Protein AF-A0A3D4TVI3-F1 (afdb_monomer)

pLDDT: mean 90.34, std 12.14, range [29.94, 98.69]

Secondary structure (DSSP, 8-state):
---SSSSSS----------EE----HHHHHHHHHHHHHHHHHHHHHHHHHHH-TT-HHHHHHHHHHHHTTBS-TT-EEE--S-TT--S-SEEEHHHHHHHHHHH-TT-EEEEE-SSS-EEEEEEE-STTEEEEEEEEEEEEEEEETTTEEE--EEEEEEEEEEEEETTEEEEEEEEEEEETT---EE-GGGTGGGGGEEPPPHHHHHHHHHHHHHHHHHHHHHHHHHH-TTS-HHHHHHHHHHHHHTBS-TT-EEE--SSSS-SSSEEEHHHHHHHHHHH-TT-EEEEEE-GGG-EE--EEEEETTEEEEEEEEEEEEEEEETTTEEEEEEEEEEEEEEEEEETTEEEEEEEEEEEETTS--EE------PPPPP-EE-PPP---EEEEEEEEEEEEEEEEEHHHHT-TTS--EEEEEEEEEEEEEEEEESSSSEEEEEEEEEEEEEEEEEEEEEEEEEEEEE-TTS-EEEEEEEEEEEEEEEEEEEEEEEEEEEES-SSTTS-EEEEEEEEEEEEES--EEEEEEEEEEEEE-TTS-GGGSEE--GGGT--EEEEEEEEEE--B-SEEEEEEEEEEEEEESSSSEEEEEEEEEEEE-S--B--SEEE-TT--EEEPPPEEEEEEEEEEEEEEE-

Sequence (635 aa):
MKNILSIISLVFVVSYLSANPVEFPSKQKAIIYNDAIKVLKNYEQYSNQMADAVVNIDELNKLSQKLIDQFVSRKAIIFNDLDPTHKLSEAYELESYVANILLWYPDGMKISLDFDNLKAGNIISHGDDIYTVDIMTSKRINGNYLNKQQNKNTEELLFRIAFFQKNGSFENYKIAGVRSSKSTTLANDSKLLAEVKSVEFTDKEMQQVKEQTRAILNDYINFLNLLTDPKENSEDKGYYRISFLGLFKDSTMNVANDIEPNPQKRWLPITDYQKNIVASYPEGIRNLGLNIDSAEYGKVVSDGGDKYYINGYIDKFFSGKYQSKSVFRDNSKYDFKVSFERDDNTFKNFKLSSIDKFGVNLYNQTSNNSAQELPSNPITSINRKGLHLGLSLGGGFTYFNDKNLTSNSILEWGVKGKTALNAEASASWYFTNRLGVNIGIEYCRYGANANLSGTFRNNKLSIDTQDEPYLKIVAAAYDSLLNLNYISIPISFIFHSNSNPEKWGFYFEGGVVASFNLGSTYKTTGSFATSGFYEQFPENTQIISIPEWGFINRANISNSGKANVSNFNLALKSSVGITYPINYFTTIFVGPEIIWNISNLSKAKNSTNAFGEISPSQKVGLLKYGVKFGVSYKF

Radius of gyration: 42.08 Å; Cα contacts (8 Å, |Δi|>4): 1451; chains: 1; bounding box: 99×77×127 Å

Nearest PDB structures (foldseek):
  5fok-assembly1_A  TM=9.293E-02  e=1.431E-01  Pseudomonas aeruginosa PAO1
  6hcp-assembly1_C  TM=7.417E-02  e=2.247E-02  Acinetobacter baumannii
  3qlb-assembly1_A  TM=7.585E-02  e=5.385E-02  Pseudomonas fluorescens
  3v8x-assembly1_A  TM=1.568E-01  e=1.688E+00  Neisseria meningitidis serogroup B
  3v89-assembly1_A  TM=1.609E-01  e=5.233E+00  Neisseria meningitidis serogroup B

Structure (mmCIF, N/CA/C/O backbone):
data_AF-A0A3D4TVI3-F1
#
_entry.id   AF-A0A3D4TVI3-F1
#
loop_
_atom_site.group_PDB
_atom_site.id
_atom_site.type_symbol
_atom_site.label_atom_id
_atom_site.label_alt_id
_atom_site.label_comp_id
_atom_site.label_asym_id
_atom_site.label_entity_id
_atom_site.label_seq_id
_atom_site.pdbx_PDB_ins_code
_atom_site.Cartn_x
_atom_site.Cartn_y
_atom_site.Cartn_z
_atom_site.occupancy
_atom_site.B_iso_or_equiv
_atom_site.auth_seq_id
_atom_site.auth_comp_id
_atom_site.auth_asym_id
_atom_site.auth_atom_id
_atom_site.pdbx_PDB_model_num
ATOM 1 N N . MET A 1 1 ? -2.352 51.029 50.912 1.00 41.84 1 MET A N 1
ATOM 2 C CA . MET A 1 1 ? -1.579 50.346 49.855 1.00 41.84 1 MET A CA 1
ATOM 3 C C . MET A 1 1 ? -1.495 48.857 50.215 1.00 41.84 1 MET A C 1
ATOM 5 O O . MET A 1 1 ? -0.531 48.464 50.840 1.00 41.84 1 MET A O 1
ATOM 9 N N . LYS A 1 2 ? -2.481 47.962 50.084 1.00 37.50 2 LYS A N 1
ATOM 10 C CA . LYS A 1 2 ? -3.676 47.785 49.235 1.00 37.50 2 LYS A CA 1
ATOM 11 C C . LYS A 1 2 ? -3.402 47.645 47.726 1.00 37.50 2 LYS A C 1
ATOM 13 O O . LYS A 1 2 ? -3.318 48.646 47.030 1.00 37.50 2 LYS A O 1
ATOM 18 N N . ASN A 1 3 ? -3.382 46.377 47.291 1.00 44.34 3 ASN A N 1
ATOM 19 C CA . ASN A 1 3 ? -4.159 45.835 46.162 1.00 44.34 3 ASN A CA 1
ATOM 20 C C . ASN A 1 3 ? -3.621 45.878 44.718 1.00 44.34 3 ASN A C 1
ATOM 22 O O . ASN A 1 3 ? -4.429 46.134 43.834 1.00 44.34 3 ASN A O 1
ATOM 26 N N . ILE A 1 4 ? -2.347 45.572 44.414 1.00 37.00 4 ILE A N 1
ATOM 27 C CA . ILE A 1 4 ? -1.931 45.443 42.987 1.00 37.00 4 ILE A CA 1
ATOM 28 C C . ILE A 1 4 ? -1.052 44.212 42.645 1.00 37.00 4 ILE A C 1
ATOM 30 O O . ILE A 1 4 ? -0.745 44.013 41.480 1.00 37.00 4 ILE A O 1
ATOM 34 N N . LEU A 1 5 ? -0.702 43.304 43.572 1.00 33.06 5 LEU A N 1
ATOM 35 C CA . LEU A 1 5 ? 0.227 42.196 43.231 1.00 33.06 5 LEU A CA 1
ATOM 36 C C . LEU A 1 5 ? -0.308 40.754 43.309 1.00 33.06 5 LEU A C 1
ATOM 38 O O . LEU A 1 5 ? 0.451 39.825 43.058 1.00 33.06 5 LEU A O 1
ATOM 42 N N . SER A 1 6 ? -1.601 40.538 43.573 1.00 34.88 6 SER A N 1
ATOM 43 C CA . SER A 1 6 ? -2.177 39.177 43.672 1.00 34.88 6 SER A CA 1
ATOM 44 C C . SER A 1 6 ? -3.162 38.797 42.555 1.00 34.88 6 SER A C 1
ATOM 46 O O . SER A 1 6 ? -3.836 37.782 42.673 1.00 34.88 6 SER A O 1
ATOM 48 N N . ILE A 1 7 ? -3.226 39.551 41.448 1.00 35.75 7 ILE A N 1
ATOM 49 C CA . ILE A 1 7 ? -4.123 39.273 40.296 1.00 35.75 7 ILE A CA 1
ATOM 50 C C . ILE A 1 7 ? -3.317 38.880 39.037 1.00 35.75 7 ILE A C 1
ATOM 52 O O . ILE A 1 7 ? -3.675 39.216 37.919 1.00 35.75 7 ILE A O 1
ATOM 56 N N . ILE A 1 8 ? -2.188 38.177 39.192 1.00 34.28 8 ILE A N 1
ATOM 57 C CA . ILE A 1 8 ? -1.419 37.644 38.039 1.00 34.28 8 ILE A CA 1
ATOM 58 C C . ILE A 1 8 ? -1.260 36.108 38.091 1.00 34.28 8 ILE A C 1
ATOM 60 O O . ILE A 1 8 ? -0.836 35.500 37.119 1.00 34.28 8 ILE A O 1
ATOM 64 N N . SER A 1 9 ? -1.692 35.430 39.162 1.00 34.84 9 SER A N 1
ATOM 65 C CA . SER A 1 9 ? -1.491 33.972 39.323 1.00 34.84 9 SER A CA 1
ATOM 66 C C . SER A 1 9 ? -2.723 33.080 39.112 1.00 34.84 9 SER A C 1
ATOM 68 O O . SER A 1 9 ? -2.682 31.921 39.507 1.00 34.84 9 SER A O 1
ATOM 70 N N . LEU A 1 10 ? -3.820 33.546 38.502 1.00 31.00 10 LEU A N 1
ATOM 71 C CA . LEU A 1 10 ? -4.967 32.651 38.271 1.00 31.00 10 LEU A CA 1
ATOM 72 C C . LEU A 1 10 ? -5.854 33.034 37.078 1.00 31.00 10 LEU A C 1
ATOM 74 O O . LEU A 1 10 ? -7.076 32.998 37.165 1.00 31.00 10 LEU A O 1
ATOM 78 N N . VAL A 1 11 ? -5.249 33.352 35.934 1.00 29.94 11 VAL A N 1
ATOM 79 C CA . VAL A 1 11 ? -5.903 33.040 34.657 1.00 29.94 11 VAL A CA 1
ATOM 80 C C . VAL A 1 11 ? -5.328 31.701 34.229 1.00 29.94 11 VAL A C 1
ATOM 82 O O . VAL A 1 11 ? -4.406 31.619 33.423 1.00 29.94 11 VAL A O 1
ATOM 85 N N . PHE A 1 12 ? -5.851 30.632 34.835 1.00 33.97 12 PHE A N 1
ATOM 86 C CA . PHE A 1 12 ? -5.872 29.342 34.164 1.00 33.97 12 PHE A CA 1
ATOM 87 C C . PHE A 1 12 ? -6.665 29.596 32.884 1.00 33.97 12 PHE A C 1
ATOM 89 O O . PHE A 1 12 ? -7.895 29.657 32.896 1.00 33.97 12 PHE A O 1
ATOM 96 N N . VAL A 1 13 ? -5.945 29.841 31.791 1.00 33.38 13 VAL A N 1
ATOM 97 C CA . VAL A 1 13 ? -6.476 29.672 30.449 1.00 33.38 13 VAL A CA 1
ATOM 98 C C . VAL A 1 13 ? -6.811 28.188 30.382 1.00 33.38 13 VAL A C 1
ATOM 100 O O . VAL A 1 13 ? -5.982 27.351 30.043 1.00 33.38 13 VAL A O 1
ATOM 103 N N . VAL A 1 14 ? -8.029 27.847 30.804 1.00 33.97 14 VAL A N 1
ATOM 104 C CA . VAL A 1 14 ? -8.716 26.660 30.321 1.00 33.97 14 VAL A CA 1
ATOM 105 C C . VAL A 1 14 ? -8.907 26.954 28.845 1.00 33.97 14 VAL A C 1
ATOM 107 O O . VAL A 1 14 ? -9.910 27.531 28.429 1.00 33.97 14 VAL A O 1
ATOM 110 N N . SER A 1 15 ? -7.863 26.663 28.069 1.00 32.31 15 SER A N 1
ATOM 111 C CA . SER A 1 15 ? -7.930 26.535 26.630 1.00 32.31 15 SER A CA 1
ATOM 112 C C . SER A 1 15 ? -8.953 25.436 26.408 1.00 32.31 15 SER A C 1
ATOM 114 O O . SER A 1 15 ? -8.626 24.251 26.420 1.00 32.31 15 SER A O 1
ATOM 116 N N . TYR A 1 16 ? -10.223 25.809 26.284 1.00 37.19 16 TYR A N 1
ATOM 117 C CA . TYR A 1 16 ? -11.146 24.991 25.530 1.00 37.19 16 TYR A CA 1
ATOM 118 C C . TYR A 1 16 ? -10.459 24.825 24.181 1.00 37.19 16 TYR A C 1
ATOM 120 O O . TYR A 1 16 ? -10.333 25.797 23.439 1.00 37.19 16 TYR A O 1
ATOM 128 N N . LEU A 1 17 ? -9.896 23.636 23.950 1.00 42.62 17 LEU A N 1
ATOM 129 C CA . LEU A 1 17 ? -9.386 23.182 22.665 1.00 42.62 17 LEU A CA 1
ATOM 130 C C . LEU A 1 17 ? -10.570 23.266 21.702 1.00 42.62 17 LEU A C 1
ATOM 132 O O . LEU A 1 17 ? -11.332 22.317 21.536 1.00 42.62 17 LEU A O 1
ATOM 136 N N . SER A 1 18 ? -10.805 24.457 21.155 1.00 47.38 18 SER A N 1
ATOM 137 C CA . SER A 1 18 ? -11.741 24.646 20.071 1.00 47.38 18 SER A CA 1
ATOM 138 C C . SER A 1 18 ? -11.142 23.891 18.899 1.00 47.38 18 SER A C 1
ATOM 140 O O . SER A 1 18 ? -10.058 24.207 18.412 1.00 47.38 18 SER A O 1
ATOM 142 N N . ALA A 1 19 ? -11.830 22.819 18.529 1.00 58.59 19 ALA A N 1
ATOM 143 C CA . ALA A 1 19 ? -11.549 22.022 17.358 1.00 58.59 19 ALA A CA 1
ATOM 144 C C . ALA A 1 19 ? -11.493 22.949 16.133 1.00 58.59 19 ALA A C 1
ATOM 146 O O . ALA A 1 19 ? -12.528 23.381 15.626 1.00 58.59 19 ALA A O 1
ATOM 147 N N . ASN A 1 20 ? -10.283 23.304 15.702 1.00 70.19 20 ASN A N 1
ATOM 148 C CA . ASN A 1 20 ? -10.070 24.217 14.588 1.00 70.19 20 ASN A CA 1
ATOM 149 C C . ASN A 1 20 ? -9.751 23.404 13.325 1.00 70.19 20 ASN A C 1
ATOM 151 O O . ASN A 1 20 ? -8.971 22.444 13.395 1.00 70.19 20 ASN A O 1
ATOM 155 N N . PRO A 1 21 ? -10.328 23.766 12.167 1.00 74.25 21 PRO A N 1
ATOM 156 C CA . PRO A 1 21 ? -9.907 23.218 10.886 1.00 74.25 21 PRO A CA 1
ATOM 157 C C . PRO A 1 21 ? -8.404 23.442 10.684 1.00 74.25 21 PRO A C 1
ATOM 159 O O . PRO A 1 21 ? -7.920 24.565 10.826 1.00 74.25 21 PRO A O 1
ATOM 162 N N . VAL A 1 22 ? -7.667 22.383 10.349 1.00 82.06 22 VAL A N 1
ATOM 163 C CA . VAL A 1 22 ? -6.240 22.467 10.015 1.00 82.06 22 VAL A CA 1
ATOM 164 C C . VAL A 1 22 ? -6.065 22.304 8.516 1.00 82.06 22 VAL A C 1
ATOM 166 O O . VAL A 1 22 ? -6.573 21.361 7.901 1.00 82.06 22 VAL A O 1
ATOM 169 N N . GLU A 1 23 ? -5.319 23.224 7.911 1.00 86.75 23 GLU A N 1
ATOM 170 C CA . GLU A 1 23 ? -5.030 23.168 6.489 1.00 86.75 23 GLU A CA 1
ATOM 171 C C . GLU A 1 23 ? -3.771 22.341 6.212 1.00 86.75 23 GLU A C 1
ATOM 173 O O . GLU A 1 23 ? -2.643 22.768 6.436 1.00 86.75 23 GLU A O 1
ATOM 178 N N . PHE A 1 24 ? -3.980 21.135 5.690 1.00 88.81 24 PHE A N 1
ATOM 179 C CA . PHE A 1 24 ? -2.909 20.287 5.174 1.00 88.81 24 PHE A CA 1
ATOM 180 C C . PHE A 1 24 ? -2.647 20.553 3.677 1.00 88.81 24 PHE A C 1
ATOM 182 O O . PHE A 1 24 ? -3.599 20.807 2.928 1.00 88.81 24 PHE A O 1
ATOM 189 N N . PRO A 1 25 ? -1.397 20.409 3.191 1.00 88.06 25 PRO A N 1
ATOM 190 C CA . PRO A 1 25 ? -1.092 20.382 1.762 1.00 88.06 25 PRO A CA 1
ATOM 191 C C . PRO A 1 25 ? -1.934 19.337 1.022 1.00 88.06 25 PRO A C 1
ATOM 193 O O . PRO A 1 25 ? -2.180 18.249 1.550 1.00 88.06 25 PRO A O 1
ATOM 196 N N . SER A 1 26 ? -2.302 19.600 -0.237 1.00 82.88 26 SER A N 1
ATOM 197 C CA . SER A 1 26 ? -3.138 18.698 -1.054 1.00 82.88 26 SER A CA 1
ATOM 198 C C . SER A 1 26 ? -2.613 17.258 -1.097 1.00 82.88 26 SER A C 1
ATOM 200 O O . SER A 1 26 ? -3.390 16.307 -1.068 1.00 82.88 26 SER A O 1
ATOM 202 N N . LYS A 1 27 ? -1.283 17.090 -1.086 1.00 81.44 27 LYS A N 1
ATOM 203 C CA . LYS A 1 27 ? -0.616 15.784 -1.013 1.00 81.44 27 LYS A CA 1
ATOM 204 C C . LYS A 1 27 ? -0.937 15.027 0.281 1.00 81.44 27 LYS A C 1
ATOM 206 O O . LYS A 1 27 ? -1.233 13.838 0.232 1.00 81.44 27 LYS A O 1
ATOM 211 N N . GLN A 1 28 ? -0.882 15.706 1.425 1.00 88.38 28 GLN A N 1
ATOM 212 C CA . GLN A 1 28 ? -1.186 15.112 2.728 1.00 88.38 28 GLN A CA 1
ATOM 213 C C . GLN A 1 28 ? -2.689 14.861 2.882 1.00 88.38 28 GLN A C 1
ATOM 215 O O . GLN A 1 28 ? -3.062 13.776 3.316 1.00 88.38 28 GLN A O 1
ATOM 220 N N . LYS A 1 29 ? -3.548 15.784 2.420 1.00 89.94 29 LYS A N 1
ATOM 221 C CA . LYS A 1 29 ? -5.005 15.562 2.346 1.00 89.94 29 LYS A CA 1
ATOM 222 C C . LYS A 1 29 ? -5.339 14.296 1.556 1.00 89.94 29 LYS A C 1
ATOM 224 O O . LYS A 1 29 ? -6.107 13.469 2.028 1.00 89.94 29 LYS A O 1
ATOM 229 N N . ALA A 1 30 ? -4.706 14.104 0.396 1.00 84.62 30 ALA A N 1
ATOM 230 C CA . ALA A 1 30 ? -4.892 12.896 -0.399 1.00 84.62 30 ALA A CA 1
ATOM 231 C C . ALA A 1 30 ? -4.484 11.628 0.370 1.00 84.62 30 ALA A C 1
ATOM 233 O O . ALA A 1 30 ? -5.230 10.657 0.352 1.00 84.62 30 ALA A O 1
ATOM 234 N N . ILE A 1 31 ? -3.344 11.622 1.068 1.00 86.56 31 ILE A N 1
ATOM 235 C CA . ILE A 1 31 ? -2.929 10.472 1.897 1.00 86.56 31 ILE A CA 1
ATOM 236 C C . ILE A 1 31 ? -3.989 10.182 2.970 1.00 86.56 31 ILE A C 1
ATOM 238 O O . ILE A 1 31 ? -4.499 9.066 3.037 1.00 86.56 31 ILE A O 1
ATOM 242 N N . ILE A 1 32 ? -4.398 11.213 3.715 1.00 92.62 32 ILE A N 1
ATOM 243 C CA . ILE A 1 32 ? -5.394 11.112 4.788 1.00 92.62 32 ILE A CA 1
ATOM 244 C C . ILE A 1 32 ? -6.713 10.532 4.284 1.00 92.62 32 ILE A C 1
ATOM 246 O O . ILE A 1 32 ? -7.244 9.592 4.873 1.00 92.62 32 ILE A O 1
ATOM 250 N N . TYR A 1 33 ? -7.241 11.064 3.182 1.00 92.19 33 TYR A N 1
ATOM 251 C CA . TYR A 1 33 ? -8.507 10.596 2.626 1.00 92.19 33 TYR A CA 1
ATOM 252 C C . TYR A 1 33 ? -8.417 9.153 2.128 1.00 92.19 33 TYR A C 1
ATOM 254 O O . TYR A 1 33 ? -9.370 8.395 2.278 1.00 92.19 33 TYR A O 1
ATOM 262 N N . ASN A 1 34 ? -7.276 8.735 1.582 1.00 88.06 34 ASN A N 1
ATOM 263 C CA . ASN A 1 34 ? -7.118 7.368 1.093 1.00 88.06 34 ASN A CA 1
ATOM 264 C C . ASN A 1 34 ? -7.001 6.341 2.214 1.00 88.06 34 ASN A C 1
ATOM 266 O O . ASN A 1 34 ? -7.612 5.276 2.121 1.00 88.06 34 ASN A O 1
ATOM 270 N N . ASP A 1 35 ? -6.280 6.655 3.285 1.00 92.19 35 ASP A N 1
ATOM 271 C CA . ASP A 1 35 ? -6.212 5.757 4.436 1.00 92.19 35 ASP A CA 1
ATOM 272 C C . ASP A 1 35 ? -7.548 5.716 5.196 1.00 92.19 35 ASP A C 1
ATOM 274 O O . ASP A 1 35 ? -7.986 4.640 5.608 1.00 92.19 35 ASP A O 1
ATOM 278 N N . ALA A 1 36 ? -8.290 6.828 5.236 1.00 94.81 36 ALA A N 1
ATOM 279 C CA . ALA A 1 36 ? -9.683 6.838 5.684 1.00 94.81 36 ALA A CA 1
ATOM 280 C C . ALA A 1 36 ? -10.588 5.931 4.821 1.00 94.81 36 ALA A C 1
ATOM 282 O O . ALA A 1 36 ? -11.370 5.145 5.356 1.00 94.81 36 ALA A O 1
ATOM 283 N N . ILE A 1 37 ? -10.442 5.954 3.491 1.00 93.06 37 ILE A N 1
ATOM 284 C CA . ILE A 1 37 ? -11.168 5.045 2.586 1.00 93.06 37 ILE A CA 1
ATOM 285 C C . ILE A 1 37 ? -10.812 3.578 2.849 1.00 93.06 37 ILE A C 1
ATOM 287 O O . ILE A 1 37 ? -11.694 2.719 2.785 1.00 93.06 37 ILE A O 1
ATOM 291 N N . LYS A 1 38 ? -9.545 3.256 3.147 1.00 92.62 38 LYS A N 1
ATOM 292 C CA . LYS A 1 38 ? -9.138 1.879 3.488 1.00 92.62 38 LYS A CA 1
ATOM 293 C C . LYS A 1 38 ? -9.867 1.375 4.731 1.00 92.62 38 LYS A C 1
ATOM 295 O O . LYS A 1 38 ? -10.321 0.234 4.736 1.00 92.62 38 LYS A O 1
ATOM 300 N N . VAL A 1 39 ? -10.051 2.227 5.738 1.00 95.94 39 VAL A N 1
ATOM 301 C CA . VAL A 1 39 ? -10.825 1.892 6.946 1.00 95.94 39 VAL A CA 1
ATOM 302 C C . VAL A 1 39 ? -12.281 1.589 6.592 1.00 95.94 39 VAL A C 1
ATOM 304 O O . VAL A 1 39 ? -12.820 0.584 7.046 1.00 95.94 39 VAL A O 1
ATOM 307 N N . LEU A 1 40 ? -12.902 2.395 5.724 1.00 96.31 40 LEU A N 1
ATOM 308 C CA . LEU A 1 40 ? -14.278 2.157 5.268 1.00 96.31 40 LEU A CA 1
ATOM 309 C C . LEU A 1 40 ? -14.421 0.866 4.450 1.00 96.31 40 LEU A C 1
ATOM 311 O O . LEU A 1 40 ? -15.395 0.136 4.623 1.00 96.31 40 LEU A O 1
ATOM 315 N N . LYS A 1 41 ? -13.436 0.535 3.608 1.00 95.38 41 LYS A N 1
ATOM 316 C CA . LYS A 1 41 ? -13.394 -0.750 2.888 1.00 95.38 41 LYS A CA 1
ATOM 317 C C . LYS A 1 41 ? -13.266 -1.932 3.842 1.00 95.38 41 LYS A C 1
ATOM 319 O O . LYS A 1 41 ? -13.945 -2.934 3.652 1.00 95.38 41 LYS A O 1
ATOM 324 N N . ASN A 1 42 ? -12.444 -1.813 4.884 1.00 96.62 42 ASN A N 1
ATOM 325 C CA . ASN A 1 42 ? -12.342 -2.840 5.920 1.00 96.62 42 ASN A CA 1
ATOM 326 C C . ASN A 1 42 ? -13.660 -2.984 6.695 1.00 96.62 42 ASN A C 1
ATOM 328 O O . ASN A 1 42 ? -14.088 -4.103 6.954 1.00 96.62 42 ASN A O 1
ATOM 332 N N . TYR A 1 43 ? -14.325 -1.873 7.029 1.00 97.06 43 TYR A N 1
ATOM 333 C CA . TYR A 1 43 ? -15.647 -1.878 7.661 1.00 97.06 43 TYR A CA 1
ATOM 334 C C . TYR A 1 43 ? -16.692 -2.604 6.799 1.00 97.06 43 TYR A C 1
ATOM 336 O O . TYR A 1 43 ? -17.377 -3.497 7.300 1.00 97.06 43 TYR A O 1
ATOM 344 N N . GLU A 1 44 ? -16.774 -2.282 5.503 1.00 97.06 44 GLU A N 1
ATOM 345 C CA . GLU A 1 44 ? -17.643 -2.976 4.542 1.00 97.06 44 GLU A CA 1
ATOM 346 C C . GLU A 1 44 ? -17.301 -4.469 4.452 1.00 97.06 44 GLU A C 1
ATOM 348 O O . GLU A 1 44 ? -18.182 -5.321 4.582 1.00 97.06 44 GLU A O 1
ATOM 353 N N . GLN A 1 45 ? -16.017 -4.796 4.291 1.00 97.00 45 GLN A N 1
ATOM 354 C CA . GLN A 1 45 ? -15.535 -6.167 4.181 1.00 97.00 45 GLN A CA 1
ATOM 355 C C . GLN A 1 45 ? -15.875 -6.993 5.426 1.00 97.00 45 GLN A C 1
ATOM 357 O O . GLN A 1 45 ? -16.445 -8.072 5.284 1.00 97.00 45 GLN A O 1
ATOM 362 N N . TYR A 1 46 ? -15.540 -6.523 6.630 1.00 97.06 46 TYR A N 1
ATOM 363 C CA . TYR A 1 46 ? -15.775 -7.287 7.858 1.00 97.06 46 TYR A CA 1
ATOM 364 C C . TYR A 1 46 ? -17.263 -7.436 8.156 1.00 97.06 46 TYR A C 1
ATOM 366 O O . TYR A 1 46 ? -17.688 -8.533 8.504 1.00 97.06 46 TYR A O 1
ATOM 374 N N . SER A 1 47 ? -18.068 -6.396 7.923 1.00 95.38 47 SER A N 1
ATOM 375 C CA . SER A 1 47 ? -19.527 -6.495 8.050 1.00 95.38 47 SER A CA 1
ATOM 376 C C . SER A 1 47 ? -20.104 -7.542 7.087 1.00 95.38 47 SER A C 1
ATOM 378 O O . SER A 1 47 ? -20.928 -8.368 7.473 1.00 95.38 47 SER A O 1
ATOM 380 N N . ASN A 1 48 ? -19.622 -7.573 5.841 1.00 96.31 48 ASN A N 1
ATOM 381 C CA . ASN A 1 48 ? -20.053 -8.560 4.854 1.00 96.31 48 ASN A CA 1
ATOM 382 C C . ASN A 1 48 ? -19.572 -9.979 5.176 1.00 96.31 48 ASN A C 1
ATOM 384 O O . ASN A 1 48 ? -20.317 -10.924 4.932 1.00 96.31 48 ASN A O 1
ATOM 388 N N . GLN A 1 49 ? -18.368 -10.141 5.722 1.00 95.81 49 GLN A N 1
ATOM 389 C CA . GLN A 1 49 ? -17.864 -11.441 6.170 1.00 95.81 49 GLN A CA 1
ATOM 390 C C . GLN A 1 49 ? -18.651 -11.959 7.377 1.00 95.81 49 GLN A C 1
ATOM 392 O O . GLN A 1 49 ? -18.946 -13.147 7.432 1.00 95.81 49 GLN A O 1
ATOM 397 N N . MET A 1 50 ? -19.049 -11.086 8.312 1.00 94.50 50 MET A N 1
ATOM 398 C CA . MET A 1 50 ? -19.940 -11.473 9.412 1.00 94.50 50 MET A CA 1
ATOM 399 C C . MET A 1 50 ? -21.263 -12.033 8.887 1.00 94.50 50 MET A C 1
ATOM 401 O O . MET A 1 50 ? -21.734 -13.048 9.386 1.00 94.50 50 MET A O 1
ATOM 405 N N . ALA A 1 51 ? -21.829 -11.414 7.848 1.00 91.38 51 ALA A N 1
ATOM 406 C CA . ALA A 1 51 ? -23.045 -11.911 7.212 1.00 91.38 51 ALA A CA 1
ATOM 407 C C . ALA A 1 51 ? -22.880 -13.308 6.592 1.00 91.38 51 ALA A C 1
ATOM 409 O O . ALA A 1 51 ? -23.832 -14.077 6.594 1.00 91.38 51 ALA A O 1
ATOM 410 N N . ASP A 1 52 ? -21.690 -13.649 6.086 1.00 91.94 52 ASP A N 1
ATOM 411 C CA . ASP A 1 52 ? -21.411 -14.991 5.552 1.00 91.94 52 ASP A CA 1
ATOM 412 C C . ASP A 1 52 ? -21.171 -16.023 6.664 1.00 91.94 52 ASP A C 1
ATOM 414 O O . ASP A 1 52 ? -21.434 -17.210 6.483 1.00 91.94 52 ASP A O 1
ATOM 418 N N . ALA A 1 53 ? -20.683 -15.574 7.821 1.00 93.31 53 ALA A N 1
ATOM 419 C CA . ALA A 1 53 ? -20.290 -16.424 8.939 1.00 93.31 53 ALA A CA 1
ATOM 420 C C . ALA A 1 53 ? -21.414 -16.693 9.954 1.00 93.31 53 ALA A C 1
ATOM 422 O O . ALA A 1 53 ? -21.148 -17.310 10.980 1.00 93.31 53 ALA A O 1
ATOM 423 N N . VAL A 1 54 ? -22.662 -16.276 9.701 1.00 89.25 54 VAL A N 1
ATOM 424 C CA . VAL A 1 54 ? -23.777 -16.397 10.672 1.00 89.25 54 VAL A CA 1
ATOM 425 C C . VAL A 1 54 ? -24.024 -17.822 11.184 1.00 89.25 54 VAL A C 1
ATOM 427 O O . VAL A 1 54 ? -24.535 -18.001 12.285 1.00 89.25 54 VAL A O 1
ATOM 430 N N . VAL A 1 55 ? -23.620 -18.843 10.423 1.00 89.19 55 VAL A N 1
ATOM 431 C CA . VAL A 1 55 ? -23.752 -20.261 10.803 1.00 89.19 55 VAL A CA 1
ATOM 432 C C . VAL A 1 55 ? -22.593 -20.744 11.696 1.00 89.19 55 VAL A C 1
ATOM 434 O O . VAL A 1 55 ? -22.739 -21.725 12.422 1.00 89.19 55 VAL A O 1
ATOM 437 N N . ASN A 1 56 ? -21.442 -20.064 11.671 1.00 93.25 56 ASN A N 1
ATOM 438 C CA . ASN A 1 56 ? -20.238 -20.417 12.421 1.00 93.25 56 ASN A CA 1
ATOM 439 C C . ASN A 1 56 ? -19.975 -19.389 13.532 1.00 93.25 56 ASN A C 1
ATOM 441 O O . ASN A 1 56 ? -19.323 -18.370 13.309 1.00 93.25 56 ASN A O 1
ATOM 445 N N . ILE A 1 57 ? -20.463 -19.676 14.742 1.00 89.88 57 ILE A N 1
ATOM 446 C CA . ILE A 1 57 ? -20.426 -18.749 15.886 1.00 89.88 57 ILE A CA 1
ATOM 447 C C . ILE A 1 57 ? -18.992 -18.314 16.238 1.00 89.88 57 ILE A C 1
ATOM 449 O O . ILE A 1 57 ? -18.763 -17.139 16.519 1.00 89.88 57 ILE A O 1
ATOM 453 N N . ASP A 1 58 ? -18.012 -19.218 16.181 1.00 91.25 58 ASP A N 1
ATOM 454 C CA . ASP A 1 58 ? -16.622 -18.888 16.524 1.00 91.25 58 ASP A CA 1
ATOM 455 C C . ASP A 1 58 ? -16.007 -17.910 15.515 1.00 91.25 58 ASP A C 1
ATOM 457 O O . ASP A 1 58 ? -15.345 -16.932 15.881 1.00 91.25 58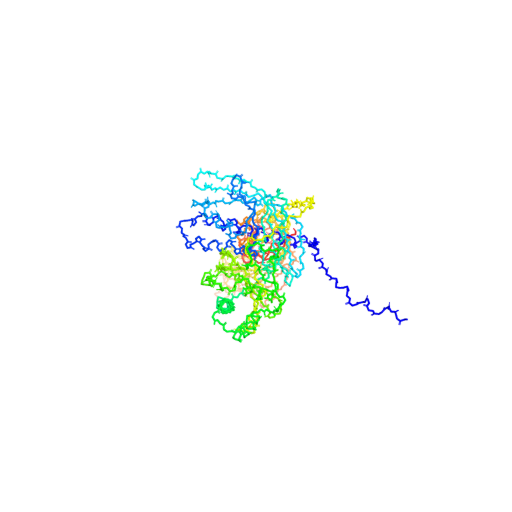 ASP A O 1
ATOM 461 N N . GLU A 1 59 ? -16.252 -18.143 14.225 1.00 93.31 59 GLU A N 1
ATOM 462 C CA . GLU A 1 59 ? -15.808 -17.252 13.155 1.00 93.31 59 GLU A CA 1
ATOM 463 C C . GLU A 1 59 ? -16.542 -15.909 13.201 1.00 93.31 59 GLU A C 1
ATOM 465 O O . GLU A 1 59 ? -15.910 -14.858 13.071 1.00 93.31 59 GLU A O 1
ATOM 470 N N . LEU A 1 60 ? -17.847 -15.936 13.472 1.00 91.31 60 LEU A N 1
ATOM 471 C CA . LEU A 1 60 ? -18.682 -14.756 13.650 1.00 91.31 60 LEU A CA 1
ATOM 472 C C . LEU A 1 60 ? -18.165 -13.876 14.791 1.00 91.31 60 LEU A C 1
ATOM 474 O O . LEU A 1 60 ? -17.978 -12.675 14.594 1.00 91.31 60 LEU A O 1
ATOM 478 N N . ASN A 1 61 ? -17.854 -14.461 15.950 1.00 89.81 61 ASN A N 1
ATOM 479 C CA . ASN A 1 61 ? -17.292 -13.747 17.098 1.00 89.81 61 ASN A CA 1
ATOM 480 C C . ASN A 1 61 ? -15.941 -13.109 16.746 1.00 89.81 61 ASN A C 1
ATOM 482 O O . ASN A 1 61 ? -15.694 -11.937 17.041 1.00 89.81 61 ASN A O 1
ATOM 486 N N . LYS A 1 62 ? -15.080 -13.843 16.031 1.00 93.06 62 LYS A N 1
ATOM 487 C CA . LYS A 1 62 ? -13.777 -13.338 15.579 1.00 93.06 62 LYS A CA 1
ATOM 488 C C . LYS A 1 62 ? -13.914 -12.175 14.591 1.00 93.06 62 LYS A C 1
ATOM 490 O O . LYS A 1 62 ? -13.152 -11.211 14.667 1.00 93.06 62 LYS A O 1
ATOM 495 N N . LEU A 1 63 ? -14.863 -12.249 13.661 1.00 94.69 63 LEU A N 1
ATOM 496 C CA . LEU A 1 63 ? -15.142 -11.186 12.690 1.00 94.69 63 LEU A CA 1
ATOM 497 C C . LEU A 1 63 ? -15.802 -9.967 13.342 1.00 94.69 63 LEU A C 1
ATOM 499 O O . LEU A 1 63 ? -15.432 -8.840 13.019 1.00 94.69 63 LEU A O 1
ATOM 503 N N . SER A 1 64 ? -16.689 -10.191 14.312 1.00 93.56 64 SER A N 1
ATOM 504 C CA . SER A 1 64 ? -17.301 -9.141 15.135 1.00 93.56 64 SER A CA 1
ATOM 505 C C . SER A 1 64 ? -16.227 -8.351 15.873 1.00 93.56 64 SER A C 1
ATOM 507 O O . SER A 1 64 ? -16.227 -7.123 15.836 1.00 93.56 64 SER A O 1
ATOM 509 N N . GLN A 1 65 ? -15.232 -9.043 16.438 1.00 91.56 65 GLN A N 1
ATOM 510 C CA . GLN A 1 65 ? -14.093 -8.381 17.062 1.00 91.56 65 GLN A CA 1
ATOM 511 C C . GLN A 1 65 ? -13.264 -7.573 16.053 1.00 91.56 65 GLN A C 1
ATOM 513 O O . GLN A 1 65 ? -12.942 -6.421 16.326 1.00 91.56 65 GLN A O 1
ATOM 518 N N . LYS A 1 66 ? -12.980 -8.111 14.857 1.00 94.69 66 LYS A N 1
ATOM 519 C CA . LYS A 1 66 ? -12.260 -7.365 13.804 1.00 94.69 66 LYS A CA 1
ATOM 520 C C . LYS A 1 66 ? -13.002 -6.109 13.342 1.00 94.69 66 LYS A C 1
ATOM 522 O O . LYS A 1 66 ? -12.350 -5.110 13.019 1.00 94.69 66 LYS A O 1
ATOM 527 N N . LEU A 1 67 ? -14.336 -6.1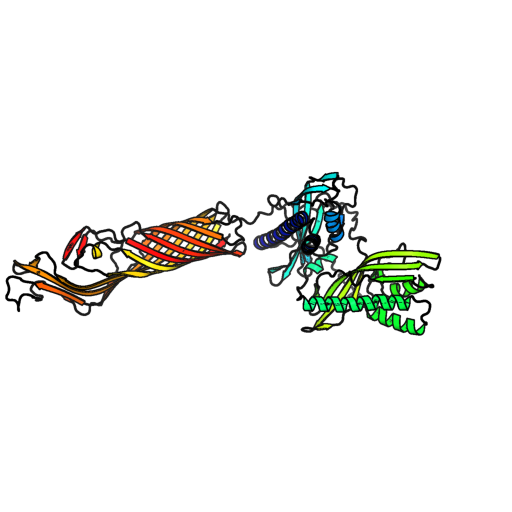65 13.291 1.00 95.56 67 LEU A N 1
ATOM 528 C CA . LEU A 1 67 ? -15.186 -5.016 12.992 1.00 95.56 67 LEU A CA 1
ATOM 529 C C . LEU A 1 67 ? -15.102 -3.983 14.118 1.00 95.56 67 LEU A C 1
ATOM 531 O O . LEU A 1 67 ? -14.836 -2.817 13.836 1.00 95.56 67 LEU A O 1
ATOM 535 N N . ILE A 1 68 ? -15.245 -4.414 15.376 1.00 93.75 68 ILE A N 1
ATOM 536 C CA . ILE A 1 68 ? -15.089 -3.556 16.559 1.00 93.75 68 ILE A CA 1
ATOM 537 C C . ILE A 1 68 ? -13.708 -2.888 16.566 1.00 93.75 68 ILE A C 1
ATOM 539 O O . ILE A 1 68 ? -13.599 -1.689 16.807 1.00 93.75 68 ILE A O 1
ATOM 543 N N . ASP A 1 69 ? -12.657 -3.619 16.199 1.00 92.06 69 ASP A N 1
ATOM 544 C CA . ASP A 1 69 ? -11.284 -3.115 16.156 1.00 92.06 69 ASP A CA 1
ATOM 545 C C . ASP A 1 69 ? -11.044 -2.044 15.079 1.00 92.06 69 ASP A C 1
ATOM 547 O O . ASP A 1 69 ? -9.988 -1.395 15.109 1.00 92.06 69 ASP A O 1
ATOM 551 N N . GLN A 1 70 ? -11.972 -1.850 14.127 1.00 95.31 70 GLN A N 1
ATOM 552 C CA . GLN A 1 70 ? -11.937 -0.719 13.187 1.00 95.31 70 GLN A CA 1
ATOM 553 C C . GLN A 1 70 ? -12.324 0.602 13.850 1.00 95.31 70 GLN A C 1
ATOM 555 O O . GLN A 1 70 ? -12.018 1.660 13.300 1.00 95.31 70 GLN A O 1
ATOM 560 N N . PHE A 1 71 ? -12.963 0.560 15.015 1.00 94.81 71 PHE A N 1
ATOM 561 C CA . PHE A 1 71 ? -13.379 1.744 15.745 1.00 94.81 71 PHE A CA 1
ATOM 562 C C . PHE A 1 71 ? -12.338 2.162 16.776 1.00 94.81 71 PHE A C 1
ATOM 564 O O . PHE A 1 71 ? -11.471 1.388 17.186 1.00 94.81 71 PHE A O 1
ATOM 571 N N . VAL A 1 72 ? -12.421 3.430 17.169 1.00 91.25 72 VAL A N 1
ATOM 572 C CA . VAL A 1 72 ? -11.551 4.019 18.187 1.00 91.25 72 VAL A CA 1
ATOM 573 C C . VAL A 1 72 ? -11.820 3.389 19.550 1.00 91.25 72 VAL A C 1
ATOM 575 O O . VAL A 1 72 ? -10.877 3.085 20.264 1.00 91.25 72 VAL A O 1
ATOM 578 N N . SER A 1 73 ? -13.095 3.169 19.879 1.00 88.12 73 SER A N 1
ATOM 579 C CA . SER A 1 73 ? -13.544 2.658 21.173 1.00 88.12 73 SER A CA 1
ATOM 580 C C . SER A 1 73 ? -14.806 1.811 21.007 1.00 88.12 73 SER A C 1
ATOM 582 O O . SER A 1 73 ? -15.608 2.054 20.102 1.00 88.12 73 SER A O 1
ATOM 584 N N . ARG A 1 74 ? -15.044 0.869 21.930 1.00 88.25 74 ARG A N 1
ATOM 585 C CA . ARG A 1 74 ? -16.315 0.112 22.009 1.00 88.25 74 ARG A CA 1
ATOM 586 C C . ARG A 1 74 ? -17.522 1.006 22.309 1.00 88.25 74 ARG A C 1
ATOM 588 O O . ARG A 1 74 ? -18.654 0.632 22.022 1.00 88.25 74 ARG A O 1
ATOM 595 N N . LYS A 1 75 ? -17.264 2.204 22.840 1.00 85.88 75 LYS A N 1
ATOM 596 C CA . LYS A 1 75 ? -18.255 3.251 23.115 1.00 85.88 75 LYS A CA 1
ATOM 597 C C . LYS A 1 75 ? -18.496 4.196 21.936 1.00 85.88 75 LYS A C 1
ATOM 599 O O . LYS A 1 75 ? -19.206 5.185 22.093 1.00 85.88 75 LYS A O 1
ATOM 604 N N . ALA A 1 76 ? -17.889 3.940 20.773 1.00 89.25 76 ALA A N 1
ATOM 605 C CA . ALA A 1 76 ? -18.154 4.733 19.579 1.00 89.25 76 ALA A CA 1
ATOM 606 C C . ALA A 1 76 ? -19.659 4.742 19.276 1.00 89.25 76 ALA A C 1
ATOM 608 O O . ALA A 1 76 ? -20.318 3.705 19.350 1.00 89.25 76 ALA A O 1
ATOM 609 N N . ILE A 1 77 ? -20.194 5.916 18.949 1.00 89.12 77 ILE A N 1
ATOM 610 C CA . ILE A 1 77 ? -21.618 6.093 18.666 1.00 89.12 77 ILE A CA 1
ATOM 611 C C . ILE A 1 77 ? -21.892 5.847 17.188 1.00 89.12 77 ILE A C 1
ATOM 613 O O . ILE A 1 77 ? -21.269 6.459 16.319 1.00 89.12 77 ILE A O 1
ATOM 617 N N . ILE A 1 78 ? -22.843 4.957 16.921 1.00 92.44 78 ILE A N 1
ATOM 618 C CA . ILE A 1 78 ? -23.216 4.480 15.596 1.00 92.44 78 ILE A CA 1
ATOM 619 C C . ILE A 1 78 ? -24.694 4.766 15.363 1.00 92.44 78 ILE A C 1
ATOM 621 O O . ILE A 1 78 ? -25.550 4.335 16.136 1.00 92.44 78 ILE A O 1
ATOM 625 N N . PHE A 1 79 ? -24.999 5.467 14.278 1.00 92.62 79 PHE A N 1
ATOM 626 C CA . PHE A 1 79 ? -26.365 5.647 13.808 1.00 92.62 79 PHE A CA 1
ATOM 627 C C . PHE A 1 79 ? -27.047 4.295 13.571 1.00 92.62 79 PHE A C 1
ATOM 629 O O . PHE A 1 79 ? -26.483 3.392 12.950 1.00 92.62 79 PHE A O 1
ATOM 636 N N . ASN A 1 80 ? -28.273 4.165 14.066 1.00 92.56 80 ASN A N 1
ATOM 637 C CA . ASN A 1 80 ? -29.099 2.983 13.908 1.00 92.56 80 ASN A CA 1
ATOM 638 C C . ASN A 1 80 ? -29.772 2.986 12.531 1.00 92.56 80 ASN A C 1
ATOM 640 O O . ASN A 1 80 ? -30.929 3.369 12.371 1.00 92.56 80 ASN A O 1
ATOM 644 N N . ASP A 1 81 ? -29.036 2.505 11.539 1.00 93.25 81 ASP A N 1
ATOM 645 C CA . ASP A 1 81 ? -29.554 2.182 10.209 1.00 93.25 81 ASP A CA 1
ATOM 646 C C . ASP A 1 81 ? -30.123 0.752 10.111 1.00 93.25 81 ASP A C 1
ATOM 648 O O . ASP A 1 81 ? -30.584 0.332 9.049 1.00 93.25 81 ASP A O 1
ATOM 652 N N . LEU A 1 82 ? -30.109 -0.003 11.215 1.00 93.12 82 LEU A N 1
ATOM 653 C CA . LEU A 1 82 ? -30.541 -1.399 11.260 1.00 93.12 82 LEU A CA 1
ATOM 654 C C . LEU A 1 82 ? -32.060 -1.551 11.392 1.00 93.12 82 LEU A C 1
ATOM 656 O O . LEU A 1 82 ? -32.588 -2.576 10.963 1.00 93.12 82 LEU A O 1
ATOM 660 N N . ASP A 1 83 ? -32.754 -0.578 11.991 1.00 91.94 83 ASP A N 1
ATOM 661 C CA . ASP A 1 83 ? -34.216 -0.567 12.125 1.00 91.94 83 ASP A CA 1
ATOM 662 C C . ASP A 1 83 ? -34.866 0.084 10.889 1.00 91.94 83 ASP A C 1
ATOM 664 O O . ASP A 1 83 ? -34.814 1.309 10.754 1.00 91.94 83 ASP A O 1
ATOM 668 N N . PRO A 1 84 ? -35.541 -0.683 10.011 1.00 88.75 84 PRO A N 1
ATOM 669 C CA . PRO A 1 84 ? -36.158 -0.128 8.809 1.00 88.75 84 PRO A CA 1
ATOM 670 C C . PRO A 1 84 ? -37.326 0.826 9.098 1.00 88.75 84 PRO A C 1
ATOM 672 O O . PRO A 1 84 ? -37.779 1.521 8.191 1.00 88.75 84 PRO A O 1
ATOM 675 N N . THR A 1 85 ? -37.847 0.839 10.331 1.00 88.62 85 THR A N 1
ATOM 676 C CA . THR A 1 85 ? -38.983 1.674 10.742 1.00 88.62 85 THR A CA 1
ATOM 677 C C . THR A 1 85 ? -38.581 2.947 11.482 1.00 88.62 85 THR A C 1
ATOM 679 O O . THR A 1 85 ? -39.445 3.801 11.686 1.00 88.62 85 THR A O 1
ATOM 682 N N . HIS A 1 86 ? -37.309 3.077 11.882 1.00 86.06 86 HIS A N 1
ATOM 683 C CA . HIS A 1 86 ? -36.780 4.176 12.703 1.00 86.06 86 HIS A CA 1
ATOM 684 C C . HIS A 1 86 ? -37.623 4.483 13.958 1.00 86.06 86 HIS A C 1
ATOM 686 O O . HIS A 1 86 ? -37.790 5.641 14.340 1.00 86.06 86 HIS A O 1
ATOM 692 N N . LYS A 1 87 ? -38.196 3.451 14.588 1.00 88.06 87 LYS A N 1
ATOM 693 C CA . LYS A 1 87 ? -38.988 3.584 15.825 1.00 88.06 87 LYS A CA 1
ATOM 694 C C . LYS A 1 87 ? -38.150 3.372 17.078 1.00 88.06 87 LYS A C 1
ATOM 696 O O . LYS A 1 87 ? -38.566 3.773 18.164 1.00 88.06 87 LYS A O 1
ATOM 701 N N . LEU A 1 88 ? -37.017 2.692 16.939 1.00 88.88 88 LEU A N 1
ATOM 702 C CA . LEU A 1 88 ? -36.063 2.470 18.017 1.00 88.88 88 LEU A CA 1
ATOM 703 C C . LEU A 1 88 ? -35.119 3.673 18.177 1.00 88.88 88 LEU A C 1
ATOM 705 O O . LEU A 1 88 ? -35.257 4.686 17.495 1.00 88.88 88 LEU A O 1
ATOM 709 N N . SER A 1 89 ? -34.168 3.571 19.111 1.00 85.81 89 SER A N 1
ATOM 710 C CA . SER A 1 89 ? -33.153 4.612 19.333 1.00 85.81 89 SER A CA 1
ATOM 711 C C . SER A 1 89 ? -32.463 4.996 18.021 1.00 85.81 89 SER A C 1
ATOM 713 O O . SER A 1 89 ? -32.096 4.116 17.243 1.00 85.81 89 SER A O 1
ATOM 715 N N . GLU A 1 90 ? -32.253 6.298 17.800 1.00 86.56 90 GLU A N 1
ATOM 716 C CA . GLU A 1 90 ? -31.597 6.835 16.597 1.00 86.56 90 GLU A CA 1
ATOM 717 C C . GLU A 1 90 ? -30.145 6.357 16.473 1.00 86.56 90 GLU A C 1
ATOM 719 O O . GLU A 1 90 ? -29.615 6.225 15.374 1.00 86.56 90 GLU A O 1
ATOM 724 N N . ALA A 1 91 ? -29.488 6.086 17.596 1.00 88.31 91 ALA A N 1
ATOM 725 C CA . ALA A 1 91 ? -28.109 5.643 17.612 1.00 88.31 91 ALA A CA 1
ATOM 726 C C . ALA A 1 91 ? -27.817 4.737 18.816 1.00 88.31 91 ALA A C 1
ATOM 728 O O . ALA A 1 91 ? -28.495 4.783 19.851 1.00 88.31 91 ALA A O 1
ATOM 729 N N . TYR A 1 92 ? -26.800 3.899 18.648 1.00 89.06 92 TYR A N 1
ATOM 730 C CA . TYR A 1 92 ? -26.335 2.899 19.599 1.00 89.06 92 TYR A CA 1
ATOM 731 C C . TYR A 1 92 ? -24.833 3.028 19.817 1.00 89.06 92 TYR A C 1
ATOM 733 O O . TYR A 1 92 ? -24.100 3.503 18.954 1.00 89.06 92 TYR A O 1
ATOM 741 N N . GLU A 1 93 ? -24.356 2.553 20.962 1.00 88.44 93 GLU A N 1
ATOM 742 C CA . GLU A 1 93 ? -22.936 2.247 21.111 1.00 88.44 93 GLU A CA 1
ATOM 743 C C . GLU A 1 93 ? -22.564 1.086 20.179 1.00 88.44 93 GLU A C 1
ATOM 745 O O . GLU A 1 93 ? -23.384 0.204 19.904 1.00 88.44 93 GLU A O 1
ATOM 750 N N . LEU A 1 94 ? -21.322 1.077 19.703 1.00 91.75 94 LEU A N 1
ATOM 751 C CA . LEU A 1 94 ? -20.825 0.116 18.724 1.00 91.75 94 LEU A CA 1
ATOM 752 C C . LEU A 1 94 ? -21.098 -1.336 19.110 1.00 91.75 94 LEU A C 1
ATOM 754 O O . LEU A 1 94 ? -21.504 -2.123 18.263 1.00 91.75 94 LEU A O 1
ATOM 758 N N . GLU A 1 95 ? -20.898 -1.698 20.371 1.00 88.19 95 GLU A N 1
ATOM 759 C CA . GLU A 1 95 ? -21.114 -3.073 20.813 1.00 88.19 95 GLU A CA 1
ATOM 760 C C . GLU A 1 95 ? -22.589 -3.485 20.707 1.00 88.19 95 GLU A C 1
ATOM 762 O O . GLU A 1 95 ? -22.905 -4.553 20.186 1.00 88.19 95 GLU A O 1
ATOM 767 N N . SER A 1 96 ? -23.501 -2.589 21.098 1.00 90.19 96 SER A N 1
ATOM 768 C CA . SER A 1 96 ? -24.943 -2.795 20.926 1.00 90.19 96 SER A CA 1
ATOM 769 C C . SER A 1 96 ? -25.328 -2.845 19.448 1.00 90.19 96 SER A C 1
ATOM 771 O O . SER A 1 96 ? -26.145 -3.668 19.049 1.00 90.19 96 SER A O 1
ATOM 773 N N . TYR A 1 97 ? -24.719 -1.996 18.617 1.00 93.62 97 TYR A N 1
ATOM 774 C CA . TYR A 1 97 ? -24.925 -2.002 17.172 1.00 93.62 97 TYR A CA 1
ATOM 775 C C . TYR A 1 97 ? -24.507 -3.342 16.547 1.00 93.62 97 TYR A C 1
ATOM 777 O O . TYR A 1 97 ? -25.280 -3.948 15.811 1.00 93.62 97 TYR A O 1
ATOM 785 N N . VAL A 1 98 ? -23.314 -3.839 16.885 1.00 93.81 98 VAL A N 1
ATOM 786 C CA . VAL A 1 98 ? -22.794 -5.127 16.404 1.00 93.81 98 VAL A CA 1
ATOM 787 C C . VAL A 1 98 ? -23.662 -6.283 16.899 1.00 93.81 98 VAL A C 1
ATOM 789 O O . VAL A 1 98 ? -24.045 -7.129 16.096 1.00 93.81 98 VAL A O 1
ATOM 792 N N . ALA A 1 99 ? -24.059 -6.291 18.174 1.00 91.56 99 ALA A N 1
ATOM 793 C CA . ALA A 1 99 ? -24.984 -7.290 18.706 1.00 91.56 99 ALA A CA 1
ATOM 794 C C . ALA A 1 99 ? -26.341 -7.268 17.978 1.00 91.56 99 ALA A C 1
ATOM 796 O O . ALA A 1 99 ? -26.879 -8.320 17.635 1.00 91.56 99 ALA A O 1
ATOM 797 N N . ASN A 1 100 ? -26.873 -6.081 17.670 1.00 93.88 100 ASN A N 1
ATOM 798 C CA . ASN A 1 100 ? -28.119 -5.933 16.920 1.00 93.88 100 ASN A CA 1
ATOM 799 C C . ASN A 1 100 ? -27.993 -6.406 15.469 1.00 93.88 100 ASN A C 1
ATOM 801 O O . ASN A 1 100 ? -28.966 -6.936 14.945 1.00 93.88 100 ASN A O 1
ATOM 805 N N . ILE A 1 101 ? -26.825 -6.298 14.824 1.00 92.81 101 ILE A N 1
ATOM 806 C CA . ILE A 1 101 ? -26.612 -6.940 13.514 1.00 92.81 101 ILE A CA 1
ATOM 807 C C . ILE A 1 101 ? -26.868 -8.444 13.632 1.00 92.81 101 ILE A C 1
ATOM 809 O O . ILE A 1 101 ? -27.620 -8.997 12.834 1.00 92.81 101 ILE A O 1
ATOM 813 N N . LEU A 1 102 ? -26.292 -9.091 14.647 1.00 90.19 102 LEU A N 1
ATOM 814 C CA . LEU A 1 102 ? -26.412 -10.538 14.843 1.00 90.19 102 LEU A CA 1
ATOM 815 C C . LEU A 1 102 ? -27.841 -10.959 15.208 1.00 90.19 102 LEU A C 1
ATOM 817 O O . LEU A 1 102 ? -28.360 -11.937 14.677 1.00 90.19 102 LEU A O 1
ATOM 821 N N . LEU A 1 103 ? -28.485 -10.213 16.108 1.00 92.00 103 LEU A N 1
ATOM 822 C CA . LEU A 1 103 ? -29.821 -10.534 16.612 1.00 92.00 103 LEU A CA 1
ATOM 823 C C . LEU A 1 103 ? -30.929 -10.195 15.612 1.00 92.00 103 LEU A C 1
ATOM 825 O O . LEU A 1 103 ? -31.920 -10.918 15.520 1.00 92.00 103 LEU A O 1
ATOM 829 N N . TRP A 1 104 ? -30.804 -9.075 14.897 1.00 94.81 104 TRP A N 1
ATOM 830 C CA . TRP A 1 104 ? -31.852 -8.593 13.998 1.00 94.81 104 TRP A CA 1
ATOM 831 C C . TRP A 1 104 ? -31.715 -9.137 12.582 1.00 94.81 104 TRP A C 1
ATOM 833 O O . TRP A 1 104 ? -32.700 -9.119 11.852 1.00 94.81 104 TRP A O 1
ATOM 843 N N . TYR A 1 105 ? -30.544 -9.645 12.196 1.00 94.81 105 TYR A N 1
ATOM 844 C CA . TYR A 1 105 ? -30.305 -10.251 10.886 1.00 94.81 105 TYR A CA 1
ATOM 845 C C . TYR A 1 105 ? -29.682 -11.642 11.039 1.00 94.81 105 TYR A C 1
ATOM 847 O O . TYR A 1 105 ? -28.521 -11.837 10.675 1.00 94.81 105 TYR A O 1
ATOM 855 N N . PRO A 1 106 ? -30.438 -12.628 11.555 1.00 91.69 106 PRO A N 1
ATOM 856 C CA . PRO A 1 106 ? -29.908 -13.972 11.792 1.00 91.69 106 PRO A CA 1
ATOM 857 C C . PRO A 1 106 ? -29.521 -14.702 10.491 1.00 91.69 106 PRO A C 1
ATOM 859 O O . PRO A 1 106 ? -28.650 -15.565 10.518 1.00 91.69 106 PRO A O 1
ATOM 862 N N . ASP A 1 107 ? -30.099 -14.314 9.346 1.00 92.00 107 ASP A N 1
ATOM 863 C CA . ASP A 1 107 ? -29.721 -14.813 8.011 1.00 92.00 107 ASP A CA 1
ATOM 864 C C . ASP A 1 107 ? -28.509 -14.059 7.405 1.00 92.00 107 ASP A C 1
ATOM 866 O O . ASP A 1 107 ? -28.103 -14.324 6.273 1.00 92.00 107 ASP A O 1
ATOM 870 N N . GLY A 1 108 ? -27.950 -13.087 8.132 1.00 92.50 108 GLY A N 1
ATOM 871 C CA . GLY A 1 108 ? -26.880 -12.205 7.675 1.00 92.50 108 GLY A CA 1
ATOM 872 C C . GLY A 1 108 ? -27.379 -10.919 7.005 1.00 92.50 108 GLY A C 1
ATOM 873 O O . GLY A 1 108 ? -28.460 -10.843 6.417 1.00 92.50 108 GLY A O 1
ATOM 874 N N . MET A 1 109 ? -26.558 -9.868 7.093 1.00 94.31 109 MET A N 1
ATOM 875 C CA . MET A 1 109 ? -26.824 -8.550 6.510 1.00 94.31 109 MET A CA 1
ATOM 876 C C . MET A 1 109 ? -25.647 -8.088 5.655 1.00 94.31 109 MET A C 1
ATOM 878 O O . MET A 1 109 ? -24.570 -7.797 6.172 1.00 94.31 109 MET A O 1
ATOM 882 N N . LYS A 1 110 ? -25.862 -7.947 4.346 1.00 96.38 110 LYS A N 1
ATOM 883 C CA . LYS A 1 110 ? -24.862 -7.353 3.457 1.00 96.38 110 LYS A CA 1
ATOM 884 C C . LYS A 1 110 ? -24.969 -5.838 3.464 1.00 96.38 110 LYS A C 1
ATOM 886 O O . LYS A 1 110 ? -26.068 -5.285 3.421 1.00 96.38 110 LYS A O 1
ATOM 891 N N . ILE A 1 111 ? -23.820 -5.180 3.467 1.00 96.50 111 ILE A N 1
ATOM 892 C CA . ILE A 1 111 ? -23.701 -3.735 3.340 1.00 96.50 111 ILE A CA 1
ATOM 893 C C . ILE A 1 111 ? -22.886 -3.383 2.101 1.00 96.50 111 ILE A C 1
ATOM 895 O O . ILE A 1 111 ? -21.965 -4.107 1.721 1.00 96.50 111 ILE A O 1
ATOM 899 N N . SER A 1 112 ? -23.234 -2.265 1.473 1.00 97.44 112 SER A N 1
ATOM 900 C CA . SER A 1 112 ? -22.459 -1.687 0.383 1.00 97.44 112 SER A CA 1
ATOM 901 C C . SER A 1 112 ? -22.281 -0.191 0.597 1.00 97.44 112 SER A C 1
ATOM 903 O O . SER A 1 112 ? -23.258 0.495 0.906 1.00 97.44 112 SER A O 1
ATOM 905 N N . LEU A 1 113 ? -21.049 0.300 0.457 1.00 96.56 113 LEU A N 1
ATOM 906 C CA . LEU A 1 113 ? -20.734 1.729 0.512 1.00 96.56 113 LEU A CA 1
ATOM 907 C C . LEU A 1 113 ? -20.477 2.279 -0.895 1.00 96.56 113 LEU A C 1
ATOM 909 O O . LEU A 1 113 ? -19.799 1.650 -1.709 1.00 96.56 113 LEU A O 1
ATOM 913 N N . ASP A 1 114 ? -20.986 3.476 -1.177 1.00 94.88 114 ASP A N 1
ATOM 914 C CA . ASP A 1 114 ? -20.734 4.169 -2.440 1.00 94.88 114 ASP A CA 1
ATOM 915 C C . ASP A 1 114 ? -19.372 4.883 -2.408 1.00 94.88 114 ASP A C 1
ATOM 917 O O . ASP A 1 114 ? -19.249 6.036 -1.980 1.00 94.88 114 ASP A O 1
ATOM 921 N N . PHE A 1 115 ? -18.329 4.168 -2.837 1.00 91.38 115 PHE A N 1
ATOM 922 C CA . PHE A 1 115 ? -16.961 4.693 -2.908 1.00 91.38 115 PHE A CA 1
ATOM 923 C C . PHE A 1 115 ? -16.717 5.645 -4.086 1.00 91.38 115 PHE A C 1
ATOM 925 O O . PHE A 1 115 ? -15.692 6.331 -4.093 1.00 91.38 115 PHE A O 1
ATOM 932 N N . ASP A 1 116 ? -17.616 5.686 -5.070 1.00 86.88 116 ASP A N 1
ATOM 933 C CA . ASP A 1 116 ? -17.466 6.534 -6.255 1.00 86.88 116 ASP A CA 1
ATOM 934 C C . ASP A 1 116 ? -17.950 7.967 -5.982 1.00 86.88 116 ASP A C 1
ATOM 936 O O . ASP A 1 116 ? -17.449 8.909 -6.596 1.00 86.88 116 ASP A O 1
ATOM 940 N N . ASN A 1 117 ? -18.858 8.146 -5.014 1.00 90.81 117 ASN A N 1
ATOM 941 C CA . ASN A 1 117 ? -19.452 9.439 -4.655 1.00 90.81 117 ASN A CA 1
ATOM 942 C C . ASN A 1 117 ? -19.093 9.925 -3.236 1.00 90.81 117 ASN A C 1
ATOM 944 O O . ASN A 1 117 ? -19.872 10.638 -2.598 1.00 90.81 117 ASN A O 1
ATOM 948 N N . LEU A 1 118 ? -17.912 9.561 -2.729 1.00 93.31 118 LEU A N 1
ATOM 949 C CA . LEU A 1 118 ? -17.442 9.998 -1.412 1.00 93.31 118 LEU A CA 1
ATOM 950 C C . LEU A 1 118 ? -17.214 11.508 -1.331 1.00 93.31 118 LEU A C 1
ATOM 952 O O . LEU A 1 118 ? -16.612 12.109 -2.226 1.00 93.31 118 LEU A O 1
ATOM 956 N N . LYS A 1 119 ? -17.589 12.100 -0.193 1.00 94.62 119 LYS A N 1
ATOM 957 C CA . LYS A 1 119 ? -17.285 13.502 0.128 1.00 94.62 119 LYS A CA 1
ATOM 958 C C . LYS A 1 119 ? -16.536 13.601 1.454 1.00 94.62 119 LYS A C 1
ATOM 960 O O . LYS A 1 119 ? -16.950 12.999 2.438 1.00 94.62 119 LYS A O 1
ATOM 965 N N . ALA A 1 120 ? -15.442 14.355 1.487 1.00 93.62 120 ALA A N 1
ATOM 966 C CA . ALA A 1 120 ? -14.668 14.632 2.692 1.00 93.62 120 ALA A CA 1
ATOM 967 C C . ALA A 1 120 ? -14.999 16.014 3.259 1.00 93.62 120 ALA A C 1
ATOM 969 O O . ALA A 1 120 ? -15.150 16.999 2.531 1.00 93.62 120 ALA A O 1
ATOM 970 N N . GLY A 1 121 ? -15.090 16.081 4.581 1.00 91.50 121 GLY A N 1
ATOM 971 C CA . GLY A 1 121 ? -15.118 17.324 5.331 1.00 91.50 121 GLY A CA 1
ATOM 972 C C . GLY A 1 121 ? -13.717 17.904 5.524 1.00 91.50 121 GLY A C 1
ATOM 973 O O . GLY A 1 121 ? -12.707 17.390 5.025 1.00 91.50 121 GLY A O 1
ATOM 974 N N . ASN A 1 122 ? -13.661 18.987 6.293 1.00 90.25 122 ASN A N 1
ATOM 975 C CA . ASN A 1 122 ? -12.398 19.541 6.763 1.00 90.25 122 ASN A CA 1
ATOM 976 C C . ASN A 1 122 ? -11.710 18.569 7.731 1.00 90.25 122 ASN A C 1
ATOM 978 O O . ASN A 1 122 ? -12.367 17.804 8.438 1.00 90.25 122 ASN A O 1
ATOM 982 N N . ILE A 1 123 ? -10.378 18.609 7.762 1.00 91.81 123 ILE A N 1
ATOM 983 C CA . ILE A 1 123 ? -9.603 17.883 8.768 1.00 91.81 123 ILE A CA 1
ATOM 984 C C . ILE A 1 123 ? -9.564 18.750 10.023 1.00 91.81 123 ILE A C 1
ATOM 986 O O . ILE A 1 123 ? -9.192 19.922 9.970 1.00 91.81 123 ILE A O 1
ATOM 990 N N . ILE A 1 124 ? -9.974 18.171 11.141 1.00 90.81 124 ILE A N 1
ATOM 991 C CA . ILE A 1 124 ? -10.173 18.859 12.413 1.00 90.81 124 ILE A CA 1
ATOM 992 C C . ILE A 1 124 ? -9.092 18.385 13.381 1.00 90.81 124 ILE A C 1
ATOM 994 O O . ILE A 1 124 ? -8.933 17.178 13.557 1.00 90.81 124 ILE A O 1
ATOM 998 N N . SER A 1 125 ? -8.358 19.311 14.003 1.00 89.94 125 SER A N 1
ATOM 999 C CA . SER A 1 125 ? -7.416 18.977 15.081 1.00 89.94 125 SER A CA 1
ATOM 1000 C C . SER A 1 125 ? -8.112 18.988 16.436 1.00 89.94 125 SER A C 1
ATOM 1002 O O . SER A 1 125 ? -8.920 19.874 16.716 1.00 89.94 125 SER A O 1
ATOM 1004 N N . HIS A 1 126 ? -7.765 18.016 17.277 1.00 85.56 126 HIS A N 1
ATOM 1005 C CA . HIS A 1 126 ? -8.269 17.876 18.648 1.00 85.56 126 HIS A CA 1
ATOM 1006 C C . HIS A 1 126 ? -7.175 18.091 19.704 1.00 85.56 126 HIS A C 1
ATOM 1008 O O . HIS A 1 126 ? -7.417 17.863 20.886 1.00 85.56 126 HIS A O 1
ATOM 1014 N N . GLY A 1 127 ? -5.988 18.553 19.296 1.00 83.62 127 GLY A N 1
ATOM 1015 C CA . GLY A 1 127 ? -4.803 18.612 20.155 1.00 83.62 127 GLY A CA 1
ATOM 1016 C C . GLY A 1 127 ? -4.033 17.289 20.192 1.00 83.62 127 GLY A C 1
ATOM 1017 O O . GLY A 1 127 ? -4.462 16.292 19.614 1.00 83.62 127 GLY A O 1
ATOM 1018 N N . ASP A 1 128 ? -2.860 17.304 20.831 1.00 79.31 128 ASP A N 1
ATOM 1019 C CA . ASP A 1 128 ? -1.986 16.137 21.012 1.00 79.31 128 ASP A CA 1
ATOM 1020 C C . ASP A 1 128 ? -1.730 15.332 19.721 1.00 79.31 128 ASP A C 1
ATOM 1022 O O . ASP A 1 128 ? -1.726 14.106 19.743 1.00 79.31 128 ASP A O 1
ATOM 1026 N N . ASP A 1 129 ? -1.549 15.995 18.577 1.00 89.19 129 ASP A N 1
ATOM 1027 C CA . ASP A 1 129 ? -1.367 15.357 17.262 1.00 89.19 129 ASP A CA 1
ATOM 1028 C C . ASP A 1 129 ? -2.530 14.454 16.799 1.00 89.19 129 ASP A C 1
ATOM 1030 O O . ASP A 1 129 ? -2.352 13.646 15.888 1.00 89.19 129 ASP A O 1
ATOM 1034 N N . ILE A 1 130 ? -3.720 14.572 17.398 1.00 91.56 130 ILE A N 1
ATOM 1035 C CA . ILE A 1 130 ? -4.918 13.815 17.021 1.00 91.56 130 ILE A CA 1
ATOM 1036 C C . ILE A 1 130 ? -5.775 14.639 16.063 1.00 91.56 130 ILE A C 1
ATOM 1038 O O . ILE A 1 130 ? -6.103 15.803 16.313 1.00 91.56 130 ILE A O 1
ATOM 1042 N N . TYR A 1 131 ? -6.196 13.996 14.979 1.00 94.50 131 TYR A N 1
ATOM 1043 C CA . TYR A 1 131 ? -6.990 14.598 13.922 1.00 94.50 131 TYR A CA 1
ATOM 1044 C C . TYR A 1 131 ? -8.205 13.736 13.596 1.00 94.50 131 TYR A C 1
ATOM 1046 O O . TYR A 1 131 ? -8.190 12.515 13.756 1.00 94.50 131 TYR A O 1
ATOM 1054 N N . THR A 1 132 ? -9.259 14.370 13.086 1.00 94.44 132 THR A N 1
ATOM 1055 C CA . THR A 1 132 ? -10.405 13.669 12.505 1.00 94.44 132 THR A CA 1
ATOM 1056 C C . THR A 1 132 ? -10.755 14.211 11.132 1.00 94.44 132 THR A C 1
ATOM 1058 O O . THR A 1 132 ? -10.613 15.404 10.875 1.00 94.44 132 THR A O 1
ATOM 1061 N N . VAL A 1 133 ? -11.291 13.352 10.274 1.00 94.75 133 VAL A N 1
ATOM 1062 C CA . VAL A 1 133 ? -11.925 13.723 9.010 1.00 94.75 133 VAL A CA 1
ATOM 1063 C C . VAL A 1 133 ? -13.289 13.053 8.916 1.00 94.75 133 VAL A C 1
ATOM 1065 O O . VAL A 1 133 ? -13.423 11.861 9.186 1.00 94.75 133 VAL A O 1
ATOM 1068 N N . ASP A 1 134 ? -14.294 13.819 8.513 1.00 94.44 134 ASP A N 1
ATOM 1069 C CA . ASP A 1 134 ? -15.632 13.298 8.256 1.00 94.44 134 ASP A CA 1
ATOM 1070 C C . ASP A 1 134 ? -15.737 12.859 6.790 1.00 94.44 134 ASP A C 1
ATOM 1072 O O . ASP A 1 134 ? -15.466 13.643 5.881 1.00 94.44 134 ASP A O 1
ATOM 1076 N N . ILE A 1 135 ? -16.107 11.600 6.557 1.00 95.81 135 ILE A N 1
ATOM 1077 C CA . ILE A 1 135 ? -16.291 11.011 5.228 1.00 95.81 135 ILE A CA 1
ATOM 1078 C C . ILE A 1 135 ? -17.765 10.664 5.051 1.00 95.81 135 ILE A C 1
ATOM 1080 O O . ILE A 1 135 ? -18.304 9.829 5.775 1.00 95.81 135 ILE A O 1
ATOM 1084 N N . MET A 1 136 ? -18.415 11.293 4.080 1.00 96.25 136 MET A N 1
ATOM 1085 C CA . MET A 1 136 ? -19.816 11.063 3.757 1.00 96.25 136 MET A CA 1
ATOM 1086 C C . MET A 1 136 ? -19.950 10.103 2.574 1.00 96.25 136 MET A C 1
ATOM 1088 O O . MET A 1 136 ? -19.276 10.265 1.553 1.00 96.25 136 MET A O 1
ATOM 1092 N N . THR A 1 137 ? -20.820 9.105 2.720 1.00 96.25 137 THR A N 1
ATOM 1093 C CA . THR A 1 137 ? -21.115 8.086 1.704 1.00 96.25 137 THR A CA 1
ATOM 1094 C C . THR A 1 137 ? -22.546 7.576 1.847 1.00 96.25 137 THR A C 1
ATOM 1096 O O . THR A 1 137 ? -23.140 7.662 2.921 1.00 96.25 137 THR A O 1
ATOM 1099 N N . SER A 1 138 ? -23.097 7.008 0.777 1.00 96.94 138 SER A N 1
ATOM 1100 C CA . SER A 1 138 ? -24.345 6.249 0.860 1.00 96.94 138 SER A CA 1
ATOM 1101 C C . SER A 1 138 ? -24.045 4.817 1.292 1.00 96.94 138 SER A C 1
ATOM 1103 O O . SER A 1 138 ? -23.278 4.118 0.631 1.00 96.94 138 SER A O 1
ATOM 1105 N N . LYS A 1 139 ? -24.668 4.370 2.384 1.00 97.31 139 LYS A N 1
ATOM 1106 C CA . LYS A 1 139 ? -24.654 2.979 2.831 1.00 97.31 139 LYS A CA 1
ATOM 1107 C C . LYS A 1 139 ? -25.968 2.315 2.457 1.00 97.31 139 LYS A C 1
ATOM 1109 O O . LYS A 1 139 ? -27.035 2.743 2.885 1.00 97.31 139 LYS A O 1
ATOM 1114 N N . ARG A 1 140 ? -25.879 1.234 1.692 1.00 97.50 140 ARG A N 1
ATOM 1115 C CA . ARG A 1 140 ? -27.008 0.375 1.344 1.00 97.50 140 ARG A CA 1
ATOM 1116 C C . ARG A 1 140 ? -26.964 -0.902 2.166 1.00 97.50 140 ARG A C 1
ATOM 1118 O O . ARG A 1 140 ? -25.933 -1.568 2.205 1.00 97.50 140 ARG A O 1
ATOM 1125 N N . ILE A 1 141 ? -28.093 -1.262 2.760 1.00 96.12 141 ILE A N 1
ATOM 1126 C CA . ILE A 1 141 ? -28.289 -2.518 3.481 1.00 96.12 141 ILE A CA 1
ATOM 1127 C C . ILE A 1 141 ? -29.075 -3.489 2.598 1.00 96.12 141 ILE A C 1
ATOM 1129 O O . ILE A 1 141 ? -29.958 -3.089 1.840 1.00 96.12 141 ILE A O 1
ATOM 1133 N N . ASN A 1 142 ? -28.743 -4.774 2.677 1.00 95.88 142 ASN A N 1
ATOM 1134 C CA . ASN A 1 142 ? -29.542 -5.863 2.133 1.00 95.88 142 ASN A CA 1
ATOM 1135 C C . ASN A 1 142 ? -29.521 -7.044 3.110 1.00 95.88 142 ASN A C 1
ATOM 1137 O O . ASN A 1 142 ? -28.517 -7.749 3.217 1.00 95.88 142 ASN A O 1
ATOM 1141 N N . GLY A 1 143 ? -30.626 -7.254 3.818 1.00 94.69 143 GLY A N 1
ATOM 1142 C CA . GLY A 1 143 ? -30.759 -8.332 4.798 1.00 94.69 143 GLY A CA 1
ATOM 1143 C C . GLY A 1 143 ? -32.215 -8.610 5.161 1.00 94.69 143 GLY A C 1
ATOM 1144 O O . GLY A 1 143 ? -33.107 -7.825 4.831 1.00 94.69 143 GLY A O 1
ATOM 1145 N N . ASN A 1 144 ? -32.463 -9.737 5.826 1.00 93.19 144 ASN A N 1
ATOM 1146 C CA . ASN A 1 144 ? -33.792 -10.134 6.291 1.00 93.19 144 ASN A CA 1
ATOM 1147 C C . ASN A 1 144 ? -33.982 -9.724 7.761 1.00 93.19 144 ASN A C 1
ATOM 1149 O O . ASN A 1 144 ? -33.531 -10.412 8.672 1.00 93.19 144 ASN A O 1
ATOM 1153 N N . TYR A 1 145 ? -34.620 -8.577 7.993 1.00 94.19 145 TYR A N 1
ATOM 1154 C CA . TYR A 1 145 ? -34.852 -8.040 9.331 1.00 94.19 145 TYR A CA 1
ATOM 1155 C C . TYR A 1 145 ? -35.832 -8.930 10.107 1.00 94.19 145 TYR A C 1
ATOM 1157 O O . TYR A 1 145 ? -36.985 -9.123 9.701 1.00 94.19 145 TYR A O 1
ATOM 1165 N N . LEU A 1 146 ? -35.352 -9.481 11.223 1.00 92.38 146 LEU A N 1
ATOM 1166 C CA . LEU A 1 146 ? -36.037 -10.402 12.133 1.00 92.38 146 LEU A CA 1
ATOM 1167 C C . LEU A 1 146 ? -36.708 -11.585 11.418 1.00 92.38 146 LEU A C 1
ATOM 1169 O O . LEU A 1 146 ? -37.746 -12.071 11.868 1.00 92.38 146 LEU A O 1
ATOM 1173 N N . ASN A 1 147 ? -36.148 -12.007 10.282 1.00 88.06 147 ASN A N 1
ATOM 1174 C CA . ASN A 1 147 ? -36.699 -13.021 9.380 1.00 88.06 147 ASN A CA 1
ATOM 1175 C C . ASN A 1 147 ? -38.150 -12.777 8.935 1.00 88.06 147 ASN A C 1
ATOM 1177 O O . ASN A 1 147 ? -38.887 -13.712 8.624 1.00 88.06 147 ASN A O 1
ATOM 1181 N N . LYS A 1 148 ? -38.570 -11.507 8.914 1.00 89.69 148 LYS A N 1
ATOM 1182 C CA . LYS A 1 148 ? -39.946 -11.092 8.603 1.00 89.69 148 LYS A CA 1
ATOM 1183 C C . LYS A 1 148 ? -40.027 -10.122 7.438 1.00 89.69 148 LYS A C 1
ATOM 1185 O O . LYS A 1 148 ? -41.002 -10.159 6.691 1.00 89.69 148 LYS A O 1
ATOM 1190 N N . GLN A 1 149 ? -39.048 -9.231 7.302 1.00 91.81 149 GLN A N 1
ATOM 1191 C CA . GLN A 1 149 ? -39.082 -8.160 6.315 1.00 91.81 149 GLN A CA 1
ATOM 1192 C C . GLN A 1 149 ? -37.712 -7.973 5.678 1.00 91.81 149 GLN A C 1
ATOM 1194 O O . GLN A 1 149 ? -36.710 -7.791 6.361 1.00 91.81 149 GLN A O 1
ATOM 1199 N N . GLN A 1 150 ? -37.674 -7.917 4.350 1.00 92.50 150 GLN A N 1
ATOM 1200 C CA . GLN A 1 150 ? -36.452 -7.552 3.649 1.00 92.50 150 GLN A CA 1
ATOM 1201 C C . GLN A 1 150 ? -36.139 -6.062 3.867 1.00 92.50 150 GLN A C 1
ATOM 1203 O O . GLN A 1 150 ? -36.930 -5.199 3.484 1.00 92.50 150 GLN A O 1
ATOM 1208 N N . ASN A 1 151 ? -34.977 -5.759 4.446 1.00 92.62 151 ASN A N 1
ATOM 1209 C CA . ASN A 1 151 ? -34.447 -4.403 4.544 1.00 92.62 151 ASN A CA 1
ATOM 1210 C C . ASN A 1 151 ? -33.556 -4.114 3.325 1.00 92.62 151 ASN A C 1
ATOM 1212 O O . ASN A 1 151 ? -32.581 -4.828 3.083 1.00 92.62 151 ASN A O 1
ATOM 1216 N N . LYS A 1 152 ? -33.913 -3.080 2.552 1.00 94.25 152 LYS A N 1
ATOM 1217 C CA . LYS A 1 152 ? -33.156 -2.564 1.396 1.00 94.25 152 LYS A CA 1
ATOM 1218 C C . LYS A 1 152 ? -32.817 -1.078 1.540 1.00 94.25 152 LYS A C 1
ATOM 1220 O O . LYS A 1 152 ? -32.629 -0.400 0.528 1.00 94.25 152 LYS A O 1
ATOM 1225 N N . ASN A 1 153 ? -32.819 -0.564 2.767 1.00 93.81 153 ASN A N 1
ATOM 1226 C CA . ASN A 1 153 ? -32.647 0.855 3.023 1.00 93.81 153 ASN A CA 1
ATOM 1227 C C . ASN A 1 153 ? -31.282 1.339 2.529 1.00 93.81 153 ASN A C 1
ATOM 1229 O O . ASN A 1 153 ? -30.274 0.628 2.595 1.00 93.81 153 ASN A O 1
ATOM 1233 N N . THR A 1 154 ? -31.282 2.572 2.036 1.00 95.69 154 THR A N 1
ATOM 1234 C CA . THR A 1 154 ? -30.078 3.311 1.679 1.00 95.69 154 THR A CA 1
ATOM 1235 C C . THR A 1 154 ? -30.083 4.588 2.495 1.00 95.69 154 THR A C 1
ATOM 1237 O O . THR A 1 154 ? -30.995 5.400 2.346 1.00 95.69 154 THR A O 1
ATOM 1240 N N . GLU A 1 155 ? -29.067 4.765 3.329 1.00 95.12 155 GLU A N 1
ATOM 1241 C CA . GLU A 1 155 ? -28.895 5.957 4.152 1.00 95.12 155 GLU A CA 1
ATOM 1242 C C . GLU A 1 155 ? -27.600 6.671 3.791 1.00 95.12 155 GLU A C 1
ATOM 1244 O O . GLU A 1 155 ? -26.574 6.045 3.526 1.00 95.12 155 GLU A O 1
ATOM 1249 N N . GLU A 1 156 ? -27.639 7.999 3.789 1.00 95.81 156 GLU A N 1
ATOM 1250 C CA . GLU A 1 156 ? -26.434 8.810 3.658 1.00 95.81 156 GLU A CA 1
ATOM 1251 C C . GLU A 1 156 ? -25.826 8.998 5.049 1.00 95.81 156 GLU A C 1
ATOM 1253 O O . GLU A 1 156 ? -26.428 9.598 5.946 1.00 95.81 156 GLU A O 1
ATOM 1258 N N . LEU A 1 157 ? -24.638 8.431 5.235 1.00 95.69 157 LEU A N 1
ATOM 1259 C CA . LEU A 1 157 ? -23.959 8.373 6.518 1.00 95.69 157 LEU A CA 1
ATOM 1260 C C . LEU A 1 157 ? -22.646 9.139 6.471 1.00 95.69 157 LEU A C 1
ATOM 1262 O O . LEU A 1 157 ? -21.931 9.153 5.468 1.00 95.69 157 LEU A O 1
ATOM 1266 N N . LEU A 1 158 ? -22.317 9.733 7.607 1.00 94.88 158 LEU A N 1
ATOM 1267 C CA . LEU A 1 158 ? -21.098 10.467 7.864 1.00 94.88 158 LEU A CA 1
ATOM 1268 C C . LEU A 1 158 ? -20.256 9.663 8.858 1.00 94.88 158 LEU A C 1
ATOM 1270 O O . LEU A 1 158 ? -20.615 9.493 10.025 1.00 94.88 158 LEU A O 1
ATOM 1274 N N . PHE A 1 159 ? -19.143 9.135 8.362 1.00 95.81 159 PHE A N 1
ATOM 1275 C CA . PHE A 1 159 ? -18.160 8.379 9.122 1.00 95.81 159 PHE A CA 1
ATOM 1276 C C . PHE A 1 159 ? -17.067 9.326 9.595 1.00 95.81 159 PHE A C 1
ATOM 1278 O O . PHE A 1 159 ? -16.318 9.869 8.782 1.00 95.81 159 PHE A O 1
ATOM 1285 N N . ARG A 1 160 ? -16.939 9.500 10.908 1.00 94.75 160 ARG A N 1
ATOM 1286 C CA . ARG A 1 160 ? -15.827 10.255 11.477 1.00 94.75 160 ARG A CA 1
ATOM 1287 C C . ARG A 1 160 ? -14.624 9.345 11.622 1.00 94.75 160 ARG A C 1
ATOM 1289 O O . ARG A 1 160 ? -14.646 8.427 12.438 1.00 94.75 160 ARG A O 1
ATOM 1296 N N . ILE A 1 161 ? -13.575 9.601 10.855 1.00 96.38 161 ILE A N 1
ATOM 1297 C CA . ILE A 1 161 ? -12.326 8.845 10.910 1.00 96.38 161 ILE A CA 1
ATOM 1298 C C . ILE A 1 161 ? -11.305 9.636 11.714 1.00 96.38 161 ILE A C 1
ATOM 1300 O O . ILE A 1 161 ? -10.961 10.755 11.346 1.00 96.38 161 ILE A O 1
ATOM 1304 N N . ALA A 1 162 ? -10.822 9.052 12.800 1.00 95.69 162 ALA A N 1
ATOM 1305 C CA . ALA A 1 162 ? -9.774 9.592 13.645 1.00 95.69 162 ALA A CA 1
ATOM 1306 C C . ALA A 1 162 ? -8.426 8.941 13.323 1.00 95.69 162 ALA A C 1
ATOM 1308 O O . ALA A 1 162 ? -8.368 7.764 12.971 1.00 95.69 162 ALA A O 1
ATOM 1309 N N . PHE A 1 163 ? -7.355 9.714 13.433 1.00 95.56 163 PHE A N 1
ATOM 1310 C CA . PHE A 1 163 ? -5.973 9.292 13.210 1.00 95.56 163 PHE A CA 1
ATOM 1311 C C . PHE A 1 163 ? -5.041 10.231 13.978 1.00 95.56 163 PHE A C 1
ATOM 1313 O O . PHE A 1 163 ? -5.468 11.293 14.437 1.00 95.56 163 PHE A O 1
ATOM 1320 N N . PHE A 1 164 ? -3.773 9.861 14.131 1.00 93.62 164 PHE A N 1
ATOM 1321 C CA . PHE A 1 164 ? -2.788 10.747 14.751 1.00 93.62 164 PHE A CA 1
ATOM 1322 C C . PHE A 1 164 ? -1.550 10.918 13.877 1.00 93.62 164 PHE A C 1
ATOM 1324 O O . PHE A 1 164 ? -1.259 10.085 13.019 1.00 93.62 164 PHE A O 1
ATOM 1331 N N . GLN A 1 165 ? -0.841 12.025 14.071 1.00 91.75 165 GLN A N 1
ATOM 1332 C CA . GLN A 1 165 ? 0.402 12.319 13.371 1.00 91.75 165 GLN A CA 1
ATOM 1333 C C . GLN A 1 165 ? 1.598 12.005 14.273 1.00 91.75 165 GLN A C 1
ATOM 1335 O O . GLN A 1 165 ? 1.651 12.432 15.421 1.00 91.75 165 GLN A O 1
ATOM 1340 N N . LYS A 1 166 ? 2.590 11.282 13.753 1.00 88.75 166 LYS A N 1
ATOM 1341 C CA . LYS A 1 166 ? 3.843 10.990 14.458 1.00 88.75 166 LYS A CA 1
ATOM 1342 C C . LYS A 1 166 ? 4.994 11.100 13.477 1.00 88.75 166 LYS A C 1
ATOM 1344 O O . LYS A 1 166 ? 4.957 10.491 12.423 1.00 88.75 166 LYS A O 1
ATOM 1349 N N . ASN A 1 167 ? 6.013 11.903 13.782 1.00 87.25 167 ASN A N 1
ATOM 1350 C CA . ASN A 1 167 ? 7.195 12.074 12.919 1.00 87.25 167 ASN A CA 1
ATOM 1351 C C . ASN A 1 167 ? 6.874 12.414 11.441 1.00 87.25 167 ASN A C 1
ATOM 1353 O O . ASN A 1 167 ? 7.621 12.053 10.535 1.00 87.25 167 ASN A O 1
ATOM 1357 N N . GLY A 1 168 ? 5.757 13.101 11.181 1.00 84.12 168 GLY A N 1
ATOM 1358 C CA . GLY A 1 168 ? 5.320 13.458 9.828 1.00 84.12 168 GLY A CA 1
ATOM 1359 C C . GLY A 1 168 ? 4.544 12.372 9.065 1.00 84.12 168 GLY A C 1
ATOM 1360 O O . GLY A 1 168 ? 4.032 12.683 7.989 1.00 84.12 168 GLY A O 1
ATOM 1361 N N . SER A 1 169 ? 4.407 11.151 9.598 1.00 87.00 169 SER A N 1
ATOM 1362 C CA . SER A 1 169 ? 3.458 10.134 9.118 1.00 87.00 169 SER A CA 1
ATOM 1363 C C . SER A 1 169 ? 2.115 10.252 9.840 1.00 87.00 169 SER A C 1
ATOM 1365 O O . SER A 1 169 ? 2.045 10.713 10.979 1.00 87.00 169 SER A O 1
ATOM 1367 N N . PHE A 1 170 ? 1.042 9.844 9.163 1.00 92.62 170 PHE A N 1
ATOM 1368 C CA . PHE A 1 170 ? -0.281 9.687 9.763 1.00 92.62 170 PHE A CA 1
ATOM 13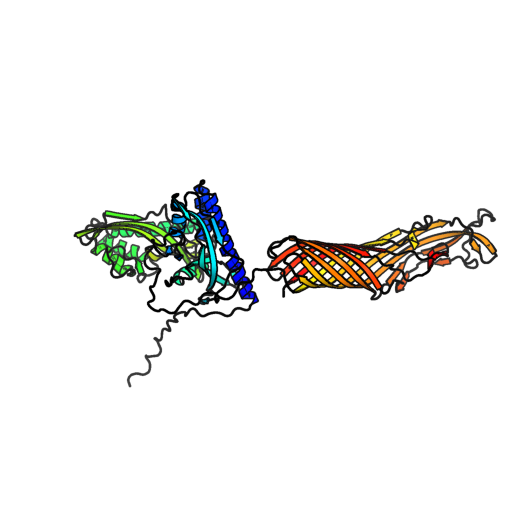69 C C . PHE A 1 170 ? -0.535 8.205 10.022 1.00 92.62 170 PHE A C 1
ATOM 1371 O O . PHE A 1 170 ? -0.309 7.375 9.140 1.00 92.62 170 PHE A O 1
ATOM 1378 N N . GLU A 1 171 ? -0.975 7.871 11.228 1.00 91.38 171 GLU A N 1
ATOM 1379 C CA . GLU A 1 171 ? -1.027 6.496 11.717 1.00 91.38 171 GLU A CA 1
ATOM 1380 C C . GLU A 1 171 ? -2.353 6.195 12.434 1.00 91.38 171 GLU A C 1
ATOM 1382 O O . GLU A 1 171 ? -3.088 7.090 12.856 1.00 91.38 171 GLU A O 1
ATOM 1387 N N . ASN A 1 172 ? -2.646 4.894 12.549 1.00 90.75 172 ASN A N 1
ATOM 1388 C CA . ASN A 1 172 ? -3.777 4.310 13.280 1.00 90.75 172 ASN A CA 1
ATOM 1389 C C . ASN A 1 172 ? -5.153 4.924 12.967 1.00 90.75 172 ASN A C 1
ATOM 1391 O O . ASN A 1 172 ? -5.885 5.358 13.856 1.00 90.75 172 ASN A O 1
ATOM 1395 N N . TYR A 1 173 ? -5.522 4.922 11.687 1.00 95.31 173 TYR A N 1
ATOM 1396 C CA . TYR A 1 173 ? -6.849 5.348 11.259 1.00 95.31 173 TYR A CA 1
ATOM 1397 C C . TYR A 1 173 ? -7.942 4.426 11.819 1.00 95.31 173 TYR A C 1
ATOM 1399 O O . TYR A 1 173 ? -7.884 3.202 11.654 1.00 95.31 173 TYR A O 1
ATOM 1407 N N . LYS A 1 174 ? -8.953 5.017 12.461 1.00 95.81 174 LYS A N 1
ATOM 1408 C CA . LYS A 1 174 ? -10.071 4.323 13.115 1.00 95.81 174 LYS A CA 1
ATOM 1409 C C . LYS A 1 174 ? -11.366 5.120 13.014 1.00 95.81 174 LYS A C 1
ATOM 1411 O O . LYS A 1 174 ? -11.347 6.343 12.943 1.00 95.81 174 LYS A O 1
ATOM 1416 N N . ILE A 1 175 ? -12.506 4.441 13.049 1.00 96.12 175 ILE A N 1
ATOM 1417 C CA . ILE A 1 175 ? -13.822 5.085 13.048 1.00 96.12 175 ILE A CA 1
ATOM 1418 C C . ILE A 1 175 ? -14.146 5.554 14.474 1.00 96.12 175 ILE A C 1
ATOM 1420 O O . ILE A 1 175 ? -14.257 4.748 15.394 1.00 96.12 175 ILE A O 1
ATOM 1424 N N . ALA A 1 176 ? -14.285 6.859 14.684 1.00 92.62 176 ALA A N 1
ATOM 1425 C CA . ALA A 1 176 ? -14.679 7.430 15.973 1.00 92.62 176 ALA A CA 1
ATOM 1426 C C . ALA A 1 176 ? -16.199 7.394 16.188 1.00 92.62 176 ALA A C 1
ATOM 1428 O O . ALA A 1 176 ? -16.661 7.304 17.321 1.00 92.62 176 ALA A O 1
ATOM 1429 N N . GLY A 1 177 ? -16.971 7.435 15.100 1.00 92.12 177 GLY A N 1
ATOM 1430 C CA . GLY A 1 177 ? -18.425 7.347 15.131 1.00 92.12 177 GLY A CA 1
ATOM 1431 C C . GLY A 1 177 ? -19.035 7.383 13.732 1.00 92.12 177 GLY A C 1
ATOM 1432 O O . GLY A 1 177 ? -18.360 7.707 12.750 1.00 92.12 177 GLY A O 1
ATOM 1433 N N . VAL A 1 178 ? -20.320 7.047 13.650 1.00 93.94 178 VAL A N 1
ATOM 1434 C CA . VAL A 1 178 ? -21.111 7.060 12.413 1.00 93.94 178 VAL A CA 1
ATOM 1435 C C . VAL A 1 178 ? -22.419 7.782 12.685 1.00 93.94 178 VAL A C 1
ATOM 1437 O O . VAL A 1 178 ? -23.103 7.474 13.658 1.00 93.94 178 VAL A O 1
ATOM 1440 N N . ARG A 1 179 ? -22.778 8.742 11.835 1.00 91.38 179 ARG A N 1
ATOM 1441 C CA . ARG A 1 179 ? -23.975 9.579 11.995 1.00 91.38 179 ARG A CA 1
ATOM 1442 C C . ARG A 1 179 ? -24.777 9.601 10.703 1.00 91.38 179 ARG A C 1
ATOM 1444 O O . ARG A 1 179 ? -24.196 9.450 9.633 1.00 91.38 179 ARG A O 1
ATOM 1451 N N . SER A 1 180 ? -26.084 9.824 10.780 1.00 91.25 180 SER A N 1
ATOM 1452 C CA . SER A 1 180 ? -26.866 10.164 9.584 1.00 91.25 180 SER A CA 1
ATOM 1453 C C . SER A 1 180 ? -26.572 11.603 9.162 1.00 91.25 180 SER A C 1
ATOM 1455 O O . SER A 1 180 ? -26.439 12.471 10.025 1.00 91.25 180 SER A O 1
ATOM 1457 N N . SER A 1 181 ? -26.531 11.881 7.855 1.00 89.25 181 SER A N 1
ATOM 1458 C CA . SER A 1 181 ? -26.444 13.259 7.343 1.00 89.25 181 SER A CA 1
ATOM 1459 C C . SER A 1 181 ? -27.655 14.121 7.727 1.00 89.25 181 SER A C 1
ATOM 1461 O O . SER A 1 181 ? -27.584 15.347 7.678 1.00 89.25 181 SER A O 1
ATOM 1463 N N . LYS A 1 182 ? -28.755 13.486 8.153 1.00 88.00 182 LYS A N 1
ATOM 1464 C CA . LYS A 1 182 ? -29.990 14.135 8.614 1.00 88.00 182 LYS A CA 1
ATOM 1465 C C . LYS A 1 182 ? -30.059 14.301 10.136 1.00 88.00 182 LYS A C 1
ATOM 1467 O O . LYS A 1 182 ? -30.987 14.946 10.619 1.00 88.00 182 LYS A O 1
ATOM 1472 N N . SER A 1 183 ? -29.137 13.695 10.890 1.00 81.75 183 SER A N 1
ATOM 1473 C CA 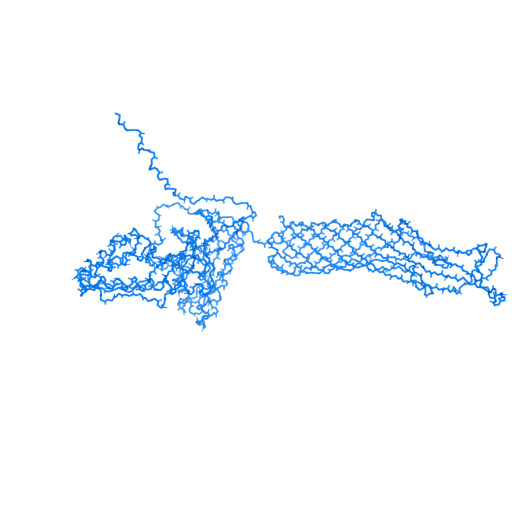. SER A 1 183 ? -29.186 13.722 12.354 1.00 81.75 183 SER A CA 1
ATOM 1474 C C . SER A 1 183 ? -28.853 15.114 12.885 1.00 81.75 183 SER A C 1
ATOM 1476 O O . SER A 1 183 ? -27.883 15.739 12.459 1.00 81.75 183 SER A O 1
ATOM 1478 N N . THR A 1 184 ? -29.632 15.587 13.853 1.00 70.56 184 THR A N 1
ATOM 1479 C CA . THR A 1 184 ? -29.344 16.820 14.603 1.00 70.56 184 THR A CA 1
ATOM 1480 C C . THR A 1 184 ? -28.568 16.546 15.891 1.00 70.56 184 THR A C 1
ATOM 1482 O O . THR A 1 184 ? -28.141 17.476 16.578 1.00 70.56 184 THR A O 1
ATOM 1485 N N . THR A 1 185 ? -28.360 15.272 16.227 1.00 67.69 185 THR A N 1
ATOM 1486 C CA . THR A 1 185 ? -27.749 14.854 17.482 1.00 67.69 185 THR A CA 1
ATOM 1487 C C . THR A 1 185 ? -26.220 14.888 17.373 1.00 67.69 185 THR A C 1
ATOM 1489 O O . THR A 1 185 ? -25.602 14.114 16.639 1.00 67.69 185 THR A O 1
ATOM 1492 N N . LEU A 1 186 ? -25.570 15.769 18.143 1.00 66.00 186 LEU A N 1
ATOM 1493 C CA . LEU A 1 186 ? -24.109 15.831 18.222 1.00 66.00 186 LEU A CA 1
ATOM 1494 C C . LEU A 1 186 ? -23.584 14.875 19.304 1.00 66.00 186 LEU A C 1
ATOM 1496 O O . LEU A 1 186 ? -23.700 15.135 20.502 1.00 66.00 186 LEU A O 1
ATOM 1500 N N . ALA A 1 187 ? -22.952 13.778 18.885 1.00 68.25 187 ALA A N 1
ATOM 1501 C CA . ALA A 1 187 ? -22.151 12.953 19.789 1.00 68.25 187 ALA A CA 1
ATOM 1502 C C . ALA A 1 187 ? -20.845 13.686 20.161 1.00 68.25 187 ALA A C 1
ATOM 1504 O O . ALA A 1 187 ? -20.205 14.315 19.306 1.00 68.25 187 ALA A O 1
ATOM 1505 N N . ASN A 1 188 ? -20.447 13.639 21.436 1.00 69.69 188 ASN A N 1
ATOM 1506 C CA . ASN A 1 188 ? -19.166 14.194 21.876 1.00 69.69 188 ASN A CA 1
ATOM 1507 C C . ASN A 1 188 ? -18.064 13.128 21.800 1.00 69.69 188 ASN A C 1
ATOM 1509 O O . ASN A 1 188 ? -17.727 12.494 22.799 1.00 69.69 188 ASN A O 1
ATOM 1513 N N . ASP A 1 189 ? -17.483 12.966 20.612 1.00 71.19 189 ASP A N 1
ATOM 1514 C CA . ASP A 1 189 ? -16.479 11.925 20.359 1.00 71.19 189 ASP A CA 1
ATOM 1515 C C . ASP A 1 189 ? -15.109 12.259 20.976 1.00 71.19 189 ASP A C 1
ATOM 1517 O O . ASP A 1 189 ? -14.273 11.369 21.112 1.00 71.19 189 ASP A O 1
ATOM 1521 N N . SER A 1 190 ? -14.873 13.517 21.382 1.00 69.62 190 SER A N 1
ATOM 1522 C CA . SER A 1 190 ? -13.548 14.015 21.803 1.00 69.62 190 SER A CA 1
ATOM 1523 C C . SER A 1 190 ? -12.908 13.185 22.922 1.00 69.62 190 SER A C 1
ATOM 1525 O O . SER A 1 190 ? -11.707 12.937 22.902 1.00 69.62 190 SER A O 1
ATOM 1527 N N . LYS A 1 191 ? -13.718 12.678 23.860 1.00 69.62 191 LYS A N 1
ATOM 1528 C CA . LYS A 1 191 ? -13.253 11.843 24.978 1.00 69.62 191 LYS A CA 1
ATOM 1529 C C . LYS A 1 191 ? -12.760 10.461 24.549 1.00 69.62 191 LYS A C 1
ATOM 1531 O O . LYS A 1 191 ? -11.947 9.871 25.252 1.00 69.62 191 LYS A O 1
ATOM 1536 N N . LEU A 1 192 ? -13.260 9.947 23.427 1.00 77.19 192 LEU A N 1
ATOM 1537 C CA . LEU A 1 192 ? -12.902 8.629 22.903 1.00 77.19 192 LEU A CA 1
ATOM 1538 C C . LEU A 1 192 ? -11.650 8.698 22.023 1.00 77.19 192 LEU A C 1
ATOM 1540 O O . LEU A 1 192 ? -10.919 7.720 21.931 1.00 77.19 192 LEU A O 1
ATOM 1544 N N . LEU A 1 193 ? -11.364 9.859 21.421 1.00 84.50 193 LEU A N 1
ATOM 1545 C CA . LEU A 1 193 ? -10.277 10.030 20.451 1.00 84.50 193 LEU A CA 1
ATOM 1546 C C . LEU A 1 193 ? -8.888 9.679 20.995 1.00 84.50 193 LEU A C 1
ATOM 1548 O O . LEU A 1 193 ? -8.031 9.283 20.213 1.00 84.50 193 LEU A O 1
ATOM 1552 N N . ALA A 1 194 ? -8.663 9.756 22.309 1.00 80.62 194 ALA A N 1
ATOM 1553 C CA . ALA A 1 194 ? -7.391 9.357 22.912 1.00 80.62 194 ALA A CA 1
ATOM 1554 C C . ALA A 1 194 ? -7.013 7.894 22.596 1.00 80.62 194 ALA A C 1
ATOM 1556 O O . ALA A 1 194 ? -5.831 7.589 22.441 1.00 80.62 194 ALA A O 1
ATOM 1557 N N . GLU A 1 195 ? -7.993 6.997 22.413 1.00 83.44 195 GLU A N 1
ATOM 1558 C CA . GLU A 1 195 ? -7.734 5.585 22.090 1.00 83.44 195 GLU A CA 1
ATOM 1559 C C . GLU A 1 195 ? -7.124 5.379 20.686 1.00 83.44 195 GLU A C 1
ATOM 1561 O O . GLU A 1 195 ? -6.537 4.330 20.422 1.00 83.44 195 GLU A O 1
ATOM 1566 N N . VAL A 1 196 ? -7.136 6.392 19.804 1.00 86.69 196 VAL A N 1
ATOM 1567 C CA . VAL A 1 196 ? -6.361 6.375 18.544 1.00 86.69 196 VAL A CA 1
ATOM 1568 C C . VAL A 1 196 ? -4.854 6.290 18.788 1.00 86.69 196 VAL A C 1
ATOM 1570 O O . VAL A 1 196 ? -4.118 5.829 17.921 1.00 86.69 196 VAL A O 1
ATOM 1573 N N . LYS A 1 197 ? -4.364 6.660 19.971 1.00 84.94 197 LYS A N 1
ATOM 1574 C CA . LYS A 1 197 ? -2.956 6.479 20.351 1.00 84.94 197 LYS A CA 1
ATOM 1575 C C . LYS A 1 197 ? -2.674 5.115 20.981 1.00 84.94 197 LYS A C 1
ATOM 1577 O O . LYS A 1 197 ? -1.694 4.963 21.713 1.00 84.94 197 LYS A O 1
ATOM 1582 N N . SER A 1 198 ? -3.539 4.126 20.747 1.00 86.31 198 SER A N 1
ATOM 1583 C CA . SER A 1 198 ? -3.317 2.774 21.246 1.00 86.31 198 SER A CA 1
ATOM 1584 C C . SER A 1 198 ? -1.971 2.222 20.779 1.00 86.31 198 SER A C 1
ATOM 1586 O O . SER A 1 198 ? -1.637 2.328 19.599 1.00 86.31 198 SER A O 1
ATOM 1588 N N . VAL A 1 199 ? -1.240 1.589 21.686 1.00 87.62 199 VAL A N 1
ATOM 1589 C CA . VAL A 1 199 ? 0.027 0.909 21.412 1.00 87.62 199 VAL A CA 1
ATOM 1590 C C . VAL A 1 199 ? -0.206 -0.592 21.275 1.00 87.62 199 VAL A C 1
ATOM 1592 O O . VAL A 1 199 ? -1.030 -1.174 21.984 1.00 87.62 199 VAL A O 1
ATOM 1595 N N . GLU A 1 200 ? 0.519 -1.229 20.359 1.00 88.88 200 GLU A N 1
ATOM 1596 C CA . GLU A 1 200 ? 0.486 -2.683 20.216 1.00 88.88 200 GLU A CA 1
ATOM 1597 C C . GLU A 1 200 ? 1.441 -3.319 21.226 1.00 88.88 200 GLU A C 1
ATOM 1599 O O . GLU A 1 200 ? 2.646 -3.070 21.211 1.00 88.88 200 GLU A O 1
ATOM 1604 N N . PHE A 1 201 ? 0.883 -4.120 22.130 1.00 90.75 201 PHE A N 1
ATOM 1605 C CA . PHE A 1 201 ? 1.634 -4.979 23.042 1.00 90.75 201 PHE A CA 1
ATOM 1606 C C . PHE A 1 201 ? 1.618 -6.404 22.498 1.00 90.75 201 PHE A C 1
ATOM 1608 O O . PHE A 1 201 ? 0.651 -6.819 21.857 1.00 90.75 201 PHE A O 1
ATOM 1615 N N . THR A 1 202 ? 2.671 -7.168 22.776 1.00 92.94 202 THR A N 1
ATOM 1616 C CA . THR A 1 202 ? 2.684 -8.606 22.483 1.00 92.94 202 THR A CA 1
ATOM 1617 C C . THR A 1 202 ? 1.593 -9.327 23.279 1.00 92.94 202 THR A C 1
ATOM 1619 O O . THR A 1 202 ? 1.184 -8.863 24.344 1.00 92.94 202 THR A O 1
ATOM 1622 N N . ASP A 1 203 ? 1.153 -10.503 22.820 1.00 93.06 203 ASP A N 1
ATOM 1623 C CA . ASP A 1 203 ? 0.119 -11.285 23.518 1.00 93.06 203 ASP A CA 1
ATOM 1624 C C . ASP A 1 203 ? 0.489 -11.571 24.981 1.00 93.06 203 ASP A C 1
ATOM 1626 O O . ASP A 1 203 ? -0.361 -11.509 25.869 1.00 93.06 203 ASP A O 1
ATOM 1630 N N . LYS A 1 204 ? 1.778 -11.822 25.246 1.00 95.19 204 LYS A N 1
ATOM 1631 C CA . LYS A 1 204 ? 2.303 -12.052 26.596 1.00 95.19 204 LYS A CA 1
ATOM 1632 C C . LYS A 1 204 ? 2.197 -10.801 27.471 1.00 95.19 204 LYS A C 1
ATOM 1634 O O . LYS A 1 204 ? 1.729 -10.894 28.601 1.00 95.19 204 LYS A O 1
ATOM 1639 N N . GLU A 1 205 ? 2.624 -9.647 26.963 1.00 95.38 205 GLU A N 1
ATOM 1640 C CA . GLU A 1 205 ? 2.522 -8.370 27.682 1.00 95.38 205 GLU A CA 1
ATOM 1641 C C . GLU A 1 205 ? 1.059 -8.002 27.937 1.00 95.38 205 GLU A C 1
ATOM 1643 O O . GLU A 1 205 ? 0.682 -7.651 29.053 1.00 95.38 205 GLU A O 1
ATOM 1648 N N . MET A 1 206 ? 0.210 -8.146 26.918 1.00 95.12 206 MET A N 1
ATOM 1649 C CA . MET A 1 206 ? -1.220 -7.890 27.027 1.00 95.12 206 MET A CA 1
ATOM 1650 C C . MET A 1 206 ? -1.876 -8.817 28.060 1.00 95.12 206 MET A C 1
ATOM 1652 O O . MET A 1 206 ? -2.709 -8.366 28.843 1.00 95.12 206 MET A O 1
ATOM 1656 N N . GLN A 1 207 ? -1.490 -10.095 28.115 1.00 95.62 207 GLN A N 1
ATOM 1657 C CA . GLN A 1 207 ? -1.984 -11.029 29.126 1.00 95.62 207 GLN A CA 1
ATOM 1658 C C . GLN A 1 207 ? -1.583 -10.605 30.547 1.00 95.62 207 GLN A C 1
ATOM 1660 O O . GLN A 1 207 ? -2.431 -10.598 31.436 1.00 95.62 207 GLN A O 1
ATOM 1665 N N . GLN A 1 208 ? -0.335 -10.172 30.753 1.00 96.00 208 GLN A N 1
ATOM 1666 C CA . GLN A 1 208 ? 0.120 -9.652 32.048 1.00 96.00 208 GLN A CA 1
ATOM 1667 C C . GLN A 1 208 ? -0.662 -8.403 32.469 1.00 96.00 208 GLN A C 1
ATOM 1669 O O . GLN A 1 208 ? -1.119 -8.314 33.607 1.00 96.00 208 GLN A O 1
ATOM 1674 N N . VAL A 1 209 ? -0.869 -7.458 31.546 1.00 96.69 209 VAL A N 1
ATOM 1675 C CA . VAL A 1 209 ? -1.679 -6.256 31.799 1.00 96.69 209 VAL A CA 1
ATOM 1676 C C . VAL A 1 209 ? -3.110 -6.638 32.185 1.00 96.69 209 VAL A C 1
ATOM 1678 O O . VAL A 1 209 ? -3.643 -6.098 33.155 1.00 96.69 209 VAL A O 1
ATOM 1681 N N . LYS A 1 210 ? -3.724 -7.598 31.481 1.00 96.50 210 LYS A N 1
ATOM 1682 C CA . LYS A 1 210 ? -5.072 -8.102 31.793 1.00 96.50 210 LYS A CA 1
ATOM 1683 C C . LYS A 1 210 ? -5.136 -8.742 33.176 1.00 96.50 210 LYS A C 1
ATOM 1685 O O . LYS A 1 210 ? -6.036 -8.415 33.938 1.00 96.50 210 LYS A O 1
ATOM 1690 N N . GLU A 1 211 ? -4.189 -9.607 33.527 1.00 96.62 211 GLU A N 1
ATOM 1691 C CA . GLU A 1 211 ? -4.133 -10.273 34.836 1.00 96.62 211 GLU A CA 1
ATOM 1692 C C . GLU A 1 211 ? -3.980 -9.278 35.992 1.00 96.62 211 GLU A C 1
ATOM 1694 O O . GLU A 1 211 ? -4.728 -9.352 36.966 1.00 96.62 211 GLU A O 1
ATOM 1699 N N . GLN A 1 212 ? -3.085 -8.297 35.863 1.00 97.31 212 GLN A N 1
ATOM 1700 C CA . GLN A 1 212 ? -2.921 -7.242 36.870 1.00 97.31 212 GLN A CA 1
ATOM 1701 C C . GLN A 1 212 ? -4.159 -6.343 36.965 1.00 97.31 212 GLN A C 1
ATOM 1703 O O . GLN A 1 212 ? -4.586 -5.962 38.054 1.00 97.31 212 GLN A O 1
ATOM 1708 N N . THR A 1 213 ? -4.799 -6.062 35.828 1.00 97.00 213 THR A N 1
ATOM 1709 C CA . THR A 1 213 ? -6.074 -5.338 35.798 1.00 97.00 213 THR A CA 1
ATOM 1710 C C . THR A 1 213 ? -7.165 -6.127 36.527 1.00 97.00 213 THR A C 1
ATOM 1712 O O . THR A 1 213 ? -7.876 -5.554 37.348 1.00 97.00 213 THR A O 1
ATOM 1715 N N . ARG A 1 214 ? -7.269 -7.448 36.310 1.00 96.88 214 ARG A N 1
ATOM 1716 C CA . ARG A 1 214 ? -8.191 -8.327 37.058 1.00 96.88 214 ARG A CA 1
ATOM 1717 C C . ARG A 1 214 ? -7.917 -8.301 38.554 1.00 96.88 214 ARG A C 1
ATOM 1719 O O . ARG A 1 214 ? -8.869 -8.217 39.321 1.00 96.88 214 ARG A O 1
ATOM 1726 N N . ALA A 1 215 ? -6.650 -8.350 38.964 1.00 97.00 215 ALA A N 1
ATOM 1727 C CA . ALA A 1 215 ? -6.271 -8.287 40.373 1.00 97.00 215 ALA A CA 1
ATOM 1728 C C . ALA A 1 215 ? -6.794 -7.003 41.041 1.00 97.00 215 ALA A C 1
ATOM 1730 O O . ALA A 1 215 ? -7.474 -7.083 42.058 1.00 97.00 215 ALA A O 1
ATOM 1731 N N . ILE A 1 216 ? -6.612 -5.839 40.407 1.00 97.25 216 ILE A N 1
ATOM 1732 C CA . ILE A 1 216 ? -7.157 -4.571 40.921 1.00 97.25 216 ILE A CA 1
ATOM 1733 C C . ILE A 1 216 ? -8.678 -4.565 41.010 1.00 97.25 216 ILE A C 1
ATOM 1735 O O . ILE A 1 216 ? -9.243 -4.009 41.949 1.00 97.25 216 ILE A O 1
ATOM 1739 N N . LEU A 1 217 ? -9.359 -5.148 40.029 1.00 96.62 217 LEU A N 1
ATOM 1740 C CA . LEU A 1 217 ? -10.819 -5.198 40.019 1.00 96.62 217 LEU A CA 1
ATOM 1741 C C . LEU A 1 217 ? -11.362 -6.152 41.090 1.00 96.62 217 LEU A C 1
ATOM 1743 O O . LEU A 1 217 ? -12.377 -5.848 41.718 1.00 96.62 217 LEU A O 1
ATOM 1747 N N . ASN A 1 218 ? -10.656 -7.258 41.339 1.00 96.81 218 ASN A N 1
ATOM 1748 C CA . ASN A 1 218 ? -10.908 -8.148 42.469 1.00 96.81 218 ASN A CA 1
ATOM 1749 C C . ASN A 1 218 ? -10.716 -7.404 43.799 1.00 96.81 218 ASN A C 1
ATOM 1751 O O . ASN A 1 218 ? -11.589 -7.456 44.661 1.00 96.81 218 ASN A O 1
ATOM 1755 N N . ASP A 1 219 ? -9.632 -6.646 43.954 1.00 97.56 219 ASP A N 1
ATOM 1756 C CA . ASP A 1 219 ? -9.401 -5.846 45.161 1.00 97.56 219 ASP A CA 1
ATOM 1757 C C . ASP A 1 219 ? -10.485 -4.774 45.345 1.00 97.56 219 ASP A C 1
ATOM 1759 O O . ASP A 1 219 ? -11.007 -4.597 46.447 1.00 97.56 219 ASP A O 1
ATOM 1763 N N . TYR A 1 220 ? -10.889 -4.101 44.262 1.00 96.94 220 TYR A N 1
ATOM 1764 C CA . TYR A 1 220 ? -11.966 -3.108 44.274 1.00 96.94 220 TYR A CA 1
ATOM 1765 C C . TYR A 1 220 ? -13.264 -3.698 44.821 1.00 96.94 220 TYR A C 1
ATOM 1767 O O . TYR A 1 220 ? -13.880 -3.113 45.715 1.00 96.94 220 TYR A O 1
ATOM 1775 N N . ILE A 1 221 ? -13.678 -4.861 44.316 1.00 96.25 221 ILE A N 1
ATOM 1776 C CA . ILE A 1 221 ? -14.933 -5.476 44.742 1.00 96.25 221 ILE A CA 1
ATOM 1777 C C . ILE A 1 221 ? -14.832 -6.079 46.146 1.00 96.25 221 ILE A C 1
ATOM 1779 O O . ILE A 1 221 ? -15.769 -5.944 46.933 1.00 96.25 221 ILE A O 1
ATOM 1783 N N . ASN A 1 222 ? -13.680 -6.656 46.502 1.00 96.69 222 ASN A N 1
ATOM 1784 C CA . ASN A 1 222 ? -13.420 -7.201 47.832 1.00 96.69 222 ASN A CA 1
ATOM 1785 C C . ASN A 1 222 ? -13.488 -6.113 48.903 1.00 96.69 222 ASN A C 1
ATOM 1787 O O . ASN A 1 222 ? -14.202 -6.272 49.893 1.00 96.69 222 ASN A O 1
ATOM 1791 N N . PHE A 1 223 ? -12.818 -4.976 48.696 1.00 97.19 223 PHE A N 1
ATOM 1792 C CA . PHE A 1 223 ? -12.885 -3.881 49.659 1.00 97.19 223 PHE A CA 1
ATOM 1793 C C . PHE A 1 223 ? -14.282 -3.270 49.744 1.00 97.19 223 PHE A C 1
ATOM 1795 O O . PHE A 1 223 ? -14.707 -2.927 50.843 1.00 97.19 223 PHE A O 1
ATOM 1802 N N . LEU A 1 224 ? -15.039 -3.172 48.645 1.00 95.31 224 LEU A N 1
ATOM 1803 C CA . LEU A 1 224 ? -16.432 -2.720 48.736 1.00 95.31 224 LEU A CA 1
ATOM 1804 C C . LEU A 1 224 ? -17.317 -3.682 49.533 1.00 95.31 224 LEU A C 1
ATOM 1806 O O . LEU A 1 224 ? -18.140 -3.221 50.326 1.00 95.31 224 LEU A O 1
ATOM 1810 N N . ASN A 1 225 ? -17.139 -4.993 49.358 1.00 95.25 225 ASN A N 1
ATOM 1811 C CA . ASN A 1 225 ? -17.849 -6.003 50.141 1.00 95.25 225 ASN A CA 1
ATOM 1812 C C . ASN A 1 225 ? -17.535 -5.855 51.636 1.00 95.25 225 ASN A C 1
ATOM 1814 O O . ASN A 1 225 ? -18.453 -5.723 52.439 1.00 95.25 225 ASN A O 1
ATOM 1818 N N . LEU A 1 226 ? -16.256 -5.758 52.002 1.00 96.31 226 LEU A N 1
ATOM 1819 C CA . LEU A 1 226 ? -15.825 -5.587 53.395 1.00 96.31 226 LEU A CA 1
ATOM 1820 C C . LEU A 1 226 ? -16.301 -4.258 54.006 1.00 96.31 226 LEU A C 1
ATOM 1822 O O . LEU A 1 226 ? -16.747 -4.201 55.150 1.00 96.31 226 LEU A O 1
ATOM 1826 N N . LEU A 1 227 ? -16.270 -3.169 53.232 1.00 95.69 227 LEU A N 1
ATOM 1827 C CA . LEU A 1 227 ? -16.764 -1.863 53.678 1.00 95.69 227 LEU A CA 1
ATOM 1828 C C . LEU A 1 227 ? -18.264 -1.871 53.982 1.00 95.69 227 LEU A C 1
ATOM 1830 O O . LEU A 1 227 ? -18.720 -1.109 54.839 1.00 95.69 227 LEU A O 1
ATOM 1834 N N . THR A 1 228 ? -19.021 -2.698 53.265 1.00 94.62 228 THR A N 1
ATOM 1835 C CA . THR A 1 228 ? -20.483 -2.744 53.338 1.00 94.62 228 THR A CA 1
ATOM 1836 C C . THR A 1 228 ? -21.004 -3.919 54.158 1.00 94.62 228 THR A C 1
ATOM 1838 O O . THR A 1 228 ? -22.203 -3.976 54.407 1.00 94.62 228 THR A O 1
ATOM 1841 N N . ASP A 1 229 ? -20.148 -4.810 54.660 1.00 95.06 229 ASP A N 1
ATOM 1842 C CA . ASP A 1 229 ? -20.567 -5.879 55.565 1.00 95.06 229 ASP A CA 1
ATOM 1843 C C . ASP A 1 229 ? -20.928 -5.295 56.950 1.00 95.06 229 ASP A C 1
ATOM 1845 O O . ASP A 1 229 ? -20.095 -4.656 57.605 1.00 95.06 229 ASP A O 1
ATOM 1849 N N . PRO A 1 230 ? -22.168 -5.470 57.445 1.00 92.69 230 PRO A N 1
ATOM 1850 C CA . PRO A 1 230 ? -22.573 -4.969 58.756 1.00 92.69 230 PRO A CA 1
ATOM 1851 C C . PRO A 1 230 ? -21.864 -5.670 59.927 1.00 92.69 230 PRO A C 1
ATOM 1853 O O . PRO A 1 230 ? -21.860 -5.118 61.025 1.00 92.69 230 PRO A O 1
ATOM 1856 N N . LYS A 1 231 ? -21.272 -6.854 59.718 1.00 95.31 231 LYS A N 1
ATOM 1857 C CA . LYS A 1 231 ? -20.565 -7.629 60.752 1.00 95.31 231 LYS A CA 1
ATOM 1858 C C . LYS A 1 231 ? -19.131 -7.163 60.983 1.00 95.31 231 LYS A C 1
ATOM 1860 O O . LYS A 1 231 ? -18.582 -7.426 62.049 1.00 95.31 231 LYS A O 1
ATOM 1865 N N . GLU A 1 232 ? -18.549 -6.470 60.011 1.00 95.25 232 GLU A N 1
ATOM 1866 C CA . GLU A 1 232 ? -17.195 -5.938 60.109 1.00 95.25 232 GLU A CA 1
ATOM 1867 C C . GLU A 1 232 ? -17.132 -4.790 61.123 1.00 95.25 232 GLU A C 1
ATOM 1869 O O . GLU A 1 232 ? -17.970 -3.871 61.115 1.00 95.25 232 GLU A O 1
ATOM 1874 N N . ASN A 1 233 ? -16.134 -4.844 62.008 1.00 95.00 233 ASN A N 1
ATOM 1875 C CA . ASN A 1 233 ? -15.978 -3.865 63.078 1.00 95.00 233 ASN A CA 1
ATOM 1876 C C . ASN A 1 233 ? -15.502 -2.501 62.534 1.00 95.00 233 ASN A C 1
ATOM 1878 O O . ASN A 1 233 ? -15.062 -2.357 61.391 1.00 95.00 233 ASN A O 1
ATOM 1882 N N . SER A 1 234 ? -15.634 -1.450 63.346 1.00 91.88 234 SER A N 1
ATOM 1883 C CA . SER A 1 234 ? -15.325 -0.083 62.911 1.00 91.88 234 SER A CA 1
ATOM 1884 C C . SER A 1 234 ? -13.839 0.174 62.654 1.00 91.88 234 SER A C 1
ATOM 1886 O O . SER A 1 234 ? -13.526 1.066 61.865 1.00 91.88 234 SER A O 1
ATOM 1888 N N . GLU A 1 235 ? -12.946 -0.561 63.322 1.00 93.25 235 GLU A N 1
ATOM 1889 C CA . GLU A 1 235 ? -11.495 -0.412 63.180 1.00 93.25 235 GLU A CA 1
ATOM 1890 C C . GLU A 1 235 ? -11.018 -1.005 61.847 1.00 93.25 235 GLU A C 1
ATOM 1892 O O . GLU A 1 235 ? -10.403 -0.295 61.050 1.00 93.25 235 GLU A O 1
ATOM 1897 N N . ASP A 1 236 ? -11.430 -2.236 61.535 1.00 94.25 236 ASP A N 1
ATOM 1898 C CA . ASP A 1 236 ? -11.130 -2.921 60.272 1.00 94.25 236 ASP A CA 1
ATOM 1899 C C . ASP A 1 236 ? -11.704 -2.164 59.072 1.00 94.25 236 ASP A C 1
ATOM 1901 O O . ASP A 1 236 ? -11.011 -1.921 58.078 1.00 94.25 236 ASP A O 1
ATOM 1905 N N . LYS A 1 237 ? -12.928 -1.633 59.205 1.00 93.12 237 LYS A N 1
ATOM 1906 C CA . LYS A 1 237 ? -13.499 -0.713 58.210 1.00 93.12 237 LYS A CA 1
ATOM 1907 C C . LYS A 1 237 ? -12.626 0.516 57.983 1.00 93.12 237 LYS A C 1
ATOM 1909 O O . LYS A 1 237 ? -12.583 1.011 56.860 1.00 93.12 237 LYS A O 1
ATOM 1914 N N . GLY A 1 238 ? -11.936 1.024 59.003 1.00 93.38 238 GLY A N 1
ATOM 1915 C CA . GLY A 1 238 ? -10.967 2.110 58.859 1.00 93.38 238 GLY A CA 1
ATOM 1916 C C . GLY A 1 238 ? -9.828 1.741 57.904 1.00 93.38 238 GLY A C 1
ATOM 1917 O O . GLY A 1 238 ? -9.550 2.499 56.972 1.00 93.38 238 GLY A O 1
ATOM 1918 N N . TYR A 1 239 ? -9.239 0.555 58.073 1.00 95.50 239 TYR A N 1
ATOM 1919 C CA . TYR A 1 239 ? -8.191 0.041 57.186 1.00 95.50 239 TYR A CA 1
ATOM 1920 C C . TYR A 1 239 ? -8.704 -0.193 55.761 1.00 95.50 239 TYR A C 1
ATOM 1922 O O . TYR A 1 239 ? -8.082 0.269 54.803 1.00 95.50 239 TYR A O 1
ATOM 1930 N N . TYR A 1 240 ? -9.879 -0.811 55.599 1.00 96.50 240 TYR A N 1
ATOM 1931 C CA . TYR A 1 240 ? -10.464 -1.055 54.275 1.00 96.50 240 TYR A CA 1
ATOM 1932 C C . TYR A 1 240 ? -10.769 0.235 53.512 1.00 96.50 240 TYR A C 1
ATOM 1934 O O . TYR A 1 240 ? -10.644 0.259 52.290 1.00 96.50 240 TYR A O 1
ATOM 1942 N N . ARG A 1 241 ? -11.108 1.334 54.202 1.00 95.31 241 ARG A N 1
ATOM 1943 C CA . ARG A 1 241 ? -11.285 2.647 53.556 1.00 95.31 241 ARG A CA 1
ATOM 1944 C C . ARG A 1 241 ? -9.986 3.147 52.944 1.00 95.31 241 ARG A C 1
ATOM 1946 O O . ARG A 1 241 ? -9.995 3.611 51.807 1.00 95.31 241 ARG A O 1
ATOM 1953 N N . ILE A 1 242 ? -8.884 3.042 53.684 1.00 95.44 242 ILE A N 1
ATOM 1954 C CA . ILE A 1 242 ? -7.563 3.467 53.211 1.00 95.44 242 ILE A CA 1
ATOM 1955 C C . ILE A 1 242 ? -7.139 2.600 52.023 1.00 95.44 242 ILE A C 1
ATOM 1957 O O . ILE A 1 242 ? -6.745 3.144 50.993 1.00 95.44 242 ILE A O 1
ATOM 1961 N N . SER A 1 243 ? -7.290 1.275 52.123 1.00 96.44 243 SER A N 1
ATOM 1962 C CA . SER A 1 243 ? -6.945 0.350 51.037 1.00 96.44 243 SER A CA 1
ATOM 1963 C C . SER A 1 243 ? -7.799 0.565 49.787 1.00 96.44 243 SER A C 1
ATOM 1965 O O . SER A 1 243 ? -7.254 0.623 48.688 1.00 96.44 243 SER A O 1
ATOM 1967 N N . PHE A 1 244 ? -9.111 0.774 49.943 1.00 96.81 244 PHE A N 1
ATOM 1968 C CA . PHE A 1 244 ? -10.018 1.078 48.836 1.00 96.81 244 PHE A CA 1
ATOM 1969 C C . PHE A 1 244 ? -9.622 2.366 48.110 1.00 96.81 244 PHE A C 1
ATOM 1971 O O . PHE A 1 244 ? -9.492 2.367 46.889 1.00 96.81 244 PHE A O 1
ATOM 1978 N N . LEU A 1 245 ? -9.379 3.455 48.849 1.00 95.88 245 LEU A N 1
ATOM 1979 C CA . LEU A 1 245 ? -8.915 4.716 48.261 1.00 95.88 245 LEU A CA 1
ATOM 1980 C C . LEU A 1 245 ? -7.532 4.561 47.614 1.00 95.88 245 LEU A C 1
ATOM 1982 O O . LEU A 1 245 ? -7.269 5.161 46.576 1.00 95.88 245 LEU A O 1
ATOM 1986 N N . GLY A 1 246 ? -6.681 3.704 48.181 1.00 96.06 246 GLY A N 1
ATOM 1987 C CA . GLY A 1 246 ? -5.370 3.357 47.646 1.00 96.06 246 GLY A CA 1
ATOM 1988 C C . GLY A 1 246 ? -5.404 2.652 46.289 1.00 96.06 246 GLY A C 1
ATOM 1989 O O . GLY A 1 246 ? -4.377 2.637 45.612 1.00 96.06 246 GLY A O 1
ATOM 1990 N N . LEU A 1 247 ? -6.541 2.106 45.845 1.00 96.75 247 LEU A N 1
ATOM 1991 C CA . LEU A 1 247 ? -6.679 1.548 44.495 1.00 96.75 247 LEU A CA 1
ATOM 1992 C C . LEU A 1 247 ? -6.743 2.622 43.405 1.00 96.75 247 LEU A C 1
ATOM 1994 O O . LEU A 1 247 ? -6.485 2.318 42.242 1.00 96.75 247 LEU A O 1
ATOM 1998 N N . PHE A 1 248 ? -7.075 3.865 43.754 1.00 97.00 248 PHE A N 1
ATOM 1999 C CA . PHE A 1 248 ? -7.274 4.953 42.799 1.00 97.00 248 PHE A CA 1
ATOM 2000 C C . PHE A 1 248 ? -6.008 5.792 42.618 1.00 97.00 248 PHE A C 1
ATOM 2002 O O . PHE A 1 248 ? -5.159 5.872 43.506 1.00 97.00 248 PHE A O 1
ATOM 2009 N N . LYS A 1 249 ? -5.873 6.420 41.444 1.00 91.56 249 LYS A N 1
ATOM 2010 C CA . LYS A 1 249 ? -4.736 7.298 41.117 1.00 91.56 249 LYS A CA 1
ATOM 2011 C C . LYS A 1 249 ? -4.690 8.521 42.038 1.00 91.56 249 LYS A C 1
ATOM 2013 O O . LYS A 1 249 ? -3.614 8.914 42.479 1.00 91.56 249 LYS A O 1
ATOM 2018 N N . ASP A 1 250 ? -5.858 9.081 42.345 1.00 90.44 250 ASP A N 1
ATOM 2019 C CA . ASP A 1 250 ? -6.044 10.097 43.375 1.00 90.44 250 ASP A CA 1
ATOM 2020 C C . ASP A 1 250 ? -7.451 10.013 43.996 1.00 90.44 250 ASP A C 1
ATOM 2022 O O . ASP A 1 250 ? -8.360 9.381 43.453 1.00 90.44 250 ASP A O 1
ATOM 2026 N N . SER A 1 251 ? -7.627 10.645 45.157 1.00 84.06 251 SER A N 1
ATOM 2027 C CA . SER A 1 251 ? -8.886 10.653 45.916 1.00 84.06 251 SER A CA 1
ATOM 2028 C C . SER A 1 251 ? -9.937 11.635 45.382 1.00 84.06 251 SER A C 1
ATOM 2030 O O . SER A 1 251 ? -11.067 11.646 45.871 1.00 84.06 251 SER A O 1
ATOM 2032 N N . THR A 1 252 ? -9.587 12.458 44.392 1.00 83.94 252 THR A N 1
ATOM 2033 C CA . THR A 1 252 ? -10.497 13.401 43.724 1.00 83.94 252 THR A CA 1
ATOM 2034 C C . THR A 1 252 ? -11.131 12.807 42.465 1.00 83.94 252 THR A C 1
ATOM 2036 O O . THR A 1 252 ? -12.044 13.406 41.895 1.00 83.94 252 THR A O 1
ATOM 2039 N N . MET A 1 253 ? -10.685 11.614 42.057 1.00 88.81 253 MET A N 1
ATOM 2040 C CA . MET A 1 253 ? -11.235 10.878 40.930 1.00 88.81 253 MET A CA 1
ATOM 2041 C C . MET A 1 253 ? -12.724 10.619 41.105 1.00 88.81 253 MET A C 1
ATOM 2043 O O . MET A 1 253 ? -13.217 10.288 42.184 1.00 88.81 253 MET A O 1
ATOM 2047 N N . ASN A 1 254 ? -13.431 10.753 39.992 1.00 88.06 254 ASN A N 1
ATOM 2048 C CA . ASN A 1 254 ? -14.868 10.595 39.921 1.00 88.06 254 ASN A CA 1
ATOM 2049 C C . ASN A 1 254 ? -15.233 9.176 39.472 1.00 88.06 254 ASN A C 1
ATOM 2051 O O . ASN A 1 254 ? -14.690 8.663 38.492 1.00 88.06 254 ASN A O 1
ATOM 2055 N N . VAL A 1 255 ? -16.195 8.569 40.162 1.00 92.88 255 VAL A N 1
ATOM 2056 C CA . VAL A 1 255 ? -16.786 7.274 39.803 1.00 92.88 255 VAL A CA 1
ATOM 2057 C C . VAL A 1 255 ? -18.282 7.417 39.569 1.00 92.88 255 VAL A C 1
ATOM 2059 O O . VAL A 1 255 ? -18.925 8.322 40.106 1.00 92.88 255 VAL A O 1
ATOM 2062 N N . ALA A 1 256 ? -18.842 6.535 38.745 1.00 92.38 256 ALA A N 1
ATOM 2063 C CA . ALA A 1 256 ? -20.275 6.463 38.514 1.00 92.38 256 ALA A CA 1
ATOM 2064 C C . ALA A 1 256 ? -21.038 6.284 39.838 1.00 92.38 256 ALA A C 1
ATOM 2066 O O . ALA A 1 256 ? -20.726 5.411 40.645 1.00 92.38 256 ALA A O 1
ATOM 2067 N N . ASN A 1 257 ? -22.049 7.121 40.048 1.00 92.50 257 ASN A N 1
ATOM 2068 C CA . ASN A 1 257 ? -22.976 7.047 41.164 1.00 92.50 257 ASN A CA 1
ATOM 2069 C C . ASN A 1 257 ? -24.011 5.962 40.877 1.00 92.50 257 ASN A C 1
ATOM 2071 O O . ASN A 1 257 ? -25.092 6.232 40.358 1.00 92.50 257 ASN A O 1
ATOM 2075 N N . ASP A 1 258 ? -23.644 4.728 41.182 1.00 92.50 258 ASP A N 1
ATOM 2076 C CA . ASP A 1 258 ? -24.503 3.556 41.049 1.00 92.50 258 ASP A CA 1
ATOM 2077 C C . ASP A 1 258 ? -25.015 3.034 42.391 1.00 92.50 258 ASP A C 1
ATOM 2079 O O . ASP A 1 258 ? -25.518 1.921 42.484 1.00 92.50 258 ASP A O 1
ATOM 2083 N N . ILE A 1 259 ? -24.887 3.841 43.440 1.00 93.19 259 ILE A N 1
ATOM 2084 C CA . ILE A 1 259 ? -25.344 3.511 44.791 1.00 93.19 259 ILE A CA 1
ATOM 2085 C C . ILE A 1 259 ? -26.709 4.134 45.101 1.00 93.19 259 ILE A C 1
ATOM 2087 O O . ILE A 1 259 ? -27.338 3.763 46.090 1.00 93.19 259 ILE A O 1
ATOM 2091 N N . GLU A 1 260 ? -27.190 5.056 44.266 1.00 92.44 260 GLU A N 1
ATOM 2092 C CA . GLU A 1 260 ? -28.498 5.700 44.387 1.00 92.44 260 GLU A CA 1
ATOM 2093 C C . GLU A 1 260 ? -29.427 5.252 43.243 1.00 92.44 260 GLU A C 1
ATOM 2095 O O . GLU A 1 260 ? -28.987 5.221 42.095 1.00 92.44 260 GLU A O 1
ATOM 2100 N N . PRO A 1 261 ? -30.722 4.971 43.497 1.00 89.25 261 PRO A N 1
ATOM 2101 C CA . PRO A 1 261 ? -31.649 4.547 42.442 1.00 89.25 261 PRO A CA 1
ATOM 2102 C C . PRO A 1 261 ? -31.873 5.571 41.324 1.00 89.25 261 PRO A C 1
ATOM 2104 O O . PRO A 1 261 ? -32.086 5.193 40.179 1.00 89.25 261 PRO A O 1
ATOM 2107 N N . ASN A 1 262 ? -31.847 6.862 41.664 1.00 87.56 262 ASN A N 1
ATOM 2108 C CA . ASN A 1 262 ? -32.048 7.981 40.741 1.00 87.56 262 ASN A CA 1
ATOM 2109 C C . ASN A 1 262 ? -31.049 9.096 41.091 1.00 87.56 262 ASN A C 1
ATOM 2111 O O . ASN A 1 262 ? -31.429 10.087 41.729 1.00 87.56 262 ASN A O 1
ATOM 2115 N N . PRO A 1 263 ? -29.762 8.911 40.757 1.00 87.56 263 PRO A N 1
ATOM 2116 C CA . PRO A 1 263 ? -28.699 9.791 41.215 1.00 87.56 263 PRO A CA 1
ATOM 2117 C C . PRO A 1 263 ? -28.852 11.192 40.613 1.00 87.56 263 PRO A C 1
ATOM 2119 O O . PRO A 1 263 ? -28.917 11.354 39.396 1.00 87.56 263 PRO A O 1
ATOM 2122 N N . GLN A 1 264 ? -28.859 12.228 41.458 1.00 86.06 264 GLN A N 1
ATOM 2123 C CA . GLN A 1 264 ? -28.884 13.629 40.994 1.00 86.06 264 GLN A CA 1
ATOM 2124 C C . GLN A 1 264 ? -27.555 14.033 40.339 1.00 86.06 264 GLN A C 1
ATOM 2126 O O . GLN A 1 264 ? -27.513 14.853 39.424 1.00 86.06 264 GLN A O 1
ATOM 2131 N N . LYS A 1 265 ? -26.452 13.442 40.812 1.00 87.81 265 LYS A N 1
ATOM 2132 C CA . LYS A 1 265 ? -25.120 13.562 40.217 1.00 87.81 265 LYS A CA 1
ATOM 2133 C C . LYS A 1 265 ? -24.701 12.203 39.687 1.00 87.81 265 LYS A C 1
ATOM 2135 O O . LYS A 1 265 ? -24.588 11.263 40.467 1.00 87.81 265 LYS A O 1
ATOM 2140 N N . ARG A 1 266 ? -24.411 12.125 38.386 1.00 83.56 266 ARG A N 1
ATOM 2141 C CA . ARG A 1 266 ? -23.887 10.904 37.753 1.00 83.56 266 ARG A CA 1
ATOM 2142 C C . ARG A 1 266 ? -22.547 10.483 38.336 1.00 83.56 266 ARG A C 1
ATOM 2144 O O . ARG A 1 266 ? -22.266 9.296 38.392 1.00 83.56 266 ARG A O 1
ATOM 2151 N N . TRP A 1 267 ? -21.717 11.447 38.709 1.00 89.94 267 TRP A N 1
ATOM 2152 C CA . TRP A 1 267 ? -20.376 11.194 39.198 1.00 89.94 267 TRP A CA 1
ATOM 2153 C C . TRP A 1 267 ? -20.236 11.670 40.634 1.00 89.94 267 TRP A C 1
ATOM 2155 O O . TRP A 1 267 ? -20.703 12.759 40.980 1.00 89.94 267 TRP A O 1
ATOM 2165 N N . LEU A 1 268 ? -19.573 10.854 41.442 1.00 92.56 268 LEU A N 1
ATOM 2166 C CA . LEU A 1 268 ? -19.178 11.191 42.799 1.00 92.56 268 LEU A CA 1
ATOM 2167 C C . LEU A 1 268 ? -17.655 11.120 42.905 1.00 92.56 268 LEU A C 1
ATOM 2169 O O . LEU A 1 268 ? -17.077 10.157 42.390 1.00 92.56 268 LEU A O 1
ATOM 2173 N N . PRO A 1 269 ? -17.012 12.068 43.610 1.00 93.81 269 PRO A N 1
ATOM 2174 C CA . PRO A 1 269 ? -15.653 11.868 44.087 1.00 93.81 269 PRO A CA 1
ATOM 2175 C C . PRO A 1 269 ? -15.568 10.539 44.835 1.00 93.81 269 PRO A C 1
ATOM 2177 O O . PRO A 1 269 ? -16.492 10.170 45.564 1.00 93.81 269 PRO A O 1
ATOM 2180 N N . ILE A 1 270 ? -14.475 9.803 44.672 1.00 94.69 270 ILE A N 1
ATOM 2181 C CA . ILE A 1 270 ? -14.364 8.453 45.229 1.00 94.69 270 ILE A CA 1
ATOM 2182 C C . ILE A 1 270 ? -14.473 8.428 46.761 1.00 94.69 270 ILE A C 1
ATOM 2184 O O . ILE A 1 270 ? -15.015 7.482 47.331 1.00 94.69 270 ILE A O 1
ATOM 2188 N N . THR A 1 271 ? -14.038 9.494 47.433 1.00 94.25 271 THR A N 1
ATOM 2189 C CA . THR A 1 271 ? -14.225 9.698 48.877 1.00 94.25 271 THR A CA 1
ATOM 2190 C C . THR A 1 271 ? -15.700 9.792 49.260 1.00 94.25 271 THR A C 1
ATOM 2192 O O . THR A 1 271 ? -16.137 9.145 50.215 1.00 94.25 271 THR A O 1
ATOM 2195 N N . ASP A 1 272 ? -16.485 10.544 48.488 1.00 95.19 272 ASP A N 1
ATOM 2196 C CA . ASP A 1 272 ? -17.927 10.665 48.678 1.00 95.19 272 ASP A CA 1
ATOM 2197 C C . ASP A 1 272 ? -18.621 9.342 48.361 1.00 95.19 272 ASP A C 1
ATOM 2199 O O . ASP A 1 272 ? -19.451 8.893 49.143 1.00 95.19 272 ASP A O 1
ATOM 2203 N N . TYR A 1 273 ? -18.243 8.667 47.274 1.00 95.62 273 TYR A N 1
ATOM 2204 C CA . TYR A 1 273 ? -18.765 7.344 46.931 1.00 95.62 273 TYR A CA 1
ATOM 2205 C C . TYR A 1 273 ? -18.528 6.331 48.066 1.00 95.62 273 TYR A C 1
ATOM 2207 O O . TYR A 1 273 ? -19.465 5.679 48.527 1.00 95.62 273 TYR A O 1
ATOM 2215 N N . GLN A 1 274 ? -17.295 6.249 48.579 1.00 95.12 274 GLN A N 1
ATOM 2216 C CA . GLN A 1 274 ? -16.909 5.368 49.687 1.00 95.12 274 GLN A CA 1
ATOM 2217 C C . GLN A 1 274 ? -17.701 5.666 50.967 1.00 95.12 274 GLN A C 1
ATOM 2219 O O . GLN A 1 274 ? -18.085 4.745 51.692 1.00 95.12 274 GLN A O 1
ATOM 2224 N N . LYS A 1 275 ? -17.943 6.941 51.279 1.00 94.81 275 LYS A N 1
ATOM 2225 C CA . LYS A 1 275 ? -18.744 7.341 52.442 1.00 94.81 275 LYS A CA 1
ATOM 2226 C C . LYS A 1 275 ? -20.225 7.015 52.237 1.00 94.81 275 LYS A C 1
ATOM 2228 O O . LYS A 1 275 ? -20.870 6.455 53.126 1.00 94.81 275 LYS A O 1
ATOM 2233 N N . ASN A 1 276 ? -20.750 7.355 51.066 1.00 95.56 276 ASN A N 1
ATOM 2234 C CA . ASN A 1 276 ? -22.164 7.263 50.745 1.00 95.56 276 ASN A CA 1
ATOM 2235 C C . ASN A 1 276 ? -22.620 5.815 50.594 1.00 95.56 276 ASN A C 1
ATOM 2237 O O . ASN A 1 276 ? -23.747 5.524 50.983 1.00 95.56 276 ASN A O 1
ATOM 2241 N N . ILE A 1 277 ? -21.779 4.898 50.103 1.00 95.06 277 ILE A N 1
ATOM 2242 C CA . ILE A 1 277 ? -22.161 3.484 49.975 1.00 95.06 277 ILE A CA 1
ATOM 2243 C C . ILE A 1 277 ? -22.421 2.841 51.344 1.00 95.06 277 ILE A C 1
ATOM 2245 O O . ILE A 1 277 ? -23.404 2.128 51.513 1.00 95.06 277 ILE A O 1
ATOM 2249 N N . VAL A 1 278 ? -21.616 3.164 52.360 1.00 93.25 278 VAL A N 1
ATOM 2250 C CA . VAL A 1 278 ? -21.808 2.641 53.724 1.00 93.25 278 VAL A CA 1
ATOM 2251 C C . VAL A 1 278 ? -23.031 3.280 54.386 1.00 93.25 278 VAL A C 1
ATOM 2253 O O . VAL A 1 278 ? -23.834 2.593 55.008 1.00 93.25 278 VAL A O 1
ATOM 2256 N N . ALA A 1 279 ? -23.208 4.596 54.225 1.00 94.50 279 ALA A N 1
ATOM 2257 C CA . ALA A 1 279 ? -24.342 5.316 54.806 1.00 94.50 279 ALA A CA 1
ATOM 2258 C C . ALA A 1 279 ? -25.686 4.952 54.149 1.00 94.50 279 ALA A C 1
ATOM 2260 O O . ALA A 1 279 ? -26.714 4.897 54.820 1.00 94.50 279 ALA A O 1
ATOM 2261 N N . SER A 1 280 ? -25.681 4.701 52.838 1.00 95.69 280 SER A N 1
ATOM 2262 C CA . SER A 1 280 ? -26.888 4.387 52.067 1.00 95.69 280 SER A CA 1
ATOM 2263 C C . SER A 1 280 ? -27.341 2.941 52.240 1.00 95.69 280 SER A C 1
ATOM 2265 O O . SER A 1 280 ? -28.507 2.656 51.987 1.00 95.69 280 SER A O 1
ATOM 2267 N N . TYR A 1 281 ? -26.464 2.038 52.684 1.00 95.94 281 TYR A N 1
ATOM 2268 C CA . TYR A 1 281 ? -26.764 0.615 52.867 1.00 95.94 281 TYR A CA 1
ATOM 2269 C C . TYR A 1 281 ? -26.358 0.145 54.274 1.00 95.94 281 TYR A C 1
ATOM 2271 O O . TYR A 1 281 ? -25.441 -0.661 54.411 1.00 95.94 281 TYR A O 1
ATOM 2279 N N . PRO A 1 282 ? -27.034 0.621 55.341 1.00 93.62 282 PRO A N 1
ATOM 2280 C CA . PRO A 1 282 ? -26.651 0.322 56.726 1.00 93.62 282 PRO A CA 1
ATOM 2281 C C . PRO A 1 282 ? -26.839 -1.154 57.120 1.00 93.62 282 PRO A C 1
ATOM 2283 O O . PRO A 1 282 ? -26.153 -1.644 58.010 1.00 93.62 282 PRO A O 1
ATOM 2286 N N . GLU A 1 283 ? -27.742 -1.876 56.447 1.00 93.69 283 GLU A N 1
ATOM 2287 C CA . GLU A 1 283 ? -27.916 -3.336 56.585 1.00 93.69 283 GLU A CA 1
ATOM 2288 C C . GLU A 1 283 ? -26.925 -4.140 55.720 1.00 93.69 283 GLU A C 1
ATOM 2290 O O . GLU A 1 283 ? -26.988 -5.368 55.673 1.00 93.69 283 GLU A O 1
ATOM 2295 N N . GLY A 1 284 ? -26.039 -3.442 55.010 1.00 91.81 284 GLY A N 1
ATOM 2296 C CA . GLY A 1 284 ? -25.126 -3.982 54.020 1.00 91.81 284 GLY A CA 1
ATOM 2297 C C . GLY A 1 284 ? -25.731 -4.238 52.648 1.00 91.81 284 GLY A C 1
ATOM 2298 O O . GLY A 1 284 ? -26.928 -4.047 52.394 1.00 91.81 284 GLY A O 1
ATOM 2299 N N . ILE A 1 285 ? -24.863 -4.655 51.728 1.00 93.75 285 ILE A N 1
ATOM 2300 C CA . ILE A 1 285 ? -25.239 -5.021 50.363 1.00 93.75 285 ILE A CA 1
ATOM 2301 C C . ILE A 1 285 ? -25.319 -6.542 50.285 1.00 93.75 285 ILE A C 1
ATOM 2303 O O . ILE A 1 285 ? -24.386 -7.250 50.643 1.00 93.75 285 ILE A O 1
ATOM 2307 N N . ARG A 1 286 ? -26.462 -7.054 49.824 1.00 88.38 286 ARG A N 1
ATOM 2308 C CA . ARG A 1 286 ? -26.736 -8.494 49.796 1.00 88.38 286 ARG A CA 1
ATOM 2309 C C . ARG A 1 286 ? -25.982 -9.195 48.672 1.00 88.38 286 ARG A C 1
ATOM 2311 O O . ARG A 1 286 ? -25.436 -10.265 48.897 1.00 88.38 286 ARG A O 1
ATOM 2318 N N . ASN A 1 287 ? -26.001 -8.608 47.475 1.00 91.06 287 ASN A N 1
ATOM 2319 C CA . ASN A 1 287 ? -25.268 -9.118 46.320 1.00 91.06 287 ASN A CA 1
ATOM 2320 C C . ASN A 1 287 ? -24.468 -7.967 45.721 1.00 91.06 287 ASN A C 1
ATOM 2322 O O . ASN A 1 287 ? -25.058 -7.012 45.217 1.00 91.06 287 ASN A O 1
ATOM 2326 N N . LEU A 1 288 ? -23.149 -8.068 45.761 1.00 93.31 288 LEU A N 1
ATOM 2327 C CA . LEU A 1 288 ? -22.252 -7.142 45.096 1.00 93.31 288 LEU A CA 1
ATOM 2328 C C . LEU A 1 288 ? -21.142 -7.951 44.437 1.00 93.31 288 LEU A C 1
ATOM 2330 O O . LEU A 1 288 ? -20.473 -8.752 45.089 1.00 93.31 288 LEU A O 1
ATOM 2334 N N . GLY A 1 289 ? -20.957 -7.754 43.139 1.00 94.69 289 GLY A N 1
ATOM 2335 C CA . GLY A 1 289 ? -19.883 -8.424 42.430 1.00 94.69 289 GLY A CA 1
ATOM 2336 C C . GLY A 1 289 ? -19.648 -7.900 41.026 1.00 94.69 289 GLY A C 1
ATOM 2337 O O . GLY A 1 289 ? -20.384 -7.055 40.511 1.00 94.69 289 GLY A O 1
ATOM 2338 N N . LEU A 1 290 ? -18.578 -8.421 40.434 1.00 95.62 290 LEU A N 1
ATOM 2339 C CA . LEU A 1 290 ? -18.124 -8.127 39.084 1.00 95.62 290 LEU A CA 1
ATOM 2340 C C . LEU A 1 290 ? -17.956 -9.442 38.324 1.00 95.62 290 LEU A C 1
ATOM 2342 O O . LEU A 1 290 ? -17.368 -10.386 38.851 1.00 95.62 290 LEU A O 1
ATOM 2346 N N . ASN A 1 291 ? -18.421 -9.500 37.079 1.00 94.38 291 ASN A N 1
ATOM 2347 C CA . ASN A 1 291 ? -18.190 -10.649 36.204 1.00 94.38 291 ASN A CA 1
ATOM 2348 C C . ASN A 1 291 ? -16.797 -10.570 35.547 1.00 94.38 291 ASN A C 1
ATOM 2350 O O . ASN A 1 291 ? -16.666 -10.355 34.343 1.00 94.38 291 ASN A O 1
ATOM 2354 N N . ILE A 1 292 ? -15.744 -10.679 36.362 1.00 92.50 292 ILE A N 1
ATOM 2355 C CA . ILE A 1 292 ? -14.351 -10.415 35.953 1.00 92.50 292 ILE A CA 1
ATOM 2356 C C . ILE A 1 292 ? -13.838 -11.442 34.935 1.00 92.50 292 ILE A C 1
ATOM 2358 O O . ILE A 1 292 ? -13.043 -11.094 34.060 1.00 92.50 292 ILE A O 1
ATOM 2362 N N . ASP A 1 293 ? -14.315 -12.684 34.994 1.00 88.38 293 ASP A N 1
ATOM 2363 C CA . ASP A 1 293 ? -13.916 -13.726 34.040 1.00 88.38 293 ASP A CA 1
ATOM 2364 C C . ASP A 1 293 ? -14.437 -13.448 32.625 1.00 88.38 293 ASP A C 1
ATOM 2366 O O . ASP A 1 293 ? -13.786 -13.803 31.643 1.00 88.38 293 ASP A O 1
ATOM 2370 N N . SER A 1 294 ? -15.565 -12.737 32.523 1.00 86.94 294 SER A N 1
ATOM 2371 C CA . SER A 1 294 ? -16.141 -12.277 31.253 1.00 86.94 294 SER A CA 1
ATOM 2372 C C . SER A 1 294 ? -15.728 -10.842 30.905 1.00 86.94 294 SER A C 1
ATOM 2374 O O . SER A 1 294 ? -16.319 -10.235 30.015 1.00 86.94 294 SER A O 1
ATOM 2376 N N . ALA A 1 295 ? -14.739 -10.275 31.609 1.00 90.81 295 ALA A N 1
ATOM 2377 C CA . ALA A 1 295 ? -14.269 -8.921 31.357 1.00 90.81 295 ALA A CA 1
ATOM 2378 C C . ALA A 1 295 ? -13.681 -8.798 29.950 1.00 90.81 295 ALA A C 1
ATOM 2380 O O . ALA A 1 295 ? -12.750 -9.517 29.569 1.00 90.81 295 ALA A O 1
ATOM 2381 N N . GLU A 1 296 ? -14.177 -7.819 29.204 1.00 90.25 296 GLU A N 1
ATOM 2382 C CA . GLU A 1 296 ? -13.607 -7.448 27.921 1.00 90.25 296 GLU A CA 1
ATOM 2383 C C . GLU A 1 296 ? -12.605 -6.319 28.119 1.00 90.25 296 GLU A C 1
ATOM 2385 O O . GLU A 1 296 ? -12.857 -5.372 28.857 1.00 90.25 296 GLU A O 1
ATOM 2390 N N . TYR A 1 297 ? -11.473 -6.379 27.431 1.00 90.81 297 TYR A N 1
ATOM 2391 C CA . TYR A 1 297 ? -10.440 -5.357 27.554 1.00 90.81 297 TYR A CA 1
ATOM 2392 C C . TYR A 1 297 ? -10.329 -4.555 26.265 1.00 90.81 297 TYR A C 1
ATOM 2394 O O . TYR A 1 297 ? -10.314 -5.112 25.164 1.00 90.81 297 TYR A O 1
ATOM 2402 N N . GLY A 1 298 ? -10.253 -3.237 26.418 1.00 87.50 298 GLY A N 1
ATOM 2403 C CA . GLY A 1 298 ? -9.860 -2.316 25.367 1.00 87.50 298 GLY A CA 1
ATOM 2404 C C . GLY A 1 298 ? -8.375 -2.437 25.028 1.00 87.50 298 GLY A C 1
ATOM 2405 O O . GLY A 1 298 ? -7.656 -3.316 25.509 1.00 87.50 298 GLY A O 1
ATOM 2406 N N . LYS A 1 299 ? -7.907 -1.526 24.179 1.00 89.75 299 LYS A N 1
ATOM 2407 C CA . LYS A 1 299 ? -6.489 -1.440 23.826 1.00 89.75 299 LYS A CA 1
ATOM 2408 C C . LYS A 1 299 ? -5.719 -0.681 24.904 1.00 89.75 299 LYS A C 1
ATOM 2410 O O . LYS A 1 299 ? -6.292 0.123 25.637 1.00 89.75 299 LYS A O 1
ATOM 2415 N N . VAL A 1 300 ? -4.415 -0.931 24.976 1.00 91.75 300 VAL A N 1
ATOM 2416 C CA . VAL A 1 300 ? -3.516 -0.143 25.821 1.00 91.75 300 VAL A CA 1
ATOM 2417 C C . VAL A 1 300 ? -3.241 1.184 25.127 1.00 91.75 300 VAL A C 1
ATOM 2419 O O . VAL A 1 300 ? -2.879 1.198 23.954 1.00 91.75 300 VAL A O 1
ATOM 2422 N N . VAL A 1 301 ? -3.397 2.293 25.839 1.00 90.62 301 VAL A N 1
ATOM 2423 C CA . VAL A 1 301 ? -3.195 3.651 25.320 1.00 90.62 301 VAL A CA 1
ATOM 2424 C C . VAL A 1 301 ? -2.084 4.331 26.104 1.00 90.62 301 VAL A C 1
ATOM 2426 O O . VAL A 1 301 ? -2.034 4.212 27.326 1.00 90.62 301 VAL A O 1
ATOM 2429 N N . SER A 1 302 ? -1.188 5.036 25.411 1.00 88.69 302 SER A N 1
ATOM 2430 C CA . SER A 1 302 ? -0.146 5.832 26.069 1.00 88.69 302 SER A CA 1
ATOM 2431 C C . SER A 1 302 ? -0.725 7.135 26.631 1.00 88.69 302 SER A C 1
ATOM 2433 O O . SER A 1 302 ? -1.398 7.876 25.918 1.00 88.69 302 SER A O 1
ATOM 2435 N N . ASP A 1 303 ? -0.423 7.416 27.900 1.00 86.94 303 ASP A N 1
ATOM 2436 C CA . ASP A 1 303 ? -0.729 8.667 28.619 1.00 86.94 303 ASP A CA 1
ATOM 2437 C C . ASP A 1 303 ? 0.507 9.600 28.670 1.00 86.94 303 ASP A C 1
ATOM 2439 O O . ASP A 1 303 ? 0.552 10.558 29.438 1.00 86.94 303 ASP A O 1
ATOM 2443 N N . GLY A 1 304 ? 1.537 9.304 27.862 1.00 84.50 304 GLY A N 1
ATOM 2444 C CA . GLY A 1 304 ? 2.806 10.033 27.800 1.00 84.50 304 GLY A CA 1
ATOM 2445 C C . GLY A 1 304 ? 3.927 9.422 28.652 1.00 84.50 304 GLY A C 1
ATOM 2446 O O . GLY A 1 304 ? 3.708 8.921 29.756 1.00 84.50 304 GLY A O 1
ATOM 2447 N N . GLY A 1 305 ? 5.159 9.478 28.131 1.00 87.38 305 GLY A N 1
ATOM 2448 C CA . GLY A 1 305 ? 6.319 8.823 28.744 1.00 87.38 305 GLY A CA 1
ATOM 2449 C C . GLY A 1 305 ? 6.087 7.319 28.910 1.00 87.38 305 GLY A C 1
ATOM 2450 O O . GLY A 1 305 ? 5.615 6.657 27.988 1.00 87.38 305 GLY A O 1
ATOM 2451 N N . ASP A 1 306 ? 6.351 6.814 30.110 1.00 91.62 306 ASP A N 1
ATOM 2452 C CA . ASP A 1 306 ? 6.190 5.401 30.470 1.00 91.62 306 ASP A CA 1
ATOM 2453 C C . ASP A 1 306 ? 4.813 5.068 31.072 1.00 91.62 306 ASP A C 1
ATOM 2455 O O . ASP A 1 306 ? 4.620 3.997 31.652 1.00 91.62 306 ASP A O 1
ATOM 2459 N N . LYS A 1 307 ? 3.838 5.981 30.956 1.00 94.31 307 LYS A N 1
ATOM 2460 C CA . LYS A 1 307 ? 2.490 5.825 31.517 1.00 94.31 307 LYS A CA 1
ATOM 2461 C C . LYS A 1 307 ? 1.502 5.358 30.461 1.00 94.31 307 LYS A C 1
ATOM 2463 O O . LYS A 1 307 ? 1.469 5.862 29.337 1.00 94.31 307 LYS A O 1
ATOM 2468 N N . TYR A 1 308 ? 0.658 4.416 30.856 1.00 95.31 308 TYR A N 1
ATOM 2469 C CA . TYR A 1 308 ? -0.326 3.775 29.998 1.00 95.31 308 TYR A CA 1
ATOM 2470 C C . TYR A 1 308 ? -1.652 3.609 30.732 1.00 95.31 308 TYR A C 1
ATOM 2472 O O . TYR A 1 308 ? -1.714 3.679 31.961 1.00 95.31 308 TYR A O 1
ATOM 2480 N N . TYR A 1 309 ? -2.723 3.353 29.988 1.00 95.06 309 TYR A N 1
ATOM 2481 C CA . TYR A 1 309 ? -3.970 2.865 30.558 1.00 95.06 309 TYR A CA 1
ATOM 2482 C C . TYR A 1 309 ? -4.639 1.817 29.672 1.00 95.06 309 TYR A C 1
ATOM 2484 O O . TYR A 1 309 ? -4.400 1.756 28.468 1.00 95.06 309 TYR A O 1
ATOM 2492 N N . ILE A 1 310 ? -5.502 1.010 30.281 1.00 95.19 310 ILE A N 1
ATOM 2493 C CA . ILE A 1 310 ? -6.397 0.067 29.614 1.00 95.19 310 ILE A CA 1
ATOM 2494 C C . ILE A 1 310 ? -7.810 0.230 30.176 1.00 95.19 310 ILE A C 1
ATOM 2496 O O . ILE A 1 310 ? -7.985 0.475 31.369 1.00 95.19 310 ILE A O 1
ATOM 2500 N N . ASN A 1 311 ? -8.814 0.101 29.315 1.00 92.56 311 ASN A N 1
ATOM 2501 C CA . ASN A 1 311 ? -10.217 0.087 29.722 1.00 92.56 311 ASN A CA 1
ATOM 2502 C C . ASN A 1 311 ? -10.679 -1.367 29.893 1.00 92.56 311 ASN A C 1
ATOM 2504 O O . ASN A 1 311 ? -10.492 -2.181 28.989 1.00 92.56 311 ASN A O 1
ATOM 2508 N N . GLY A 1 312 ? -11.249 -1.701 31.048 1.00 93.19 312 GLY A N 1
ATOM 2509 C CA . GLY A 1 312 ? -11.896 -2.982 31.325 1.00 93.19 312 GLY A CA 1
ATOM 2510 C C . GLY A 1 312 ? -13.411 -2.816 31.342 1.00 93.19 312 GLY A C 1
ATOM 2511 O O . GLY A 1 312 ? -13.940 -2.051 32.144 1.00 93.19 312 GLY A O 1
ATOM 2512 N N . TYR A 1 313 ? -14.111 -3.538 30.475 1.00 91.75 313 TYR A N 1
ATOM 2513 C CA . TYR A 1 313 ? -15.555 -3.464 30.308 1.00 91.75 313 TYR A CA 1
ATOM 2514 C C . TYR A 1 313 ? -16.223 -4.671 30.975 1.00 91.75 313 TYR A C 1
ATOM 2516 O O . TYR A 1 313 ? -16.026 -5.807 30.543 1.00 91.75 313 TYR A O 1
ATOM 2524 N N . ILE A 1 314 ? -16.956 -4.434 32.067 1.00 94.31 314 ILE A N 1
ATOM 2525 C CA . ILE A 1 314 ? -17.346 -5.485 33.023 1.00 94.31 314 ILE A CA 1
ATOM 2526 C C . ILE A 1 314 ? -18.761 -5.262 33.537 1.00 94.31 314 ILE A C 1
ATOM 2528 O O . ILE A 1 314 ? -19.112 -4.149 33.929 1.00 94.31 314 ILE A O 1
ATOM 2532 N N . ASP A 1 315 ? -19.550 -6.332 33.601 1.00 93.94 315 ASP A N 1
ATOM 2533 C CA . ASP A 1 315 ? -20.851 -6.310 34.266 1.00 93.94 315 ASP A CA 1
ATOM 2534 C C . ASP A 1 315 ? -20.677 -6.260 35.784 1.00 93.94 315 ASP A C 1
ATOM 2536 O O . ASP A 1 315 ? -20.042 -7.132 36.391 1.00 93.94 315 ASP A O 1
ATOM 2540 N N . LYS A 1 316 ? -21.266 -5.234 36.398 1.00 94.38 316 LYS A N 1
ATOM 2541 C CA . LYS A 1 316 ? -21.363 -5.084 37.847 1.00 94.38 316 LYS A CA 1
ATOM 2542 C C . LYS A 1 316 ? -22.798 -5.337 38.266 1.00 94.38 316 LYS A C 1
ATOM 2544 O O . LYS A 1 316 ? -23.723 -4.685 37.778 1.00 94.38 316 LYS A O 1
ATOM 2549 N N . PHE A 1 317 ? -22.961 -6.251 39.215 1.00 93.81 317 PHE A N 1
ATOM 2550 C CA . PHE A 1 317 ? -24.241 -6.511 39.852 1.00 93.81 317 PHE A CA 1
ATOM 2551 C C . PHE A 1 317 ? -24.245 -5.956 41.271 1.00 93.81 317 PHE A C 1
ATOM 2553 O O . PHE A 1 317 ? -23.284 -6.094 42.030 1.00 93.81 317 PHE A O 1
ATOM 2560 N N . PHE A 1 318 ? -25.359 -5.336 41.625 1.00 92.69 318 PHE A N 1
ATOM 2561 C CA . PHE A 1 318 ? -25.572 -4.651 42.884 1.00 92.69 318 PHE A CA 1
ATOM 2562 C C . PHE A 1 318 ? -26.995 -4.931 43.369 1.00 92.69 318 PHE A C 1
ATOM 2564 O O . PHE A 1 318 ? -27.954 -4.779 42.615 1.00 92.69 318 PHE A O 1
ATOM 2571 N N . SER A 1 319 ? -27.167 -5.329 44.630 1.00 94.50 319 SER A N 1
ATOM 2572 C CA . SER A 1 319 ? -28.477 -5.459 45.272 1.00 94.50 319 SER A CA 1
ATOM 2573 C C . SER A 1 319 ? -28.385 -5.220 46.776 1.00 94.50 319 SER A C 1
ATOM 2575 O O . SER A 1 319 ? -27.834 -6.046 47.504 1.00 94.50 319 SER A O 1
ATOM 2577 N N . GLY A 1 320 ? -29.031 -4.167 47.272 1.00 94.50 320 GLY A N 1
ATOM 2578 C CA . GLY A 1 320 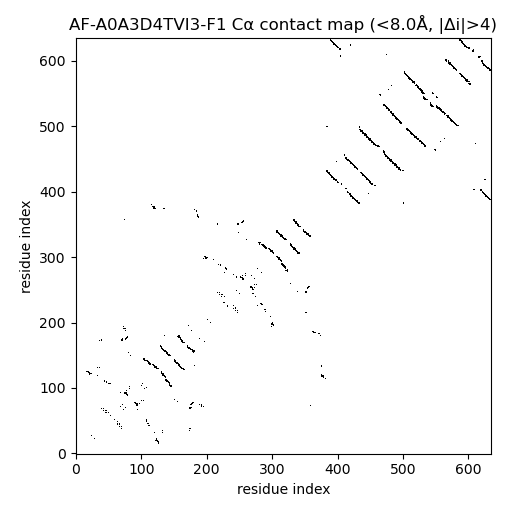? -29.062 -3.822 48.698 1.00 94.50 320 GLY A CA 1
ATOM 2579 C C . GLY A 1 320 ? -30.327 -3.058 49.088 1.00 94.50 320 GLY A C 1
ATOM 2580 O O . GLY A 1 320 ? -31.056 -2.572 48.224 1.00 94.50 320 GLY A O 1
ATOM 2581 N N . LYS A 1 321 ? -30.617 -2.954 50.392 1.00 94.75 321 LYS A N 1
ATOM 2582 C CA . LYS A 1 321 ? -31.708 -2.093 50.877 1.00 94.75 321 LYS A CA 1
ATOM 2583 C C . LYS A 1 321 ? -31.225 -0.650 51.007 1.00 94.75 321 LYS A C 1
ATOM 2585 O O . LYS A 1 321 ? -30.559 -0.308 51.980 1.00 94.75 321 LYS A O 1
ATOM 2590 N N . TYR A 1 322 ? -31.603 0.193 50.053 1.00 95.38 322 TYR A N 1
ATOM 2591 C CA . TYR A 1 322 ? -31.285 1.614 50.074 1.00 95.38 322 TYR A CA 1
ATOM 2592 C C . TYR A 1 322 ? -32.019 2.300 51.234 1.00 95.38 322 TYR A C 1
ATOM 2594 O O . TYR A 1 322 ? -33.253 2.253 51.326 1.00 95.38 322 TYR A O 1
ATOM 2602 N N . GLN A 1 323 ? -31.243 2.897 52.139 1.00 94.50 323 GLN A N 1
ATOM 2603 C CA . GLN A 1 323 ? -31.671 3.599 53.351 1.00 94.50 323 GLN A CA 1
ATOM 2604 C C . GLN A 1 323 ? -32.649 2.786 54.217 1.00 94.50 323 GLN A C 1
ATOM 2606 O O . GLN A 1 323 ? -33.582 3.350 54.787 1.00 94.50 323 GLN A O 1
ATOM 2611 N N . SER A 1 324 ? -32.493 1.456 54.260 1.00 91.44 324 SER A N 1
ATOM 2612 C CA . SER A 1 324 ? -33.406 0.527 54.956 1.00 91.44 324 SER A CA 1
ATOM 2613 C C . SER A 1 324 ? -34.876 0.590 54.505 1.00 91.44 324 SER A C 1
ATOM 2615 O O . SER A 1 324 ? -35.759 0.094 55.200 1.00 91.44 324 SER A O 1
ATOM 2617 N N . LYS A 1 325 ? -35.167 1.170 53.331 1.00 93.00 325 LYS A N 1
ATOM 2618 C CA . LYS A 1 325 ? -36.541 1.346 52.827 1.00 93.00 325 LYS A CA 1
ATOM 2619 C C . LYS A 1 325 ? -36.884 0.396 51.690 1.00 93.00 325 LYS A C 1
ATOM 2621 O O . LYS A 1 325 ? -37.866 -0.333 51.768 1.00 93.00 325 LYS A O 1
ATOM 2626 N N . SER A 1 326 ? -36.097 0.417 50.617 1.00 93.44 326 SER A N 1
ATOM 2627 C CA . SER A 1 326 ? -36.416 -0.298 49.375 1.00 93.44 326 SER A CA 1
ATOM 2628 C C . SER A 1 326 ? -35.218 -1.080 48.862 1.00 93.44 326 SER A C 1
ATOM 2630 O O . SER A 1 326 ? -34.077 -0.668 49.060 1.00 93.44 326 SER A O 1
ATOM 2632 N N . VAL A 1 327 ? -35.468 -2.224 48.223 1.00 93.75 327 VAL A N 1
ATOM 2633 C CA . VAL A 1 327 ? -34.406 -3.000 47.576 1.00 93.75 327 VAL A CA 1
ATOM 2634 C C . VAL A 1 327 ? -34.067 -2.323 46.256 1.00 93.75 327 VAL A C 1
ATOM 2636 O O . VAL A 1 327 ? -34.879 -2.325 45.334 1.00 93.75 327 VAL A O 1
ATOM 2639 N N . PHE A 1 328 ? -32.866 -1.766 46.171 1.00 94.38 328 PHE A N 1
ATOM 2640 C CA . PHE A 1 328 ? -32.300 -1.271 44.928 1.00 94.38 328 PHE A CA 1
ATOM 2641 C C . PHE A 1 328 ? -31.476 -2.374 44.273 1.00 94.38 328 PHE A C 1
ATOM 2643 O O . PHE A 1 328 ? -30.749 -3.095 44.962 1.00 94.38 328 PHE A O 1
ATOM 2650 N N . ARG A 1 329 ? -31.619 -2.517 42.954 1.00 93.31 329 ARG A N 1
ATOM 2651 C CA . ARG A 1 329 ? -30.853 -3.457 42.140 1.00 93.31 329 ARG A CA 1
ATOM 2652 C C . ARG A 1 329 ? -30.318 -2.744 40.913 1.00 93.31 329 ARG A C 1
ATOM 2654 O O . ARG A 1 329 ? -31.088 -2.079 40.226 1.00 93.31 329 ARG A O 1
ATOM 2661 N N . ASP A 1 330 ? -29.046 -2.957 40.624 1.00 91.12 330 ASP A N 1
ATOM 2662 C CA . ASP A 1 330 ? -28.418 -2.544 39.377 1.00 91.12 330 ASP A CA 1
ATOM 2663 C C . ASP A 1 330 ? -27.652 -3.733 38.799 1.00 91.12 330 ASP A C 1
ATOM 2665 O O . ASP A 1 330 ? -26.976 -4.461 39.524 1.00 91.12 330 ASP A O 1
ATOM 2669 N N . ASN A 1 331 ? -27.807 -3.964 37.503 1.00 91.81 331 ASN A N 1
ATOM 2670 C CA . ASN A 1 331 ? -27.035 -4.951 36.762 1.00 91.81 331 ASN A CA 1
ATOM 2671 C C . ASN A 1 331 ? -26.683 -4.323 35.423 1.00 91.81 331 ASN A C 1
ATOM 2673 O O . ASN A 1 331 ? -27.468 -4.381 34.477 1.00 91.81 331 ASN A O 1
ATOM 2677 N N . SER A 1 332 ? -25.551 -3.634 35.407 1.00 91.00 332 SER A N 1
ATOM 2678 C CA . SER A 1 332 ? -25.144 -2.796 34.289 1.00 91.00 332 SER A CA 1
ATOM 2679 C C . SER A 1 332 ? -23.685 -3.043 33.941 1.00 91.00 332 SER A C 1
ATOM 2681 O O . SER A 1 332 ? -22.890 -3.435 34.797 1.00 91.00 332 SER A O 1
ATOM 2683 N N . LYS A 1 333 ? -23.325 -2.760 32.689 1.00 90.56 333 LYS A N 1
ATOM 2684 C CA . LYS A 1 333 ? -21.941 -2.808 32.217 1.00 90.56 333 LYS A CA 1
ATOM 2685 C C . LYS A 1 333 ? -21.214 -1.510 32.583 1.00 90.56 333 LYS A C 1
ATOM 2687 O O . LYS A 1 333 ? -21.767 -0.415 32.453 1.00 90.56 333 LYS A O 1
ATOM 2692 N N . TYR A 1 334 ? -19.972 -1.622 33.038 1.00 92.31 334 TYR A N 1
ATOM 2693 C CA . TYR A 1 334 ? -19.122 -0.504 33.452 1.00 92.31 334 TYR A CA 1
ATOM 2694 C C . TYR A 1 334 ? -17.800 -0.518 32.704 1.00 92.31 334 TYR A C 1
ATOM 2696 O O . TYR A 1 334 ? -17.318 -1.564 32.288 1.00 92.31 334 TYR A O 1
ATOM 2704 N N . ASP A 1 335 ? -17.217 0.663 32.560 1.00 91.62 335 ASP A N 1
ATOM 2705 C CA . ASP A 1 335 ? -15.887 0.906 32.025 1.00 91.62 335 ASP A CA 1
ATOM 2706 C C . ASP A 1 335 ? -14.949 1.325 33.153 1.00 91.62 335 ASP A C 1
ATOM 2708 O O . ASP A 1 335 ? -15.076 2.416 33.717 1.00 91.62 335 ASP A O 1
ATOM 2712 N N . PHE A 1 336 ? -14.024 0.432 33.478 1.00 94.56 336 PHE A N 1
ATOM 2713 C CA . PHE A 1 336 ? -12.965 0.636 34.447 1.00 94.56 336 PHE A CA 1
ATOM 2714 C C . PHE A 1 336 ? -11.686 1.029 33.713 1.00 94.56 336 PHE A C 1
ATOM 2716 O O . PHE A 1 336 ? -11.003 0.183 33.135 1.00 94.56 336 PHE A O 1
ATOM 2723 N N . LYS A 1 337 ? -11.320 2.308 33.784 1.00 94.19 337 LYS A N 1
ATOM 2724 C CA . LYS A 1 337 ? -10.043 2.791 33.256 1.00 94.19 337 LYS A CA 1
ATOM 2725 C C . LYS A 1 337 ? -8.946 2.524 34.276 1.00 94.19 337 LYS A C 1
ATOM 2727 O O . LYS A 1 337 ? -8.955 3.114 35.360 1.00 94.19 337 LYS A O 1
ATOM 2732 N N . VAL A 1 338 ? -7.984 1.680 33.923 1.00 96.62 338 VAL A N 1
ATOM 2733 C CA . VAL A 1 338 ? -6.857 1.298 34.782 1.00 96.62 338 VAL A CA 1
ATOM 2734 C C . VAL A 1 338 ? -5.566 1.841 34.192 1.00 96.62 338 VAL A C 1
ATOM 2736 O O . VAL A 1 338 ? -5.168 1.452 33.099 1.00 96.62 338 VAL A O 1
ATOM 2739 N N . SER A 1 339 ? -4.921 2.762 34.904 1.00 96.81 339 SER A N 1
ATOM 2740 C CA . SER A 1 339 ? -3.614 3.317 34.544 1.00 96.81 339 SER A CA 1
ATOM 2741 C C . SER A 1 339 ? -2.485 2.494 35.145 1.00 96.81 339 SER A C 1
ATOM 2743 O O . SER A 1 339 ? -2.625 2.033 36.274 1.00 96.81 339 SER A O 1
ATOM 2745 N N . PHE A 1 340 ? -1.365 2.372 34.444 1.00 97.56 340 PHE A N 1
ATOM 2746 C CA . PHE A 1 340 ? -0.167 1.671 34.900 1.00 97.56 340 PHE A CA 1
ATOM 2747 C C . PHE A 1 340 ? 1.098 2.275 34.275 1.00 97.56 340 PHE A C 1
ATOM 2749 O O . PHE A 1 340 ? 1.030 3.100 33.363 1.00 97.56 340 PHE A O 1
ATOM 2756 N N . GLU A 1 341 ? 2.258 1.862 34.7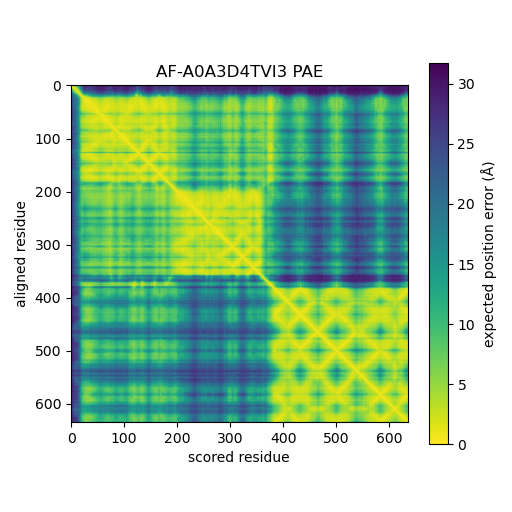76 1.00 97.44 341 GLU A N 1
ATOM 2757 C CA . GLU A 1 341 ? 3.572 2.263 34.273 1.00 97.44 341 GLU A CA 1
ATOM 2758 C C . GLU A 1 341 ? 4.296 1.059 33.669 1.00 97.44 341 GLU A C 1
ATOM 2760 O O . GLU A 1 341 ? 4.228 -0.050 34.211 1.00 97.44 341 GLU A O 1
ATOM 2765 N N . ARG A 1 342 ? 4.991 1.277 32.550 1.00 95.19 342 ARG A N 1
ATOM 2766 C CA . ARG A 1 342 ? 5.887 0.290 31.941 1.00 95.19 342 ARG A CA 1
ATOM 2767 C C . ARG A 1 342 ? 7.324 0.622 32.320 1.00 95.19 342 ARG A C 1
ATOM 2769 O O . ARG A 1 342 ? 7.787 1.715 32.044 1.00 95.19 342 ARG A O 1
ATOM 2776 N N . ASP A 1 343 ? 8.028 -0.332 32.906 1.00 93.25 343 ASP A N 1
ATOM 2777 C CA . ASP A 1 343 ? 9.451 -0.216 33.223 1.00 93.25 343 ASP A CA 1
ATOM 2778 C C . ASP A 1 343 ? 10.177 -1.404 32.594 1.00 93.25 343 ASP A C 1
ATOM 2780 O O . ASP A 1 343 ? 10.026 -2.549 33.039 1.00 93.25 343 ASP A O 1
ATOM 2784 N N . ASP A 1 344 ? 10.854 -1.137 31.476 1.00 88.06 344 ASP A N 1
ATOM 2785 C CA . ASP A 1 344 ? 11.401 -2.123 30.543 1.00 88.06 344 ASP A CA 1
ATOM 2786 C C . ASP A 1 344 ? 10.366 -3.189 30.114 1.00 88.06 344 ASP A C 1
ATOM 2788 O O . ASP A 1 344 ? 9.525 -2.965 29.232 1.00 88.06 344 ASP A O 1
ATOM 2792 N N . ASN A 1 345 ? 10.427 -4.357 30.761 1.00 87.69 345 ASN A N 1
ATOM 2793 C CA . ASN A 1 345 ? 9.604 -5.544 30.512 1.00 87.69 345 ASN A CA 1
ATOM 2794 C C . ASN A 1 345 ? 8.642 -5.852 31.671 1.00 87.69 345 ASN A C 1
ATOM 2796 O O . ASN A 1 345 ? 8.103 -6.957 31.753 1.00 87.69 345 ASN A O 1
ATOM 2800 N N . THR A 1 346 ? 8.466 -4.913 32.601 1.00 92.44 346 THR A N 1
ATOM 2801 C CA . THR A 1 346 ? 7.582 -5.062 33.758 1.00 92.44 346 THR A CA 1
ATOM 2802 C C . THR A 1 346 ? 6.500 -3.991 33.759 1.00 92.44 346 THR A C 1
ATOM 2804 O O . THR A 1 346 ? 6.715 -2.862 33.321 1.00 92.44 346 THR A O 1
ATOM 2807 N N . PHE A 1 347 ? 5.318 -4.357 34.255 1.00 96.44 347 PHE A N 1
ATOM 2808 C CA . PHE A 1 347 ? 4.193 -3.445 34.431 1.00 96.44 347 PHE A CA 1
ATOM 2809 C C . PHE A 1 347 ? 3.947 -3.260 35.920 1.00 96.44 347 PHE A C 1
ATOM 2811 O O . PHE A 1 347 ? 3.809 -4.239 36.655 1.00 96.44 347 PHE A O 1
ATOM 2818 N N . LYS A 1 348 ? 3.902 -2.010 36.370 1.00 96.81 348 LYS A N 1
ATOM 2819 C CA . LYS A 1 348 ? 3.776 -1.663 37.787 1.00 96.81 348 LYS A CA 1
ATOM 2820 C C . LYS A 1 348 ? 2.784 -0.526 37.990 1.00 96.81 348 LYS A C 1
ATOM 2822 O O . LYS A 1 348 ? 2.318 0.090 37.036 1.00 96.81 348 LYS A O 1
ATOM 2827 N N . ASN A 1 349 ? 2.471 -0.246 39.254 1.00 96.44 349 ASN A N 1
ATOM 2828 C CA . ASN A 1 349 ? 1.656 0.903 39.657 1.00 96.44 349 ASN A CA 1
ATOM 2829 C C . ASN A 1 349 ? 0.267 0.943 39.003 1.00 96.44 349 ASN A C 1
ATOM 2831 O O . ASN A 1 349 ? -0.229 2.013 38.653 1.00 96.44 349 ASN A O 1
ATOM 2835 N N . PHE A 1 350 ? -0.373 -0.219 38.860 1.00 97.88 350 PHE A N 1
ATOM 2836 C CA . PHE A 1 350 ? -1.755 -0.277 38.403 1.00 97.88 350 PHE A CA 1
ATOM 2837 C C . PHE A 1 350 ? -2.650 0.502 39.389 1.00 97.88 350 PHE A C 1
ATOM 2839 O O . PHE A 1 350 ? -2.541 0.336 40.608 1.00 97.88 350 PHE A O 1
ATOM 2846 N N . LYS A 1 351 ? -3.505 1.385 38.865 1.00 97.75 351 LYS A N 1
ATOM 2847 C CA . LYS A 1 351 ? -4.455 2.216 39.620 1.00 97.75 351 LYS A CA 1
ATOM 2848 C C . LYS A 1 351 ? -5.718 2.476 38.809 1.00 97.75 351 LYS A C 1
ATOM 2850 O O . LYS A 1 351 ? -5.653 2.698 37.603 1.00 97.75 351 LYS A O 1
ATOM 2855 N N . LEU A 1 352 ? -6.863 2.535 39.476 1.00 96.81 352 LEU A N 1
ATOM 2856 C CA . LEU A 1 352 ? -8.118 2.992 38.888 1.00 96.81 352 LEU A CA 1
ATOM 2857 C C . LEU A 1 352 ? -8.053 4.506 38.640 1.00 96.81 352 LEU A C 1
ATOM 2859 O O . LEU A 1 352 ? -7.791 5.295 39.547 1.00 96.81 352 LEU A O 1
ATOM 2863 N N . SER A 1 353 ? -8.287 4.908 37.395 1.00 92.81 353 SER A N 1
ATOM 2864 C CA . SER A 1 353 ? -8.333 6.310 36.964 1.00 92.81 353 SER A CA 1
ATOM 2865 C C . SER A 1 353 ? -9.757 6.806 36.723 1.00 92.81 353 SER A C 1
ATOM 2867 O O . SER A 1 353 ? -10.014 7.994 36.850 1.00 92.81 353 SER A O 1
ATOM 2869 N N . SER A 1 354 ? -10.698 5.927 36.381 1.00 90.94 354 SER A N 1
ATOM 2870 C CA . SER A 1 354 ? -12.125 6.264 36.332 1.00 90.94 354 SER A CA 1
ATOM 2871 C C . SER A 1 354 ? -12.974 5.001 36.307 1.00 90.94 354 SER A C 1
ATOM 2873 O O . SER A 1 354 ? -12.530 3.965 35.813 1.00 90.94 354 SER A O 1
ATOM 2875 N N . ILE A 1 355 ? -14.209 5.106 36.794 1.00 93.44 355 ILE A N 1
ATOM 2876 C CA . ILE A 1 355 ? -15.237 4.074 36.637 1.00 93.44 355 ILE A CA 1
ATOM 2877 C C . ILE A 1 355 ? -16.476 4.764 36.085 1.00 93.44 355 ILE A C 1
ATOM 2879 O O . ILE A 1 355 ? -17.026 5.643 36.749 1.00 93.44 355 ILE A O 1
ATOM 2883 N N . ASP A 1 356 ? -16.911 4.388 34.889 1.00 90.19 356 ASP A N 1
ATOM 2884 C CA . ASP A 1 356 ? -18.103 4.957 34.259 1.00 90.19 356 ASP A CA 1
ATOM 2885 C C . ASP A 1 356 ? -19.107 3.868 33.874 1.00 90.19 356 ASP A C 1
ATOM 2887 O O . ASP A 1 356 ? -18.737 2.723 33.636 1.00 90.19 356 ASP A O 1
ATOM 2891 N N . LYS A 1 357 ? -20.387 4.224 33.803 1.00 87.44 357 LYS A N 1
ATOM 2892 C CA . LYS A 1 357 ? -21.478 3.322 33.416 1.00 87.44 357 LYS A CA 1
ATOM 2893 C C . LYS A 1 357 ? -21.685 3.374 31.895 1.00 87.44 357 LYS A C 1
ATOM 2895 O O . LYS A 1 357 ? -21.730 4.471 31.333 1.00 87.44 357 LYS A O 1
ATOM 2900 N N . PHE A 1 358 ? -21.804 2.221 31.230 1.00 77.75 358 PHE A N 1
ATOM 2901 C CA . PHE A 1 358 ? -22.147 2.149 29.798 1.00 77.75 358 PHE A CA 1
ATOM 2902 C C . PHE A 1 358 ? -23.561 2.684 29.530 1.00 77.75 358 PHE A C 1
ATOM 2904 O O . PHE A 1 358 ? -24.433 2.612 30.397 1.00 77.75 358 PHE A O 1
ATOM 2911 N N . GLY A 1 359 ? -23.799 3.221 28.330 1.00 65.06 359 GLY A N 1
ATOM 2912 C CA . GLY A 1 359 ? -25.137 3.588 27.862 1.00 65.06 359 GLY A CA 1
ATOM 2913 C C . GLY A 1 359 ? -25.734 4.884 28.424 1.00 65.06 359 GLY A C 1
ATOM 2914 O O . GLY A 1 359 ? -26.858 5.230 28.069 1.00 65.06 359 GLY A O 1
ATOM 2915 N N . VAL A 1 360 ? -25.023 5.640 29.271 1.00 55.62 360 VAL A N 1
ATOM 2916 C CA . VAL A 1 360 ? -25.539 6.896 29.851 1.00 55.62 360 VAL A CA 1
ATOM 2917 C C . VAL A 1 360 ? -24.862 8.106 29.179 1.00 55.62 360 VAL A C 1
ATOM 2919 O O . VAL A 1 360 ? -23.644 8.249 29.238 1.00 55.62 360 VAL A O 1
ATOM 2922 N N . ASN A 1 361 ? -25.647 8.987 28.540 1.00 54.59 361 ASN A N 1
ATOM 2923 C CA . ASN A 1 361 ? -25.293 10.317 27.993 1.00 54.59 361 ASN A CA 1
ATOM 2924 C C . ASN A 1 361 ? -23.932 10.461 27.267 1.00 54.59 361 ASN A C 1
ATOM 2926 O O . ASN A 1 361 ? -23.057 11.197 27.727 1.00 54.59 361 ASN A O 1
ATOM 2930 N N . LEU A 1 362 ? -23.781 9.837 26.093 1.00 55.19 362 LEU A N 1
ATOM 2931 C CA . LEU A 1 362 ? -22.815 10.283 25.065 1.00 55.19 362 LEU A CA 1
ATOM 2932 C C . LEU A 1 362 ? -23.389 11.391 24.158 1.00 55.19 362 LEU A C 1
ATOM 2934 O O . LEU A 1 362 ? -22.653 12.052 23.420 1.00 55.19 362 LEU A O 1
ATOM 2938 N N . TYR A 1 363 ? -24.699 11.623 24.253 1.00 54.12 363 TYR A N 1
ATOM 2939 C CA . TYR A 1 363 ? -25.405 12.687 23.557 1.00 54.12 363 TYR A CA 1
ATOM 2940 C C . TYR A 1 363 ? -25.496 13.912 24.457 1.00 54.12 363 TYR A C 1
ATOM 2942 O O . TYR A 1 363 ? -26.145 13.882 25.502 1.00 54.12 363 TYR A O 1
ATOM 2950 N N . ASN A 1 364 ? -24.885 15.008 24.024 1.00 55.00 364 ASN A N 1
ATOM 2951 C CA . ASN A 1 364 ? -25.320 16.316 24.476 1.00 55.00 364 ASN A CA 1
ATOM 2952 C C . ASN A 1 364 ? -26.399 16.759 23.489 1.00 55.00 364 ASN A C 1
ATOM 2954 O O . ASN A 1 364 ? -26.094 17.015 22.327 1.00 55.00 364 ASN A O 1
ATOM 2958 N N . GLN A 1 365 ? -27.654 16.855 23.933 1.00 45.00 365 GLN A N 1
ATOM 2959 C CA . GLN A 1 365 ? -28.652 17.623 23.190 1.00 45.00 365 GLN A CA 1
ATOM 2960 C C . GLN A 1 365 ? -28.244 19.094 23.281 1.00 45.00 365 GLN A C 1
ATOM 2962 O O . GLN A 1 365 ? -28.608 19.810 24.210 1.00 45.00 365 GLN A O 1
ATOM 2967 N N . THR A 1 366 ? -27.402 19.542 22.357 1.00 46.09 366 THR A N 1
ATOM 2968 C CA . THR A 1 366 ? -27.138 20.964 22.198 1.00 46.09 366 THR A CA 1
ATOM 2969 C C . THR A 1 366 ? -28.383 21.595 21.600 1.00 46.09 366 THR A C 1
ATOM 2971 O O . THR A 1 366 ? -28.735 21.325 20.459 1.00 46.09 366 THR A O 1
ATOM 2974 N N . SER A 1 367 ? -29.026 22.472 22.363 1.00 46.16 367 SER A N 1
ATOM 2975 C CA . SER A 1 367 ? -30.143 23.323 21.936 1.00 46.16 367 SER A CA 1
ATOM 2976 C C . SER A 1 367 ? -29.763 24.362 20.865 1.00 46.16 367 SER A C 1
ATOM 2978 O O . SER A 1 367 ? -30.610 25.146 20.438 1.00 46.16 367 SER A O 1
ATOM 2980 N N . ASN A 1 368 ? -28.506 24.375 20.408 1.00 47.41 368 ASN A N 1
ATOM 2981 C CA . ASN A 1 368 ? -28.032 25.275 19.366 1.00 47.41 368 ASN A CA 1
ATOM 2982 C C . ASN A 1 368 ? -28.219 24.641 17.983 1.00 47.41 368 ASN A C 1
ATOM 2984 O O . ASN A 1 368 ? -27.445 23.784 17.567 1.00 47.41 368 ASN A O 1
ATOM 2988 N N . ASN A 1 369 ? -29.227 25.137 17.263 1.00 49.16 369 ASN A N 1
ATOM 2989 C CA . ASN A 1 369 ? -29.568 24.849 15.863 1.00 49.16 369 ASN A CA 1
ATOM 2990 C C . ASN A 1 369 ? -28.496 25.292 14.836 1.00 49.16 369 ASN A C 1
ATOM 2992 O O . ASN A 1 369 ? -28.838 25.681 13.718 1.00 49.16 369 ASN A O 1
ATOM 2996 N N . SER A 1 370 ? -27.203 25.297 15.169 1.00 56.41 370 SER A N 1
ATOM 2997 C CA . SER A 1 370 ? -26.168 25.503 14.153 1.00 56.41 370 SER A CA 1
ATOM 2998 C C . SER A 1 370 ? -26.127 24.260 13.267 1.00 56.41 370 SER A C 1
ATOM 3000 O O . SER A 1 370 ? -25.607 23.226 13.685 1.00 56.41 370 SER A O 1
ATOM 3002 N N . ALA A 1 371 ? -26.731 24.352 12.079 1.00 61.56 371 ALA A N 1
ATOM 3003 C CA . ALA A 1 371 ? -26.730 23.292 11.080 1.00 61.56 371 ALA A CA 1
ATOM 3004 C C . ALA A 1 371 ? -25.293 22.800 10.860 1.00 61.56 371 ALA A C 1
ATOM 3006 O O . ALA A 1 371 ? -24.405 23.589 10.532 1.00 61.56 371 ALA A O 1
ATOM 3007 N N . GLN A 1 372 ? -25.061 21.508 11.096 1.00 68.19 372 GLN A N 1
ATOM 3008 C CA . GLN A 1 372 ? -23.765 20.888 10.860 1.00 68.19 372 GLN A CA 1
ATOM 3009 C C . GLN A 1 372 ? -23.410 21.040 9.375 1.00 68.19 372 GLN A C 1
ATOM 3011 O O . GLN A 1 372 ? -24.196 20.666 8.505 1.00 68.19 372 GLN A O 1
ATOM 3016 N N . GLU A 1 373 ? -22.234 21.592 9.078 1.00 79.75 373 GLU A N 1
ATOM 3017 C CA . GLU A 1 373 ? -21.756 21.694 7.701 1.00 79.75 373 GLU A CA 1
ATOM 3018 C C . GLU A 1 373 ? -21.457 20.285 7.168 1.00 79.75 373 GLU A C 1
ATOM 3020 O O . GLU A 1 373 ? -20.619 19.559 7.712 1.00 79.75 373 GLU A O 1
ATOM 3025 N N . LEU A 1 374 ? -22.186 19.870 6.130 1.00 87.69 374 LEU A N 1
ATOM 3026 C CA . LEU A 1 374 ? -22.006 18.556 5.524 1.00 87.69 374 LEU A CA 1
ATOM 3027 C C . LEU A 1 374 ? -20.774 18.541 4.606 1.00 87.69 374 LEU A C 1
ATOM 3029 O O . LEU A 1 374 ? -20.552 19.498 3.859 1.00 87.69 374 LEU A O 1
ATOM 3033 N N . PRO A 1 375 ? -20.002 17.439 4.593 1.00 90.50 375 PRO A N 1
ATOM 3034 C CA . PRO A 1 375 ? -18.924 17.225 3.637 1.00 90.50 375 PRO A CA 1
ATOM 3035 C C . PRO A 1 375 ? -19.356 17.483 2.190 1.00 90.50 375 PRO A C 1
ATOM 3037 O O . PRO A 1 375 ? -20.267 16.837 1.669 1.00 90.50 375 PRO A O 1
ATOM 3040 N N . SER A 1 376 ? -18.668 18.401 1.515 1.00 89.00 376 SER A N 1
ATOM 3041 C CA . SER A 1 376 ? -18.952 18.772 0.123 1.00 89.00 376 SER A CA 1
ATOM 3042 C C . SER A 1 376 ? -17.789 18.486 -0.827 1.00 89.00 376 SER A C 1
ATOM 3044 O O . SER A 1 376 ? -18.014 18.357 -2.030 1.00 89.00 376 SER A O 1
ATOM 3046 N N . ASN A 1 377 ? -16.563 18.324 -0.312 1.00 87.31 377 ASN A N 1
ATOM 3047 C CA . ASN A 1 377 ? -15.381 18.129 -1.147 1.00 87.31 377 ASN A CA 1
ATOM 3048 C C . ASN A 1 377 ? -15.349 16.697 -1.694 1.00 87.31 377 ASN A C 1
ATOM 3050 O O . ASN A 1 377 ? -15.202 15.764 -0.902 1.00 87.31 377 ASN A O 1
ATOM 3054 N N . PRO A 1 378 ? -15.446 16.477 -3.015 1.00 86.00 378 PRO A N 1
ATOM 3055 C CA . PRO A 1 378 ? -15.380 15.133 -3.568 1.00 86.00 378 PRO A CA 1
ATOM 3056 C C . PRO A 1 378 ? -14.005 14.518 -3.302 1.00 86.00 378 PRO A C 1
ATOM 3058 O O . PRO A 1 378 ? -12.966 15.142 -3.542 1.00 86.00 378 PRO A O 1
ATOM 3061 N N . ILE A 1 379 ? -13.991 13.271 -2.838 1.00 82.19 379 ILE A N 1
ATOM 3062 C CA . ILE A 1 379 ? -12.749 12.517 -2.702 1.00 82.19 379 ILE A CA 1
ATOM 3063 C C . ILE A 1 379 ? -12.478 11.852 -4.041 1.00 82.19 379 ILE A C 1
ATOM 3065 O O . ILE A 1 379 ? -13.136 10.887 -4.422 1.00 82.19 379 ILE A O 1
ATOM 3069 N N . THR A 1 380 ? -11.499 12.365 -4.779 1.00 63.84 380 THR A N 1
ATOM 3070 C CA . THR A 1 380 ? -11.057 11.670 -5.987 1.00 63.84 380 THR A CA 1
ATOM 3071 C C . THR A 1 380 ? -10.327 10.396 -5.578 1.00 63.84 380 THR A C 1
ATOM 3073 O O . THR A 1 380 ? -9.302 10.434 -4.897 1.00 63.84 380 THR A O 1
ATOM 3076 N N . SER A 1 381 ? -10.876 9.248 -5.971 1.00 63.53 381 SER A N 1
ATOM 3077 C CA . SER A 1 381 ? -10.225 7.962 -5.754 1.00 63.53 381 SER A CA 1
ATOM 3078 C C . SER A 1 381 ? -8.852 7.935 -6.433 1.00 63.53 381 SER A C 1
ATOM 3080 O O . SER A 1 381 ? -8.647 8.504 -7.514 1.00 63.53 381 SER A O 1
ATOM 3082 N N . ILE A 1 382 ? -7.892 7.269 -5.784 1.00 70.94 382 ILE A N 1
ATOM 3083 C CA . ILE A 1 382 ? -6.549 7.050 -6.323 1.00 70.94 382 ILE A CA 1
ATOM 3084 C C . ILE A 1 382 ? -6.652 6.443 -7.725 1.00 70.94 382 ILE A C 1
ATOM 3086 O O . ILE A 1 382 ? -7.110 5.318 -7.926 1.00 70.94 382 ILE A O 1
ATOM 3090 N N . ASN A 1 383 ? -6.176 7.197 -8.708 1.00 84.88 383 ASN A N 1
ATOM 3091 C CA . ASN A 1 383 ? -6.123 6.777 -10.099 1.00 84.88 383 ASN A CA 1
ATOM 3092 C C . ASN A 1 383 ? -4.692 6.913 -10.625 1.00 84.88 383 ASN A C 1
ATOM 3094 O O . ASN A 1 383 ? -3.886 7.665 -10.084 1.00 84.88 383 ASN A O 1
ATOM 3098 N N . ARG A 1 384 ? -4.336 6.170 -11.675 1.00 91.31 384 ARG A N 1
ATOM 3099 C CA . ARG A 1 384 ? -3.024 6.339 -12.327 1.00 91.31 384 ARG A CA 1
ATOM 3100 C C . ARG A 1 384 ? -3.029 7.520 -13.299 1.00 91.31 384 ARG A C 1
ATOM 3102 O O . ARG A 1 384 ? -1.961 7.949 -13.713 1.00 91.31 384 ARG A O 1
ATOM 3109 N N . LYS A 1 385 ? -4.212 8.041 -13.644 1.00 93.69 385 LYS A N 1
ATOM 3110 C CA . LYS A 1 385 ? -4.397 9.096 -14.644 1.00 93.69 385 LYS A CA 1
ATOM 3111 C C . LYS A 1 385 ? -3.548 10.335 -14.338 1.00 93.69 385 LYS A C 1
ATOM 3113 O O . LYS A 1 385 ? -3.382 10.696 -13.173 1.00 93.69 385 LYS A O 1
ATOM 3118 N N . GLY A 1 386 ? -3.075 10.989 -15.395 1.00 94.56 386 GLY A N 1
ATOM 3119 C CA . GLY A 1 386 ? -2.271 12.208 -15.323 1.00 94.56 386 GLY A CA 1
ATOM 3120 C C . GLY A 1 386 ? -0.804 11.994 -15.686 1.00 94.56 386 GLY A C 1
ATOM 3121 O O . GLY A 1 386 ? -0.436 10.979 -16.286 1.00 94.56 386 GLY A O 1
ATOM 3122 N N . LEU A 1 387 ? 0.012 12.988 -15.339 1.00 97.12 387 LEU A N 1
ATOM 3123 C CA . LEU A 1 387 ? 1.429 13.059 -15.672 1.00 97.12 387 LEU A CA 1
ATOM 3124 C C . LEU A 1 387 ? 2.281 12.338 -14.627 1.00 97.12 387 LEU A C 1
ATOM 3126 O O . LEU A 1 387 ? 2.124 12.535 -13.424 1.00 97.12 387 LEU A O 1
ATOM 3130 N N . HIS A 1 388 ? 3.226 11.540 -15.104 1.00 97.75 388 HIS A N 1
ATOM 3131 C CA . HIS A 1 388 ? 4.262 10.918 -14.296 1.00 97.75 388 HIS A CA 1
ATOM 3132 C C . HIS A 1 388 ? 5.622 11.248 -14.893 1.00 97.75 388 HIS A C 1
ATOM 3134 O O . HIS A 1 388 ? 5.776 11.210 -16.111 1.00 97.75 388 HIS A O 1
ATOM 3140 N N . LEU A 1 389 ? 6.613 11.527 -14.053 1.00 98.44 389 LEU A N 1
ATOM 3141 C CA . LEU A 1 389 ? 8.009 11.641 -14.479 1.00 98.44 389 LEU A CA 1
ATOM 3142 C C . LEU A 1 389 ? 8.798 10.459 -13.935 1.00 98.44 389 LEU A C 1
ATOM 3144 O O . LEU A 1 389 ? 8.606 10.068 -12.786 1.00 98.44 389 LEU A O 1
ATOM 3148 N N . GLY A 1 390 ? 9.676 9.879 -14.743 1.00 98.00 390 GLY A N 1
ATOM 3149 C CA . GLY A 1 390 ? 10.434 8.697 -14.360 1.00 98.00 390 GLY A CA 1
ATOM 3150 C C . GLY A 1 390 ? 11.901 8.756 -14.744 1.00 98.00 390 GLY A C 1
ATOM 3151 O O . GLY A 1 390 ? 12.274 9.356 -15.751 1.00 98.00 390 GLY A O 1
ATOM 3152 N N . LEU A 1 391 ? 12.721 8.082 -13.944 1.00 98.56 391 LEU A N 1
ATOM 3153 C CA . LEU A 1 391 ? 14.125 7.801 -14.223 1.00 98.56 391 LEU A CA 1
ATOM 3154 C C . LEU A 1 391 ? 14.312 6.289 -14.269 1.00 98.56 391 LEU A C 1
ATOM 3156 O O . LEU A 1 391 ? 13.823 5.577 -13.390 1.00 98.56 391 LEU A O 1
ATOM 3160 N N . SER A 1 392 ? 15.027 5.789 -15.271 1.00 98.31 392 SER A N 1
ATOM 3161 C CA . SER A 1 392 ? 15.362 4.370 -15.351 1.00 98.31 392 SER A CA 1
ATOM 3162 C C . SER A 1 392 ? 16.770 4.125 -15.868 1.00 98.31 392 SER A C 1
ATOM 3164 O O . SER A 1 392 ? 17.332 4.921 -16.617 1.00 98.31 392 SER A O 1
ATOM 3166 N N . LEU A 1 393 ? 17.339 3.009 -15.432 1.00 98.50 393 LEU A N 1
ATOM 3167 C CA . LEU A 1 393 ? 18.620 2.480 -15.859 1.00 98.50 393 LEU A CA 1
ATOM 3168 C C . LEU A 1 393 ? 18.381 1.100 -16.459 1.00 98.50 393 LEU A C 1
ATOM 3170 O O . LEU A 1 393 ? 17.599 0.309 -15.927 1.00 98.50 393 LEU A O 1
ATOM 3174 N N . GLY A 1 394 ? 19.071 0.797 -17.547 1.00 97.62 394 GLY A N 1
ATOM 3175 C CA . GLY A 1 394 ? 19.069 -0.530 -18.130 1.00 97.62 394 GLY A CA 1
ATOM 3176 C C . GLY A 1 394 ? 20.482 -1.042 -18.364 1.00 97.62 394 GLY A C 1
ATOM 3177 O O . GLY A 1 394 ? 21.418 -0.293 -18.657 1.00 97.62 394 GLY A O 1
ATOM 3178 N N . GLY A 1 395 ? 20.629 -2.351 -18.204 1.00 97.81 395 GLY A N 1
ATOM 3179 C CA . GLY A 1 395 ? 21.887 -3.060 -18.375 1.00 97.81 395 GLY A CA 1
ATOM 3180 C C . GLY A 1 395 ? 21.657 -4.414 -19.025 1.00 97.81 395 GLY A C 1
ATOM 3181 O O . GLY A 1 395 ? 20.646 -5.072 -18.783 1.00 97.81 395 GLY A O 1
ATOM 3182 N N . GLY A 1 396 ? 22.584 -4.837 -19.875 1.00 97.69 396 GLY A N 1
ATOM 3183 C CA . GLY A 1 396 ? 22.485 -6.132 -20.531 1.00 97.69 396 GLY A CA 1
ATOM 3184 C C . GLY A 1 396 ? 23.574 -6.361 -21.559 1.00 97.69 396 GLY A C 1
ATOM 3185 O O . GLY A 1 396 ? 24.697 -5.867 -21.428 1.00 97.69 396 GLY A O 1
ATOM 3186 N N . PHE A 1 397 ? 23.210 -7.102 -22.598 1.00 97.75 397 PHE A N 1
ATOM 3187 C CA . PHE A 1 397 ? 24.103 -7.486 -23.673 1.00 97.75 397 PHE A CA 1
ATOM 3188 C C . PHE A 1 397 ? 23.543 -7.073 -25.026 1.00 97.75 397 PHE A C 1
ATOM 3190 O O . PHE A 1 397 ? 22.340 -6.871 -25.215 1.00 97.75 397 PHE A O 1
ATOM 3197 N N . THR A 1 398 ? 24.448 -6.937 -25.980 1.00 97.38 398 THR A N 1
ATOM 3198 C CA . THR A 1 398 ? 24.096 -6.771 -27.380 1.00 97.38 398 THR A CA 1
ATOM 3199 C C . THR A 1 398 ? 24.162 -8.110 -28.104 1.00 97.38 398 THR A C 1
ATOM 3201 O O . THR A 1 398 ? 24.774 -9.073 -27.654 1.00 97.38 398 THR A O 1
ATOM 3204 N N . TYR A 1 399 ? 23.550 -8.155 -29.271 1.00 95.25 399 TYR A N 1
ATOM 3205 C CA . TYR A 1 399 ? 23.801 -9.110 -30.325 1.00 95.25 399 TYR A CA 1
ATOM 3206 C C . TYR A 1 399 ? 24.000 -8.289 -31.596 1.00 95.25 399 TYR A C 1
ATOM 3208 O O . TYR A 1 399 ? 23.147 -7.483 -31.977 1.00 95.25 399 TYR A O 1
ATOM 3216 N N . PHE A 1 400 ? 25.173 -8.434 -32.200 1.00 94.31 400 PHE A N 1
ATOM 3217 C CA . PHE A 1 400 ? 25.581 -7.681 -33.376 1.00 94.31 400 PHE A CA 1
ATOM 3218 C C . PHE A 1 400 ? 25.548 -8.616 -34.577 1.00 94.31 400 PHE A C 1
ATOM 3220 O O . PHE A 1 400 ? 26.131 -9.696 -34.536 1.00 94.31 400 PHE A O 1
ATOM 3227 N N . ASN A 1 401 ? 24.830 -8.219 -35.621 1.00 93.31 401 ASN A N 1
ATOM 3228 C CA . ASN A 1 401 ? 24.706 -9.002 -36.840 1.00 93.31 401 ASN A CA 1
ATOM 3229 C C . ASN A 1 401 ? 25.238 -8.181 -38.007 1.00 93.31 401 ASN A C 1
ATOM 3231 O O . ASN A 1 401 ? 24.574 -7.247 -38.461 1.00 93.31 401 ASN A O 1
ATOM 3235 N N . ASP A 1 402 ? 26.422 -8.542 -38.486 1.00 93.00 402 ASP A N 1
ATOM 3236 C CA . ASP A 1 402 ? 27.029 -7.935 -39.660 1.00 93.00 402 ASP A CA 1
ATOM 3237 C C . ASP A 1 402 ? 27.220 -8.983 -40.756 1.00 93.00 402 ASP A C 1
ATOM 3239 O O . ASP A 1 402 ? 28.205 -9.725 -40.782 1.00 93.00 402 ASP A O 1
ATOM 3243 N N . LYS A 1 403 ? 26.266 -9.027 -41.689 1.00 91.19 403 LYS A N 1
ATOM 3244 C CA . LYS A 1 403 ? 26.338 -9.950 -42.824 1.00 91.19 403 LYS A CA 1
ATOM 3245 C C . LYS A 1 403 ? 27.485 -9.628 -43.786 1.00 91.19 403 LYS A C 1
ATOM 3247 O O . LYS A 1 403 ? 27.888 -10.495 -44.556 1.00 91.19 403 LYS A O 1
ATOM 3252 N N . ASN A 1 404 ? 28.057 -8.423 -43.732 1.00 90.25 404 ASN A N 1
ATOM 3253 C CA . ASN A 1 404 ? 29.250 -8.103 -44.517 1.00 90.25 404 ASN A CA 1
ATOM 3254 C C . ASN A 1 404 ? 30.470 -8.911 -44.063 1.00 90.25 404 ASN A C 1
ATOM 3256 O O . ASN A 1 404 ? 31.357 -9.167 -44.870 1.00 90.25 404 ASN A O 1
ATOM 3260 N N . LEU A 1 405 ? 30.505 -9.312 -42.789 1.00 90.50 405 LEU A N 1
ATOM 3261 C CA . LEU A 1 405 ? 31.566 -10.143 -42.229 1.00 90.50 405 LEU A CA 1
ATOM 3262 C C . LEU A 1 405 ? 31.236 -11.631 -42.365 1.00 90.50 405 LEU A C 1
ATOM 3264 O O . LEU A 1 405 ? 32.096 -12.418 -42.740 1.00 90.50 405 LEU A O 1
ATOM 3268 N N . THR A 1 406 ? 29.984 -12.019 -42.117 1.00 89.31 406 THR A N 1
ATOM 3269 C CA . THR A 1 406 ? 29.589 -13.437 -42.029 1.00 89.31 406 THR A CA 1
ATOM 3270 C C . THR A 1 406 ? 29.128 -14.065 -43.349 1.00 89.31 406 THR A C 1
ATOM 3272 O O . THR A 1 406 ? 28.848 -15.259 -43.385 1.00 89.31 406 THR A O 1
ATOM 3275 N N . SER A 1 407 ? 29.031 -13.298 -44.441 1.00 87.00 407 SER A N 1
ATOM 3276 C CA . SER A 1 407 ? 28.585 -13.820 -45.747 1.00 87.00 407 SER A CA 1
ATOM 3277 C C . SER A 1 407 ? 29.638 -14.645 -46.489 1.00 87.00 407 SER A C 1
ATOM 3279 O O . SER A 1 407 ? 29.271 -15.470 -47.324 1.00 87.00 407 SER A O 1
ATOM 3281 N N . ASN A 1 408 ? 30.927 -14.451 -46.203 1.00 88.00 408 ASN A N 1
ATOM 3282 C CA . ASN A 1 408 ? 31.991 -15.263 -46.785 1.00 88.00 408 ASN A CA 1
ATOM 3283 C C . ASN A 1 408 ? 32.282 -16.454 -45.863 1.00 88.00 408 ASN A C 1
ATOM 3285 O O . ASN A 1 408 ? 32.930 -16.287 -44.837 1.00 88.00 408 ASN A O 1
ATOM 3289 N N . SER A 1 409 ? 31.837 -17.654 -46.245 1.00 88.81 409 SER A N 1
ATOM 3290 C CA . SER A 1 409 ? 32.002 -18.868 -45.434 1.00 88.81 409 SER A CA 1
ATOM 3291 C C . SER A 1 409 ? 33.456 -19.313 -45.252 1.00 88.81 409 SER A C 1
ATOM 3293 O O . SER A 1 409 ? 33.721 -20.115 -44.367 1.00 88.81 409 SER A O 1
ATOM 3295 N N . ILE A 1 410 ? 34.388 -18.825 -46.082 1.00 91.50 410 ILE A N 1
ATOM 3296 C CA . ILE A 1 410 ? 35.826 -19.093 -45.932 1.00 91.50 410 ILE A CA 1
ATOM 3297 C C . ILE A 1 410 ? 36.399 -18.230 -44.803 1.00 91.50 410 ILE A C 1
ATOM 3299 O O . ILE A 1 410 ? 37.262 -18.674 -44.055 1.00 91.50 410 ILE A O 1
ATOM 3303 N N . LEU A 1 411 ? 35.934 -16.984 -44.687 1.00 87.69 411 LEU A N 1
ATOM 3304 C CA . LEU A 1 411 ? 36.362 -16.057 -43.646 1.00 87.69 411 LEU A CA 1
ATOM 3305 C C . LEU A 1 411 ? 35.455 -16.251 -42.430 1.00 87.69 411 LEU A C 1
ATOM 3307 O O . LEU A 1 411 ? 34.414 -15.611 -42.312 1.00 87.69 411 LEU A O 1
ATOM 3311 N N . GLU A 1 412 ? 35.852 -17.148 -41.533 1.00 91.06 412 GLU A N 1
ATOM 3312 C CA . GLU A 1 412 ? 35.119 -17.514 -40.313 1.00 91.06 412 GLU A CA 1
ATOM 3313 C C . GLU A 1 412 ? 35.111 -16.380 -39.266 1.00 91.06 412 GLU A C 1
ATOM 3315 O O . GLU A 1 412 ? 35.679 -16.478 -38.177 1.00 91.06 412 GLU A O 1
ATOM 3320 N N . TRP A 1 413 ? 34.483 -15.254 -39.601 1.00 93.44 413 TRP A N 1
ATOM 3321 C CA . TRP A 1 413 ? 34.381 -14.096 -38.725 1.00 93.44 413 TRP A CA 1
ATOM 3322 C C . TRP A 1 413 ? 33.601 -14.421 -37.451 1.00 93.44 413 TRP A C 1
ATOM 3324 O O . TRP A 1 413 ? 32.415 -14.754 -37.483 1.00 93.44 413 TRP A O 1
ATOM 3334 N N . GLY A 1 414 ? 34.252 -14.231 -36.306 1.00 92.62 414 GLY A N 1
ATOM 3335 C CA . GLY A 1 414 ? 33.593 -14.251 -35.012 1.00 92.62 414 GLY A CA 1
ATOM 3336 C C . GLY A 1 414 ? 32.938 -12.902 -34.747 1.00 92.62 414 GLY A C 1
ATOM 3337 O O . GLY A 1 414 ? 33.607 -11.875 -34.698 1.00 92.62 414 GLY A O 1
ATOM 3338 N N . VAL A 1 415 ? 31.619 -12.892 -34.564 1.00 92.44 415 VAL A N 1
ATOM 3339 C CA . VAL A 1 415 ? 30.874 -11.684 -34.197 1.00 92.44 415 VAL A CA 1
ATOM 3340 C C . VAL A 1 415 ? 30.169 -11.927 -32.871 1.00 92.44 415 VAL A C 1
ATOM 3342 O O . VAL A 1 415 ? 29.324 -12.813 -32.755 1.00 92.44 415 VAL A O 1
ATOM 3345 N N . LYS A 1 416 ? 30.538 -11.159 -31.843 1.00 92.50 416 LYS A N 1
ATOM 3346 C CA . LYS A 1 416 ? 30.012 -11.313 -30.482 1.00 92.50 416 LYS A CA 1
ATOM 3347 C C . LYS A 1 416 ? 29.543 -9.978 -29.936 1.00 92.50 416 LYS A C 1
ATOM 3349 O O . LYS A 1 416 ? 30.246 -8.970 -29.998 1.00 92.50 416 LYS A O 1
ATOM 3354 N N . GLY A 1 417 ? 28.360 -9.977 -29.338 1.00 91.75 417 GLY A N 1
ATOM 3355 C CA . GLY A 1 417 ? 27.921 -8.837 -28.554 1.00 91.75 417 GLY A CA 1
ATOM 3356 C C . GLY A 1 417 ? 28.736 -8.651 -27.275 1.00 91.75 417 GLY A C 1
ATOM 3357 O O . GLY A 1 417 ? 29.420 -9.562 -26.799 1.00 91.75 417 GLY A O 1
ATOM 3358 N N . LYS A 1 418 ? 28.681 -7.440 -26.729 1.00 95.75 418 LYS A N 1
ATOM 3359 C CA . LYS A 1 418 ? 29.294 -7.063 -25.450 1.00 95.75 418 LYS A CA 1
ATOM 3360 C C . LYS A 1 418 ? 28.236 -6.384 -24.584 1.00 95.75 418 LYS A C 1
ATOM 3362 O O . LYS A 1 418 ? 27.051 -6.670 -24.712 1.00 95.75 418 LYS A O 1
ATOM 3367 N N . THR A 1 419 ? 28.661 -5.522 -23.672 1.00 96.56 419 THR A N 1
ATOM 3368 C CA . THR A 1 419 ? 27.784 -4.839 -22.731 1.00 96.56 419 THR A CA 1
ATOM 3369 C C . THR A 1 419 ? 26.901 -3.803 -23.423 1.00 96.56 419 THR A C 1
ATOM 3371 O O . THR A 1 419 ? 27.296 -3.143 -24.387 1.00 96.56 419 THR A O 1
ATOM 3374 N N . ALA A 1 420 ? 25.693 -3.654 -22.897 1.00 97.88 420 ALA A N 1
ATOM 3375 C CA . ALA A 1 420 ? 24.762 -2.589 -23.219 1.00 97.88 420 ALA A CA 1
ATOM 3376 C C . ALA A 1 420 ? 24.369 -1.874 -21.929 1.00 97.88 420 ALA A C 1
ATOM 3378 O O . ALA A 1 420 ? 24.023 -2.529 -20.946 1.00 97.88 420 ALA A O 1
ATOM 3379 N N . LEU A 1 421 ? 24.410 -0.546 -21.946 1.00 98.12 421 LEU A N 1
ATOM 3380 C CA . LEU A 1 421 ? 23.972 0.306 -20.847 1.00 98.12 421 LEU A CA 1
ATOM 3381 C C . LEU A 1 421 ? 23.082 1.414 -21.392 1.00 98.12 421 LEU A C 1
ATOM 3383 O O . LEU A 1 421 ? 23.356 1.960 -22.463 1.00 98.12 421 LEU A O 1
ATOM 3387 N N . ASN A 1 422 ? 22.046 1.763 -20.644 1.00 97.69 422 ASN A N 1
ATOM 3388 C CA . ASN A 1 422 ? 21.202 2.908 -20.936 1.00 97.69 422 ASN A CA 1
ATOM 3389 C C . ASN A 1 422 ? 20.717 3.606 -19.668 1.00 97.69 422 ASN A C 1
ATOM 3391 O O . ASN A 1 422 ? 20.528 2.973 -18.632 1.00 97.69 422 ASN A O 1
ATOM 3395 N N . ALA A 1 423 ? 20.507 4.914 -19.774 1.00 98.56 423 ALA A N 1
ATOM 3396 C CA . ALA A 1 423 ? 19.895 5.744 -18.745 1.00 98.56 423 ALA A CA 1
ATOM 3397 C C . ALA A 1 423 ? 18.824 6.624 -19.395 1.00 98.56 423 ALA A C 1
ATOM 3399 O O . ALA A 1 423 ? 19.129 7.349 -20.338 1.00 98.56 423 ALA A O 1
ATOM 3400 N N . GLU A 1 424 ? 17.587 6.546 -18.910 1.00 98.38 424 GLU A N 1
ATOM 3401 C CA . GLU A 1 424 ? 16.403 7.187 -19.491 1.00 98.38 424 GLU A CA 1
ATOM 3402 C C . GLU A 1 424 ? 15.741 8.115 -18.466 1.00 98.38 424 GLU A C 1
ATOM 3404 O O . GLU A 1 424 ? 15.411 7.690 -17.356 1.00 98.38 424 GLU A O 1
ATOM 3409 N N . ALA A 1 425 ? 15.496 9.363 -18.867 1.00 98.69 425 ALA A N 1
ATOM 3410 C CA . ALA A 1 425 ? 14.544 10.260 -18.223 1.00 98.69 425 ALA A CA 1
ATOM 3411 C C . ALA A 1 425 ? 13.273 10.319 -19.074 1.00 98.69 425 ALA A C 1
ATOM 3413 O O . ALA A 1 425 ? 13.349 10.475 -20.291 1.00 98.69 425 ALA A O 1
ATOM 3414 N N . SER A 1 426 ? 12.108 10.175 -18.450 1.00 98.00 426 SER A N 1
ATOM 3415 C CA . SER A 1 426 ? 10.847 9.943 -19.157 1.00 98.00 426 SER A CA 1
ATOM 3416 C C . SER A 1 426 ? 9.673 10.701 -18.545 1.00 98.00 426 SER A C 1
ATOM 3418 O O . SER A 1 426 ? 9.657 10.997 -17.350 1.00 98.00 426 SER A O 1
ATOM 3420 N N . ALA A 1 427 ? 8.688 11.005 -19.383 1.00 98.56 427 ALA A N 1
ATOM 3421 C CA . ALA A 1 427 ? 7.391 11.542 -19.021 1.00 98.56 427 ALA A CA 1
ATOM 3422 C C . ALA A 1 427 ? 6.306 10.601 -19.555 1.00 98.56 427 ALA A C 1
ATOM 3424 O O . ALA A 1 427 ? 6.217 10.349 -20.759 1.00 98.56 427 ALA A O 1
ATOM 3425 N N . SER A 1 428 ? 5.468 10.087 -18.658 1.00 98.44 428 SER A N 1
ATOM 3426 C CA . SER A 1 428 ? 4.334 9.235 -19.001 1.00 98.44 428 SER A CA 1
ATOM 3427 C C . SER A 1 428 ? 3.019 9.965 -18.742 1.00 98.44 428 SER A C 1
ATOM 3429 O O . SER A 1 428 ? 2.807 10.507 -17.661 1.00 98.44 428 SER A O 1
ATOM 3431 N N . TRP A 1 429 ? 2.104 9.940 -19.706 1.00 98.31 429 TRP A N 1
ATOM 3432 C CA . TRP A 1 429 ? 0.736 10.421 -19.537 1.00 98.31 429 TRP A CA 1
ATOM 3433 C C . TRP A 1 429 ? -0.238 9.246 -19.548 1.00 98.31 429 TRP A C 1
ATOM 3435 O O . TRP A 1 429 ? -0.425 8.584 -20.574 1.00 98.31 429 TRP A O 1
ATOM 3445 N N . TYR A 1 430 ? -0.880 8.989 -18.411 1.00 97.62 430 TYR A N 1
ATOM 3446 C CA . TYR A 1 430 ? -1.894 7.946 -18.280 1.00 97.62 430 TYR A CA 1
ATOM 3447 C C . TYR A 1 430 ? -3.287 8.528 -18.510 1.00 97.62 430 TYR A C 1
ATOM 3449 O O . TYR A 1 430 ? -3.744 9.407 -17.781 1.00 97.62 430 TYR A O 1
ATOM 3457 N N . PHE A 1 431 ? -3.996 8.002 -19.503 1.00 96.19 431 PHE A N 1
ATOM 3458 C CA . PHE A 1 431 ? -5.382 8.380 -19.797 1.00 96.19 431 PHE A CA 1
ATOM 3459 C C . PHE A 1 431 ? -6.394 7.456 -19.095 1.00 96.19 431 PHE A C 1
ATOM 3461 O O . PHE A 1 431 ? -7.537 7.846 -18.852 1.00 96.19 431 PHE A O 1
ATOM 3468 N N . THR A 1 432 ? -5.973 6.255 -18.678 1.00 95.19 432 THR A N 1
ATOM 3469 C CA . THR A 1 432 ? -6.741 5.362 -17.790 1.00 95.19 432 THR A CA 1
ATOM 3470 C C . THR A 1 432 ? -5.864 4.829 -16.657 1.00 95.19 432 THR A C 1
ATOM 3472 O O . THR A 1 432 ? -4.662 5.072 -16.626 1.00 95.19 432 THR A O 1
ATOM 3475 N N . ASN A 1 433 ? -6.435 4.043 -15.737 1.00 93.19 433 ASN A N 1
ATOM 3476 C CA . ASN A 1 433 ? -5.630 3.371 -14.711 1.00 93.19 433 ASN A CA 1
ATOM 3477 C C . ASN A 1 433 ? -4.676 2.311 -15.277 1.00 93.19 433 ASN A C 1
ATOM 3479 O O . ASN A 1 433 ? -3.743 1.912 -14.585 1.00 93.19 433 ASN A O 1
ATOM 3483 N N . ARG A 1 434 ? -4.895 1.857 -16.516 1.00 96.56 434 ARG A N 1
ATOM 3484 C CA . ARG A 1 434 ? -4.136 0.763 -17.130 1.00 96.56 434 ARG A CA 1
ATOM 3485 C C . ARG A 1 434 ? -3.293 1.191 -18.318 1.00 96.56 434 ARG A C 1
ATOM 3487 O O . ARG A 1 434 ? -2.342 0.495 -18.624 1.00 96.56 434 ARG A O 1
ATOM 3494 N N . LEU A 1 435 ? -3.633 2.285 -18.990 1.00 97.94 435 LEU A N 1
ATOM 3495 C CA . LEU A 1 435 ? -3.037 2.663 -20.269 1.00 97.94 435 LEU A CA 1
ATOM 3496 C C . LEU A 1 435 ? -2.455 4.073 -20.219 1.00 97.94 435 LEU A C 1
ATOM 3498 O O . LEU A 1 435 ? -3.096 5.000 -19.708 1.00 97.94 435 LEU A O 1
ATOM 3502 N N . GLY A 1 436 ? -1.264 4.217 -20.789 1.00 98.06 436 GLY A N 1
ATOM 3503 C CA . GLY A 1 436 ? -0.576 5.488 -20.949 1.00 98.06 436 GLY A CA 1
ATOM 3504 C C . GLY A 1 436 ? 0.352 5.506 -22.158 1.00 98.06 436 GLY A C 1
ATOM 3505 O O . GLY A 1 436 ? 0.607 4.480 -22.789 1.00 98.06 436 GLY A O 1
ATOM 3506 N N . VAL A 1 437 ? 0.849 6.697 -22.470 1.00 98.50 437 VAL A N 1
ATOM 3507 C CA . VAL A 1 437 ? 1.924 6.925 -23.443 1.00 98.50 437 VAL A CA 1
ATOM 3508 C C . VAL A 1 437 ? 3.135 7.447 -22.691 1.00 98.50 437 VAL A C 1
ATOM 3510 O O . VAL A 1 437 ? 2.985 8.236 -21.763 1.00 98.50 437 VAL A O 1
ATOM 3513 N N . ASN A 1 438 ? 4.319 7.014 -23.092 1.00 98.19 438 ASN A N 1
ATOM 3514 C CA . ASN A 1 438 ? 5.594 7.412 -22.530 1.00 98.19 438 ASN A CA 1
ATOM 3515 C C . ASN A 1 438 ? 6.491 8.002 -23.612 1.00 98.19 438 ASN A C 1
ATOM 3517 O O . ASN A 1 438 ? 6.599 7.456 -24.709 1.00 98.19 438 ASN A O 1
ATOM 3521 N N . ILE A 1 439 ? 7.137 9.113 -23.280 1.00 98.56 439 ILE A N 1
ATOM 3522 C CA . ILE A 1 439 ? 8.168 9.750 -24.092 1.00 98.56 439 ILE A CA 1
ATOM 3523 C C . ILE A 1 439 ? 9.376 10.034 -23.208 1.00 98.56 439 ILE A C 1
ATOM 3525 O O . ILE A 1 439 ? 9.216 10.388 -22.042 1.00 98.56 439 ILE A O 1
ATOM 3529 N N . GLY A 1 440 ? 10.586 9.895 -23.737 1.00 97.81 440 GLY A N 1
ATOM 3530 C CA . GLY A 1 440 ? 11.786 10.140 -22.944 1.00 97.81 440 GLY A CA 1
ATOM 3531 C C . GLY A 1 440 ? 12.992 10.602 -23.739 1.00 97.81 440 GLY A C 1
ATOM 3532 O O . GLY A 1 440 ? 12.945 10.771 -24.956 1.00 97.81 440 GLY A O 1
ATOM 3533 N N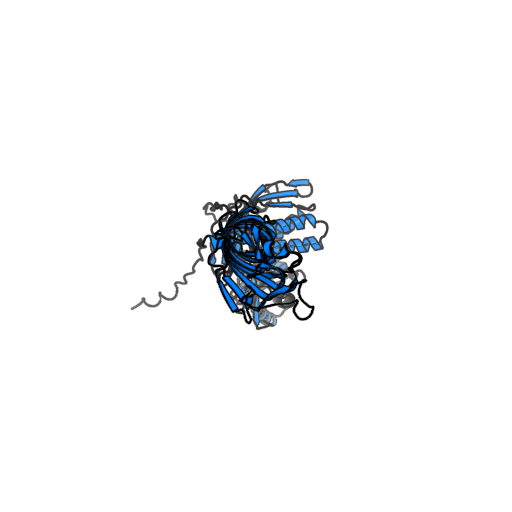 . ILE A 1 441 ? 14.084 10.794 -23.006 1.00 98.56 441 ILE A N 1
ATOM 3534 C CA . ILE A 1 441 ? 15.436 10.997 -23.514 1.00 98.56 441 ILE A CA 1
ATOM 3535 C C . ILE A 1 441 ? 16.316 9.943 -22.850 1.00 98.56 441 ILE A C 1
ATOM 3537 O O . ILE A 1 441 ? 16.349 9.825 -21.625 1.00 98.56 441 ILE A O 1
ATOM 3541 N N . GLU A 1 442 ? 17.028 9.177 -23.664 1.00 98.19 442 GLU A N 1
ATOM 3542 C CA . GLU A 1 442 ? 17.806 8.020 -23.242 1.00 98.19 442 GLU A CA 1
ATOM 3543 C C . GLU A 1 442 ? 19.242 8.123 -23.763 1.00 98.19 442 GLU A C 1
ATOM 3545 O O . GLU A 1 442 ? 19.473 8.243 -24.964 1.00 98.19 442 GLU A O 1
ATOM 3550 N N . TYR A 1 443 ? 20.229 8.056 -22.876 1.00 98.50 443 TYR A N 1
ATOM 3551 C CA . TYR A 1 443 ? 21.622 7.868 -23.269 1.00 98.50 443 TYR A CA 1
ATOM 3552 C C . TYR A 1 443 ? 21.915 6.374 -23.370 1.00 98.50 443 TYR A C 1
ATOM 3554 O O . TYR A 1 443 ? 21.734 5.657 -22.388 1.00 98.50 443 TYR A O 1
ATOM 3562 N N . CYS A 1 444 ? 22.405 5.911 -24.520 1.00 97.81 444 CYS A N 1
ATOM 3563 C CA . CYS A 1 444 ? 22.705 4.504 -24.772 1.00 97.81 444 CYS A CA 1
ATOM 3564 C C . CYS A 1 444 ? 24.180 4.296 -25.110 1.00 97.81 444 CYS A C 1
ATOM 3566 O O . CYS A 1 444 ? 24.727 4.977 -25.980 1.00 97.81 444 CYS A O 1
ATOM 3568 N N . ARG A 1 445 ? 24.791 3.268 -24.517 1.00 98.06 445 ARG A N 1
ATOM 3569 C CA . ARG A 1 445 ? 26.120 2.768 -24.876 1.00 98.06 445 ARG A CA 1
ATOM 3570 C C . ARG A 1 445 ? 26.056 1.278 -25.188 1.00 98.06 445 ARG A C 1
ATOM 3572 O O . ARG A 1 445 ? 25.690 0.481 -24.327 1.00 98.06 445 ARG A O 1
ATOM 3579 N N . TYR A 1 446 ? 26.458 0.898 -26.397 1.00 97.81 446 TYR A N 1
ATOM 3580 C CA . TYR A 1 446 ? 26.441 -0.486 -26.872 1.00 97.81 446 TYR A CA 1
ATOM 3581 C C . TYR A 1 446 ? 27.834 -0.919 -27.325 1.00 97.81 446 TYR A C 1
ATOM 3583 O O . TYR A 1 446 ? 28.462 -0.235 -28.127 1.00 97.81 446 TYR A O 1
ATOM 3591 N N . GLY A 1 447 ? 28.317 -2.058 -26.837 1.00 96.81 447 GLY A N 1
ATOM 3592 C CA . GLY A 1 447 ? 29.565 -2.667 -27.294 1.00 96.81 447 GLY A CA 1
ATOM 3593 C C . GLY A 1 447 ? 29.317 -3.848 -28.229 1.00 96.81 447 GLY A C 1
ATOM 3594 O O . GLY A 1 447 ? 28.379 -4.611 -28.015 1.00 96.81 447 GLY A O 1
ATOM 3595 N N . ALA A 1 448 ? 30.176 -4.048 -29.221 1.00 96.31 448 ALA A N 1
ATOM 3596 C CA . ALA A 1 448 ? 30.218 -5.244 -30.061 1.00 96.31 448 ALA A CA 1
ATOM 3597 C C . ALA A 1 448 ? 31.668 -5.572 -30.429 1.00 96.31 448 ALA A C 1
ATOM 3599 O O . ALA A 1 448 ? 32.495 -4.672 -30.527 1.00 96.31 448 ALA A O 1
ATOM 3600 N N . ASN A 1 449 ? 31.987 -6.846 -30.619 1.00 95.31 449 ASN A N 1
ATOM 3601 C CA . ASN A 1 449 ? 33.311 -7.308 -31.017 1.00 95.31 449 ASN A CA 1
ATOM 3602 C C . ASN A 1 449 ? 33.201 -8.122 -32.313 1.00 95.31 449 ASN A C 1
ATOM 3604 O O . ASN A 1 449 ? 32.321 -8.980 -32.429 1.00 95.31 449 ASN A O 1
ATOM 3608 N N . ALA A 1 450 ? 34.088 -7.838 -33.262 1.00 94.81 450 ALA A N 1
ATOM 3609 C CA . ALA A 1 450 ? 34.326 -8.657 -34.440 1.00 94.81 450 ALA A CA 1
ATOM 3610 C C . ALA A 1 450 ? 35.790 -9.116 -34.466 1.00 94.81 450 ALA A C 1
ATOM 3612 O O . ALA A 1 450 ? 36.694 -8.285 -34.378 1.00 94.81 450 ALA A O 1
ATOM 3613 N N . ASN A 1 451 ? 36.035 -10.414 -34.630 1.00 95.25 451 ASN A N 1
ATOM 3614 C CA . ASN A 1 451 ? 37.375 -10.990 -34.653 1.00 95.25 451 ASN A CA 1
ATOM 3615 C C . ASN A 1 451 ? 37.574 -11.947 -35.836 1.00 95.25 451 ASN A C 1
ATOM 3617 O O . ASN A 1 451 ? 36.674 -12.708 -36.189 1.00 95.25 451 ASN A O 1
ATOM 3621 N N . LEU A 1 452 ? 38.779 -11.938 -36.407 1.00 95.38 452 LEU A N 1
ATOM 3622 C CA . LEU A 1 452 ? 39.212 -12.874 -37.444 1.00 95.38 452 LEU A CA 1
ATOM 3623 C C . LEU A 1 452 ? 40.528 -13.520 -37.001 1.00 95.38 452 LEU A C 1
ATOM 3625 O O . LEU A 1 452 ? 41.506 -12.817 -36.738 1.00 95.38 452 LEU A O 1
ATOM 3629 N N . SER A 1 453 ? 40.534 -14.849 -36.891 1.00 95.81 453 SER A N 1
ATOM 3630 C CA . SER A 1 453 ? 41.682 -15.619 -36.405 1.00 95.81 453 SER A CA 1
ATOM 3631 C C . SER A 1 453 ? 41.873 -16.884 -37.233 1.00 95.81 453 SER A C 1
ATOM 3633 O O . SER A 1 453 ? 40.983 -17.726 -37.252 1.00 95.81 453 SER A O 1
ATOM 3635 N N . GLY A 1 454 ? 43.026 -17.036 -37.877 1.00 96.12 454 GLY A N 1
ATOM 3636 C CA . GLY A 1 454 ? 43.357 -18.207 -38.686 1.00 96.12 454 GLY A CA 1
ATOM 3637 C C . GLY A 1 454 ? 44.116 -17.861 -39.962 1.00 96.12 454 GLY A C 1
ATOM 3638 O O . GLY A 1 454 ? 44.512 -16.715 -40.186 1.00 96.12 454 GLY A O 1
ATOM 3639 N N . THR A 1 455 ? 44.321 -18.880 -40.796 1.00 96.38 455 THR A N 1
ATOM 3640 C CA . THR A 1 455 ? 44.874 -18.739 -42.147 1.00 96.38 455 THR A CA 1
ATOM 3641 C C . THR A 1 455 ? 43.834 -19.210 -43.149 1.00 96.38 455 THR A C 1
ATOM 3643 O O . THR A 1 455 ? 43.389 -20.352 -43.096 1.00 96.38 455 THR A O 1
ATOM 3646 N N . PHE A 1 456 ? 43.452 -18.326 -44.061 1.00 96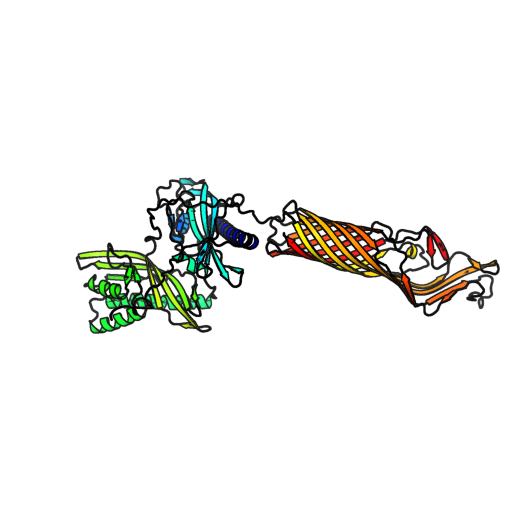.38 456 PHE A N 1
ATOM 3647 C CA . PHE A 1 456 ? 42.345 -18.524 -44.986 1.00 96.38 456 PHE A CA 1
ATOM 3648 C C . PHE A 1 456 ? 42.859 -18.418 -46.414 1.00 96.38 456 PHE A C 1
ATOM 3650 O O . PHE A 1 456 ? 43.531 -17.445 -46.749 1.00 96.38 456 PHE A O 1
ATOM 3657 N N . ARG A 1 457 ? 42.540 -19.391 -47.266 1.00 95.94 457 ARG A N 1
ATOM 3658 C CA . ARG A 1 457 ? 42.906 -19.372 -48.687 1.00 95.94 457 ARG A CA 1
ATOM 3659 C C . ARG A 1 457 ? 41.673 -19.054 -49.523 1.00 95.94 457 ARG A C 1
ATOM 3661 O O . ARG A 1 457 ? 40.645 -19.707 -49.373 1.00 95.94 457 ARG A O 1
ATOM 3668 N N . ASN A 1 458 ? 41.779 -18.055 -50.392 1.00 94.75 458 ASN A N 1
ATOM 3669 C CA . ASN A 1 458 ? 40.731 -17.731 -51.349 1.00 94.75 458 ASN A CA 1
ATOM 3670 C C . ASN A 1 458 ? 40.575 -18.869 -52.372 1.00 94.75 458 ASN A C 1
ATOM 3672 O O . ASN A 1 458 ? 41.541 -19.555 -52.694 1.00 94.75 458 ASN A O 1
ATOM 3676 N N . ASN A 1 459 ? 39.369 -19.046 -52.906 1.00 92.88 459 ASN A N 1
ATOM 3677 C CA . ASN A 1 459 ? 39.082 -20.000 -53.980 1.00 92.88 459 ASN A CA 1
ATOM 3678 C C . ASN A 1 459 ? 39.096 -19.358 -55.378 1.00 92.88 459 ASN A C 1
ATOM 3680 O O . ASN A 1 459 ? 38.934 -20.059 -56.374 1.00 92.88 459 ASN A O 1
ATOM 3684 N N . LYS A 1 460 ? 39.273 -18.035 -55.457 1.00 93.31 460 LYS A N 1
ATOM 3685 C CA . LYS A 1 460 ? 39.426 -17.291 -56.710 1.00 93.31 460 LYS A CA 1
ATOM 3686 C C . LYS A 1 460 ? 40.862 -16.824 -56.891 1.00 93.31 460 LYS A C 1
ATOM 3688 O O . LYS A 1 460 ? 41.498 -16.383 -55.930 1.00 93.31 460 LYS A O 1
ATOM 3693 N N . LEU A 1 461 ? 41.320 -16.882 -58.139 1.00 93.44 461 LEU A N 1
ATOM 3694 C CA . LEU A 1 461 ? 42.600 -16.323 -58.552 1.00 93.44 461 LEU A CA 1
ATOM 3695 C C . LEU A 1 461 ? 42.550 -14.791 -58.510 1.00 93.44 461 LEU A C 1
ATOM 3697 O O . LEU A 1 461 ? 41.578 -14.171 -58.947 1.00 93.44 461 LEU A O 1
ATOM 3701 N N . SER A 1 462 ? 43.621 -14.211 -57.991 1.00 93.75 462 SER A N 1
ATOM 3702 C CA . SER A 1 462 ? 43.973 -12.798 -58.076 1.00 93.75 462 SER A CA 1
ATOM 3703 C C . SER A 1 462 ? 45.163 -12.638 -59.023 1.00 93.75 462 SER A C 1
ATOM 3705 O O . SER A 1 462 ? 45.861 -13.612 -59.285 1.00 93.75 462 SER A O 1
ATOM 3707 N N . ILE A 1 463 ? 45.401 -11.419 -59.503 1.00 92.69 463 ILE A N 1
ATOM 3708 C CA . ILE A 1 463 ? 46.584 -11.060 -60.297 1.00 92.69 463 ILE A CA 1
ATOM 3709 C C . ILE A 1 463 ? 47.493 -10.176 -59.436 1.00 92.69 463 ILE A C 1
ATOM 3711 O O . ILE A 1 463 ? 46.986 -9.313 -58.708 1.00 92.69 463 ILE A O 1
ATOM 3715 N N . ASP A 1 464 ? 48.800 -10.431 -59.443 1.00 91.50 464 ASP A N 1
ATOM 3716 C CA . ASP A 1 464 ? 49.786 -9.616 -58.721 1.00 91.50 464 ASP A CA 1
ATOM 3717 C C . ASP A 1 464 ? 50.312 -8.437 -59.561 1.00 91.50 464 ASP A C 1
ATOM 3719 O O . ASP A 1 464 ? 49.769 -8.106 -60.612 1.00 91.50 464 ASP A O 1
ATOM 3723 N N . THR A 1 465 ? 51.344 -7.741 -59.075 1.00 90.75 465 THR A N 1
ATOM 3724 C CA . THR A 1 465 ? 51.933 -6.587 -59.777 1.00 90.75 465 THR A CA 1
ATOM 3725 C C . THR A 1 465 ? 52.798 -6.966 -60.985 1.00 90.75 465 THR A C 1
ATOM 3727 O O . THR A 1 465 ? 53.234 -6.066 -61.702 1.00 90.75 465 THR A O 1
ATOM 3730 N N . GLN A 1 466 ? 53.047 -8.259 -61.214 1.00 89.19 466 GLN A N 1
ATOM 3731 C CA . GLN A 1 466 ? 53.790 -8.812 -62.350 1.00 89.19 466 GLN A CA 1
ATOM 3732 C C . GLN A 1 466 ? 52.869 -9.521 -63.358 1.00 89.19 466 GLN A C 1
ATOM 3734 O O . GLN A 1 466 ? 53.353 -10.221 -64.245 1.00 89.19 466 GLN A O 1
ATOM 3739 N N . ASP A 1 467 ? 51.554 -9.317 -63.240 1.00 91.69 467 ASP A N 1
ATOM 3740 C CA . ASP A 1 467 ? 50.514 -9.968 -64.039 1.00 91.69 467 ASP A CA 1
ATOM 3741 C C . ASP A 1 467 ? 50.440 -11.502 -63.861 1.00 91.69 467 ASP A C 1
ATOM 3743 O O . ASP A 1 467 ? 49.884 -12.210 -64.707 1.00 91.69 467 ASP A O 1
ATOM 3747 N N . GLU A 1 468 ? 50.930 -12.040 -62.736 1.00 93.12 468 GLU A N 1
ATOM 3748 C CA . GLU A 1 468 ? 50.873 -13.475 -62.449 1.00 93.12 468 GLU A CA 1
ATOM 3749 C C . GLU A 1 468 ? 49.638 -13.872 -61.613 1.00 93.12 468 GLU A C 1
ATOM 3751 O O . GLU A 1 468 ? 49.286 -13.191 -60.639 1.00 93.12 468 GLU A O 1
ATOM 3756 N N . PRO A 1 469 ? 48.959 -14.991 -61.950 1.00 94.38 469 PRO A N 1
ATOM 3757 C CA . PRO A 1 469 ? 47.812 -15.474 -61.192 1.00 94.38 469 PRO A CA 1
ATOM 3758 C C . PRO A 1 469 ? 48.232 -16.201 -59.907 1.00 94.38 469 PRO A C 1
ATOM 3760 O O . PRO A 1 469 ? 49.132 -17.041 -59.922 1.00 94.38 469 PRO A O 1
ATOM 3763 N N . TYR A 1 470 ? 47.524 -15.936 -58.806 1.00 95.75 470 TYR A N 1
ATOM 3764 C CA . TYR A 1 470 ? 47.744 -16.593 -57.512 1.00 95.75 470 TYR A CA 1
ATOM 3765 C C . TYR A 1 470 ? 46.456 -16.725 -56.683 1.00 95.75 470 TYR A C 1
ATOM 3767 O O . TYR A 1 470 ? 45.522 -15.932 -56.818 1.00 95.75 470 TYR A O 1
ATOM 3775 N N . LEU A 1 471 ? 46.401 -17.689 -55.756 1.00 96.00 471 LEU A N 1
ATOM 3776 C CA . LEU A 1 471 ? 45.346 -17.766 -54.736 1.00 96.00 471 LEU A CA 1
ATOM 3777 C C . LEU A 1 471 ? 45.759 -16.978 -53.493 1.00 96.00 471 LEU A C 1
ATOM 3779 O O . LEU A 1 471 ? 46.755 -17.289 -52.838 1.00 96.00 471 LEU A O 1
ATOM 3783 N N . LYS A 1 472 ? 44.986 -15.952 -53.134 1.00 96.31 472 LYS A N 1
ATOM 3784 C CA . LYS A 1 472 ? 45.303 -15.110 -51.975 1.00 96.31 472 LYS A CA 1
ATOM 3785 C C . LYS A 1 472 ? 45.117 -15.867 -50.662 1.00 96.31 472 LYS A C 1
ATOM 3787 O O . LYS A 1 472 ? 44.036 -16.379 -50.379 1.00 96.31 472 LYS A O 1
ATOM 3792 N N . ILE A 1 473 ? 46.147 -15.866 -49.830 1.00 97.06 473 ILE A N 1
ATOM 3793 C CA . ILE A 1 473 ? 46.122 -16.346 -48.454 1.00 97.06 473 ILE A CA 1
ATOM 3794 C C . ILE A 1 473 ? 46.049 -15.136 -47.517 1.00 97.06 473 ILE A C 1
ATOM 3796 O O . ILE A 1 473 ? 46.769 -14.155 -47.685 1.00 97.06 473 ILE A O 1
ATOM 3800 N N . VAL A 1 474 ? 45.169 -15.199 -46.522 1.00 96.81 474 VAL A N 1
ATOM 3801 C CA . VAL A 1 474 ? 45.030 -14.214 -45.445 1.00 96.81 474 VAL A CA 1
ATOM 3802 C C . VAL A 1 474 ? 45.355 -14.907 -44.131 1.00 96.81 474 VAL A C 1
ATOM 3804 O O . VAL A 1 474 ? 44.620 -15.795 -43.711 1.00 96.81 474 VAL A O 1
ATOM 3807 N N . ALA A 1 475 ? 46.429 -14.488 -43.470 1.00 96.44 475 ALA A N 1
ATOM 3808 C CA . ALA A 1 475 ? 46.743 -14.866 -42.099 1.00 96.44 475 ALA A CA 1
ATOM 3809 C C . ALA A 1 475 ? 46.345 -13.711 -41.175 1.00 96.44 475 ALA A C 1
ATOM 3811 O O . ALA A 1 475 ? 46.921 -12.624 -41.227 1.00 96.44 475 ALA A O 1
ATOM 3812 N N . ALA A 1 476 ? 45.332 -13.924 -40.344 1.00 96.06 476 ALA A N 1
ATOM 3813 C CA . ALA A 1 476 ? 44.791 -12.894 -39.469 1.00 96.06 476 ALA A CA 1
ATOM 3814 C C . ALA A 1 476 ? 44.729 -13.396 -38.031 1.00 96.06 476 ALA A C 1
ATOM 3816 O O . ALA A 1 476 ? 44.398 -14.549 -37.776 1.00 96.06 476 ALA A O 1
ATOM 3817 N N . ALA A 1 477 ? 45.027 -12.505 -37.096 1.00 94.94 477 ALA A N 1
ATOM 3818 C CA . ALA A 1 477 ? 44.762 -12.681 -35.679 1.00 94.94 477 ALA A CA 1
ATOM 3819 C C . ALA A 1 477 ? 44.457 -11.301 -35.097 1.00 94.94 477 ALA A C 1
ATOM 3821 O O . ALA A 1 477 ? 45.286 -10.722 -34.394 1.00 94.94 477 ALA A O 1
ATOM 3822 N N . TYR A 1 478 ? 43.307 -10.724 -35.458 1.00 91.19 478 TYR A N 1
ATOM 3823 C CA . TYR A 1 478 ? 42.922 -9.398 -34.977 1.00 91.19 478 TYR A CA 1
ATOM 3824 C C . TYR A 1 478 ? 41.484 -9.324 -34.460 1.00 91.19 478 TYR A C 1
ATOM 3826 O O . TYR A 1 478 ? 40.576 -10.002 -34.941 1.00 91.19 478 TYR A O 1
ATOM 3834 N N . ASP A 1 479 ? 41.306 -8.481 -33.446 1.00 94.88 479 ASP A N 1
ATOM 3835 C CA . ASP A 1 479 ? 40.070 -8.217 -32.711 1.00 94.88 479 ASP A CA 1
ATOM 3836 C C . ASP A 1 479 ? 39.698 -6.744 -32.911 1.00 94.88 479 ASP A C 1
ATOM 3838 O O . ASP A 1 479 ? 40.564 -5.867 -32.831 1.00 94.88 479 ASP A O 1
ATOM 3842 N N . SER A 1 480 ? 38.429 -6.468 -33.204 1.00 94.50 480 SER A N 1
ATOM 3843 C CA . SER A 1 480 ? 37.881 -5.125 -33.346 1.00 94.50 480 SER A CA 1
ATOM 3844 C C . SER A 1 480 ? 36.702 -4.918 -32.398 1.00 94.50 480 SER A C 1
ATOM 3846 O O . SER A 1 480 ? 35.620 -5.477 -32.579 1.00 94.50 480 SER A O 1
ATOM 3848 N N . LEU A 1 481 ? 36.900 -4.063 -31.395 1.00 96.44 481 LEU A N 1
ATOM 3849 C CA . LEU A 1 481 ? 35.862 -3.615 -30.474 1.00 96.44 481 LEU A CA 1
ATOM 3850 C C . LEU A 1 481 ? 35.200 -2.341 -31.006 1.00 96.44 481 LEU A C 1
ATOM 3852 O O . LEU A 1 481 ? 35.830 -1.286 -31.074 1.00 96.44 481 LEU A O 1
ATOM 3856 N N . LEU A 1 482 ? 33.907 -2.423 -31.293 1.00 96.25 482 LEU A N 1
ATOM 3857 C CA . LEU A 1 482 ? 33.028 -1.319 -31.654 1.00 96.25 482 LEU A CA 1
ATOM 3858 C C . LEU A 1 482 ? 32.259 -0.834 -30.417 1.00 96.25 482 LEU A C 1
ATOM 3860 O O . LEU A 1 482 ? 31.580 -1.617 -29.756 1.00 96.25 482 LEU A O 1
ATOM 3864 N N . ASN A 1 483 ? 32.332 0.463 -30.124 1.00 97.69 483 ASN A N 1
ATOM 3865 C CA . ASN A 1 483 ? 31.521 1.128 -29.105 1.00 97.69 483 ASN A CA 1
ATOM 3866 C C . ASN A 1 483 ? 30.591 2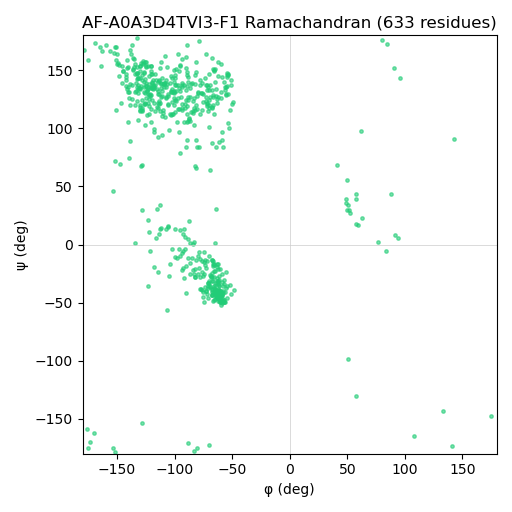.142 -29.775 1.00 97.69 483 ASN A C 1
ATOM 3868 O O . ASN A 1 483 ? 31.048 3.110 -30.383 1.00 97.69 483 ASN A O 1
ATOM 3872 N N . LEU A 1 484 ? 29.289 1.932 -29.636 1.00 97.38 484 LEU A N 1
ATOM 3873 C CA . LEU A 1 484 ? 28.248 2.813 -30.141 1.00 97.38 484 LEU A CA 1
ATOM 3874 C C . LEU A 1 484 ? 27.708 3.677 -29.004 1.00 97.38 484 LEU A C 1
ATOM 3876 O O . LEU A 1 484 ? 27.360 3.141 -27.952 1.00 97.38 484 LEU A O 1
ATOM 3880 N N . ASN A 1 485 ? 27.607 4.987 -29.226 1.00 97.94 485 ASN A N 1
ATOM 3881 C CA . ASN A 1 485 ? 27.068 5.939 -28.252 1.00 97.94 485 ASN A CA 1
ATOM 3882 C C . ASN A 1 485 ? 25.933 6.742 -28.895 1.00 97.94 485 ASN A C 1
ATOM 3884 O O . ASN A 1 485 ? 26.154 7.429 -29.895 1.00 97.94 485 ASN A O 1
ATOM 3888 N N . TYR A 1 486 ? 24.735 6.671 -28.317 1.00 98.00 486 TYR A N 1
ATOM 3889 C CA . TYR A 1 486 ? 23.541 7.343 -28.829 1.00 98.00 486 TYR A CA 1
ATOM 3890 C C . TYR A 1 486 ? 22.875 8.204 -27.761 1.00 98.00 486 TYR A C 1
ATOM 3892 O O . TYR A 1 486 ? 22.856 7.842 -26.587 1.00 98.00 486 TYR A O 1
ATOM 3900 N N . ILE A 1 487 ? 22.252 9.294 -28.202 1.00 98.50 487 ILE A N 1
ATOM 3901 C CA . ILE A 1 487 ? 21.108 9.886 -27.510 1.00 98.50 487 ILE A CA 1
ATOM 3902 C C . ILE A 1 487 ? 19.844 9.449 -28.242 1.00 98.50 487 ILE A C 1
ATOM 3904 O O . ILE A 1 487 ? 19.782 9.517 -29.468 1.00 98.50 487 ILE A O 1
ATOM 3908 N N . SER A 1 488 ? 18.859 8.953 -27.514 1.00 98.31 488 SER A N 1
ATOM 3909 C CA . SER A 1 488 ? 17.668 8.337 -28.080 1.00 98.31 488 SER A CA 1
ATOM 3910 C C . SER A 1 488 ? 16.404 8.966 -27.521 1.00 98.31 488 SER A C 1
ATOM 3912 O O . SER A 1 488 ? 16.366 9.382 -26.369 1.00 98.31 488 SER A O 1
ATOM 3914 N N . ILE A 1 489 ? 15.367 9.016 -28.347 1.00 98.62 489 ILE A N 1
ATOM 3915 C CA . ILE A 1 489 ? 14.032 9.483 -27.993 1.00 98.62 489 ILE A CA 1
ATOM 3916 C C . ILE A 1 489 ? 13.096 8.273 -28.103 1.00 98.62 489 ILE A C 1
ATOM 3918 O O . ILE A 1 489 ? 12.647 7.950 -29.210 1.00 98.62 489 ILE A O 1
ATOM 3922 N N . PRO A 1 490 ? 12.862 7.531 -27.004 1.00 98.12 490 PRO A N 1
ATOM 3923 C CA . PRO A 1 490 ? 11.842 6.495 -26.967 1.00 98.12 490 PRO A CA 1
ATOM 3924 C C . PRO A 1 490 ? 10.439 7.112 -26.940 1.00 98.12 490 PRO A C 1
ATOM 3926 O O . PRO A 1 490 ? 10.180 8.056 -26.195 1.00 98.12 490 PRO A O 1
ATOM 3929 N N . ILE A 1 491 ? 9.529 6.536 -27.725 1.00 98.44 491 ILE A N 1
ATOM 3930 C CA . ILE A 1 491 ? 8.086 6.788 -27.665 1.00 98.44 491 ILE A CA 1
ATOM 3931 C C . ILE A 1 491 ? 7.397 5.430 -27.556 1.00 98.44 491 ILE A C 1
ATOM 3933 O O . ILE A 1 491 ? 7.498 4.608 -28.471 1.00 98.44 491 ILE A O 1
ATOM 3937 N N . SER A 1 492 ? 6.715 5.177 -26.442 1.00 98.31 492 SER A N 1
ATOM 3938 C CA . SER A 1 492 ? 6.132 3.872 -26.124 1.00 98.31 492 SER A CA 1
ATOM 3939 C C . SER A 1 492 ? 4.718 3.964 -25.557 1.00 98.31 492 SER A C 1
ATOM 3941 O O . SER A 1 492 ? 4.327 4.938 -24.921 1.00 98.31 492 SER A O 1
ATOM 3943 N N . PHE A 1 493 ? 3.930 2.920 -25.792 1.00 98.62 493 PHE A N 1
ATOM 3944 C CA . PHE A 1 493 ? 2.686 2.663 -25.082 1.00 98.62 493 PHE A CA 1
ATOM 3945 C C . PHE A 1 493 ? 2.986 1.834 -23.840 1.00 98.62 493 PHE A C 1
ATOM 3947 O O . PHE A 1 493 ? 3.735 0.858 -23.914 1.00 98.62 493 PHE A O 1
ATOM 3954 N N . ILE A 1 494 ? 2.377 2.205 -22.715 1.00 98.19 494 ILE A N 1
ATOM 3955 C CA . ILE A 1 494 ? 2.481 1.477 -21.452 1.00 98.19 494 ILE A CA 1
ATOM 3956 C C . ILE A 1 494 ? 1.113 0.906 -21.091 1.00 98.19 494 ILE A C 1
ATOM 3958 O O . ILE A 1 494 ? 0.115 1.628 -21.036 1.00 98.19 494 ILE A O 1
ATOM 3962 N N . PHE A 1 495 ? 1.092 -0.387 -20.790 1.00 98.25 495 PHE A N 1
ATOM 3963 C CA . PHE A 1 495 ? -0.036 -1.099 -20.214 1.00 98.25 495 PHE A CA 1
ATOM 3964 C C . PHE A 1 495 ? 0.317 -1.630 -18.824 1.00 98.25 495 PHE A C 1
ATOM 3966 O O . PHE A 1 495 ? 1.409 -2.145 -18.610 1.00 98.25 495 PHE A O 1
ATOM 3973 N N . HIS A 1 496 ? -0.635 -1.570 -17.897 1.00 97.62 496 HIS A N 1
ATOM 3974 C CA . HIS A 1 496 ? -0.558 -2.194 -16.583 1.00 97.62 496 HIS A CA 1
ATOM 3975 C C . HIS A 1 496 ? -1.748 -3.118 -16.350 1.00 97.62 496 HIS A C 1
ATOM 3977 O O . HIS A 1 496 ? -2.899 -2.772 -16.622 1.00 97.62 496 HIS A O 1
ATOM 3983 N N . SER A 1 497 ? -1.470 -4.272 -15.755 1.00 96.69 497 SER A N 1
ATOM 3984 C CA . SER A 1 497 ? -2.490 -5.260 -15.384 1.00 96.69 497 SER A CA 1
ATOM 3985 C C . SER A 1 497 ? -3.374 -4.812 -14.209 1.00 96.69 497 SER A C 1
ATOM 3987 O O . SER A 1 497 ? -4.566 -5.124 -14.174 1.00 96.69 497 SER A O 1
ATOM 3989 N N . ASN A 1 498 ? -2.834 -4.046 -13.256 1.00 91.81 498 ASN A N 1
ATOM 3990 C CA . ASN A 1 498 ? -3.568 -3.579 -12.082 1.00 91.81 498 ASN A CA 1
ATOM 3991 C C . ASN A 1 498 ? -4.436 -2.345 -12.398 1.00 91.81 498 ASN A C 1
ATOM 3993 O O . ASN A 1 498 ? -3.962 -1.333 -12.911 1.00 91.81 498 ASN A O 1
ATOM 3997 N N . SER A 1 499 ? -5.727 -2.400 -12.052 1.00 87.69 499 SER A N 1
ATOM 3998 C CA . SER A 1 499 ? -6.620 -1.226 -12.093 1.00 87.69 499 SER A CA 1
ATOM 3999 C C . SER A 1 499 ? -6.455 -0.303 -10.885 1.00 87.69 499 SER A C 1
ATOM 4001 O O . SER A 1 499 ? -6.764 0.881 -10.997 1.00 87.69 499 SER A O 1
ATOM 4003 N N . ASN A 1 500 ? -5.986 -0.830 -9.749 1.00 86.62 500 ASN A N 1
ATOM 4004 C CA . ASN A 1 500 ? -5.642 -0.044 -8.568 1.00 86.62 500 ASN A CA 1
ATOM 4005 C C . ASN A 1 500 ? -4.117 0.174 -8.534 1.00 86.62 500 ASN A C 1
ATOM 4007 O O . ASN A 1 500 ? -3.393 -0.810 -8.352 1.00 86.62 500 ASN A O 1
ATOM 4011 N N . PRO A 1 501 ? -3.626 1.419 -8.686 1.00 86.56 501 PRO A N 1
ATOM 4012 C CA . PRO A 1 501 ? -2.195 1.708 -8.711 1.00 86.56 501 PRO A CA 1
ATOM 4013 C C . PRO A 1 501 ? -1.499 1.526 -7.351 1.00 86.56 501 PRO A C 1
ATOM 4015 O O . PRO A 1 501 ? -0.277 1.511 -7.331 1.00 86.56 501 PRO A O 1
ATOM 4018 N N . GLU A 1 502 ? -2.230 1.336 -6.244 1.00 83.44 502 GLU A N 1
ATOM 4019 C CA . GLU A 1 502 ? -1.651 0.990 -4.930 1.00 83.44 502 GLU A CA 1
ATOM 4020 C C . GLU A 1 502 ? -1.288 -0.493 -4.784 1.00 83.44 502 GLU A C 1
ATOM 4022 O O . GLU A 1 502 ? -0.652 -0.887 -3.810 1.00 83.44 502 GLU A O 1
ATOM 4027 N N . LYS A 1 503 ? -1.698 -1.346 -5.727 1.00 89.75 503 LYS A N 1
ATOM 4028 C CA . LYS A 1 503 ? -1.305 -2.758 -5.729 1.00 89.75 503 LYS A CA 1
ATOM 4029 C C . LYS A 1 503 ? -0.115 -2.954 -6.651 1.00 89.75 503 LYS A C 1
ATOM 4031 O O . LYS A 1 503 ? -0.010 -2.268 -7.663 1.00 89.75 503 LYS A O 1
ATOM 4036 N N . TRP A 1 504 ? 0.748 -3.917 -6.347 1.00 95.19 504 TRP A N 1
ATOM 4037 C CA . TRP A 1 504 ? 1.727 -4.374 -7.328 1.00 95.19 504 TRP A CA 1
ATOM 4038 C C . TRP A 1 504 ? 1.009 -4.916 -8.576 1.00 95.19 504 TRP A C 1
ATOM 4040 O O . TRP A 1 504 ? -0.157 -5.325 -8.520 1.00 95.19 504 TRP A O 1
ATOM 4050 N N . GLY A 1 505 ? 1.683 -4.904 -9.718 1.00 96.50 505 GLY A N 1
ATOM 4051 C CA . GLY A 1 505 ? 1.128 -5.460 -10.946 1.00 96.50 505 GLY A CA 1
ATOM 4052 C C . GLY A 1 505 ? 2.185 -5.672 -12.012 1.00 96.50 505 GLY A C 1
ATOM 4053 O O . GLY A 1 505 ? 3.313 -5.214 -11.890 1.00 96.50 505 GLY A O 1
ATOM 4054 N N . PHE A 1 506 ? 1.818 -6.362 -13.082 1.00 98.25 506 PHE A N 1
ATOM 4055 C CA . PHE A 1 506 ? 2.650 -6.459 -14.278 1.00 98.25 506 PHE A CA 1
ATOM 4056 C C . PHE A 1 506 ? 2.468 -5.241 -15.180 1.00 98.25 506 PHE A C 1
ATOM 4058 O O . PHE A 1 506 ? 1.339 -4.745 -15.301 1.00 98.25 506 PHE A O 1
ATOM 4065 N N . TYR A 1 507 ? 3.542 -4.824 -15.849 1.00 98.19 507 TYR A N 1
ATOM 4066 C CA . TYR A 1 507 ? 3.508 -3.842 -16.929 1.00 98.19 507 TYR A CA 1
ATOM 4067 C C . TYR A 1 507 ? 4.055 -4.405 -18.238 1.00 98.19 507 TYR A C 1
ATOM 4069 O O . TYR A 1 507 ? 4.893 -5.307 -18.249 1.00 98.19 507 TYR A O 1
ATOM 4077 N N . PHE A 1 508 ? 3.578 -3.827 -19.333 1.00 98.50 508 PHE A N 1
ATOM 4078 C CA . PHE A 1 508 ? 4.091 -3.997 -20.682 1.00 98.50 508 PHE A CA 1
ATOM 4079 C C . PHE A 1 508 ? 4.368 -2.607 -21.258 1.00 98.50 508 PHE A C 1
ATOM 4081 O O . PHE A 1 508 ? 3.515 -1.727 -21.188 1.00 98.50 508 PHE A O 1
ATOM 4088 N N . GLU A 1 509 ? 5.549 -2.409 -21.826 1.00 98.31 509 GLU A N 1
ATOM 4089 C CA . GLU A 1 509 ? 5.953 -1.211 -22.554 1.00 98.31 509 GLU A CA 1
ATOM 4090 C C . GLU A 1 509 ? 6.347 -1.629 -23.975 1.00 98.31 509 GLU A C 1
ATOM 4092 O O . GLU A 1 509 ? 7.180 -2.516 -24.143 1.00 98.31 509 GLU A O 1
ATOM 4097 N N . GLY A 1 510 ? 5.778 -0.994 -24.998 1.00 98.44 510 GLY A N 1
ATOM 4098 C CA . GLY A 1 510 ? 6.097 -1.278 -26.400 1.00 98.44 510 GLY A CA 1
ATOM 4099 C C . GLY A 1 510 ? 6.128 -0.005 -27.235 1.00 98.44 510 GLY A C 1
ATOM 4100 O O . GLY A 1 510 ? 5.229 0.825 -27.117 1.00 98.44 510 GLY A O 1
ATOM 4101 N N . GLY A 1 511 ? 7.152 0.183 -28.067 1.00 98.25 511 GLY A N 1
ATOM 4102 C CA . GLY A 1 511 ? 7.324 1.444 -28.786 1.00 98.25 511 GLY A CA 1
ATOM 4103 C C . GLY A 1 511 ? 8.438 1.482 -29.821 1.00 98.25 511 GLY A C 1
ATOM 4104 O O . GLY A 1 511 ? 9.041 0.466 -30.169 1.00 98.25 511 GLY A O 1
ATOM 4105 N N . VAL A 1 512 ? 8.712 2.693 -30.299 1.00 98.56 512 VAL A N 1
ATOM 4106 C CA . VAL A 1 512 ? 9.796 3.004 -31.236 1.00 98.56 512 VAL A CA 1
ATOM 4107 C C . VAL A 1 512 ? 10.851 3.866 -30.555 1.00 98.56 512 VAL A C 1
ATOM 4109 O O . VAL A 1 512 ? 10.555 4.627 -29.636 1.00 98.56 512 VAL A O 1
ATOM 4112 N N . VAL A 1 513 ? 12.093 3.754 -31.011 1.00 98.38 513 VAL A N 1
ATOM 4113 C CA . VAL A 1 513 ? 13.229 4.513 -30.488 1.00 98.38 513 VAL A CA 1
ATOM 4114 C C . VAL A 1 513 ? 13.967 5.150 -31.652 1.00 98.38 513 VAL A C 1
ATOM 4116 O O . VAL A 1 513 ? 14.485 4.447 -32.522 1.00 98.38 513 VAL A O 1
ATOM 4119 N N . ALA A 1 514 ? 14.011 6.480 -31.659 1.00 98.44 514 ALA A N 1
ATOM 4120 C CA . ALA A 1 514 ? 14.812 7.260 -32.592 1.00 98.44 514 ALA A CA 1
ATOM 4121 C C . ALA A 1 514 ? 16.140 7.635 -31.929 1.00 98.44 514 ALA A C 1
ATOM 4123 O O . ALA A 1 514 ? 16.150 8.352 -30.935 1.00 98.44 514 ALA A O 1
ATOM 4124 N N . SER A 1 515 ? 17.256 7.156 -32.466 1.00 98.19 515 SER A N 1
ATOM 4125 C CA . SER A 1 515 ? 18.591 7.307 -31.886 1.00 98.19 515 SER A CA 1
ATOM 4126 C C . SER A 1 515 ? 19.498 8.150 -32.780 1.00 98.19 515 SER A C 1
ATOM 4128 O O . SER A 1 515 ? 19.604 7.910 -33.983 1.00 98.19 515 SER A O 1
ATOM 4130 N N . PHE A 1 516 ? 20.209 9.095 -32.172 1.00 98.00 516 PHE A N 1
ATOM 4131 C CA . PHE A 1 516 ? 21.183 9.979 -32.805 1.00 98.00 516 PHE A CA 1
ATOM 4132 C C . PHE A 1 516 ? 22.582 9.662 -32.279 1.00 98.00 516 PHE A C 1
ATOM 4134 O O . PHE A 1 516 ? 22.820 9.652 -31.070 1.00 98.00 516 PHE A O 1
ATOM 4141 N N . ASN A 1 517 ? 23.508 9.351 -33.181 1.00 97.31 517 ASN A N 1
ATOM 4142 C CA . ASN A 1 517 ? 24.872 8.966 -32.821 1.00 97.31 517 ASN A CA 1
ATOM 4143 C C . ASN A 1 517 ? 25.661 10.181 -32.316 1.00 97.31 517 ASN A C 1
ATOM 4145 O O . ASN A 1 517 ? 25.848 11.145 -33.055 1.00 97.31 517 ASN A O 1
ATOM 4149 N N . LEU A 1 518 ? 26.170 10.105 -31.087 1.00 96.00 518 LEU A N 1
ATOM 4150 C CA . LEU A 1 518 ? 26.981 11.163 -30.473 1.00 96.00 518 LEU A CA 1
ATOM 4151 C C . LEU A 1 518 ? 28.475 11.043 -30.802 1.00 96.00 518 LEU A C 1
ATOM 4153 O O . LEU A 1 518 ? 29.238 11.985 -30.603 1.00 96.00 518 LEU A O 1
ATOM 4157 N N . GLY A 1 519 ? 28.911 9.882 -31.289 1.00 94.56 519 GLY A N 1
ATOM 4158 C CA . GLY A 1 519 ? 30.320 9.583 -31.505 1.00 94.56 519 GLY A CA 1
ATOM 4159 C C . GLY A 1 519 ? 30.621 8.134 -31.168 1.00 94.56 519 GLY A C 1
ATOM 4160 O O . GLY A 1 519 ? 30.948 7.790 -30.034 1.00 94.56 519 GLY A O 1
ATOM 4161 N N . SER A 1 520 ? 30.514 7.275 -32.173 1.00 96.69 520 SER A N 1
ATOM 4162 C CA . SER A 1 520 ? 30.872 5.865 -32.053 1.00 96.69 520 SER A CA 1
ATOM 4163 C C . SER A 1 520 ? 32.351 5.665 -32.377 1.00 96.69 520 SER A C 1
ATOM 4165 O O . SER A 1 520 ? 32.893 6.337 -33.258 1.00 96.69 520 SER A O 1
ATOM 4167 N N . THR A 1 521 ? 33.013 4.747 -31.682 1.00 97.56 521 THR A N 1
ATOM 4168 C CA . THR A 1 521 ? 34.453 4.497 -31.816 1.00 97.56 521 THR A CA 1
ATOM 4169 C C . THR A 1 521 ? 34.740 3.029 -32.073 1.00 97.56 521 THR A C 1
ATOM 4171 O O . THR A 1 521 ? 33.951 2.158 -31.712 1.00 97.56 521 THR A O 1
ATOM 4174 N N . TYR A 1 522 ? 35.880 2.750 -32.696 1.00 96.31 522 TYR A N 1
ATOM 4175 C CA . TYR A 1 522 ? 36.418 1.400 -32.806 1.00 96.31 522 TYR A CA 1
ATOM 4176 C C . TYR A 1 522 ? 37.824 1.338 -32.210 1.00 96.31 522 TYR A C 1
ATOM 4178 O O . TYR A 1 522 ? 38.546 2.340 -32.182 1.00 96.31 522 TYR A O 1
ATOM 4186 N N . LYS A 1 523 ? 38.213 0.151 -31.749 1.00 96.94 523 LYS A N 1
ATOM 4187 C CA . LYS A 1 523 ? 39.586 -0.192 -31.383 1.00 96.94 523 LYS A CA 1
ATOM 4188 C C . LYS A 1 523 ? 39.917 -1.553 -31.975 1.00 96.94 523 LYS A C 1
ATOM 4190 O O . LYS A 1 523 ? 39.266 -2.532 -31.631 1.00 96.94 523 LYS A O 1
ATOM 4195 N N . THR A 1 524 ? 40.926 -1.596 -32.830 1.00 95.56 524 THR A N 1
ATOM 4196 C CA . THR A 1 524 ? 41.395 -2.804 -33.503 1.00 95.56 524 THR A CA 1
ATOM 4197 C C . THR A 1 524 ? 42.796 -3.152 -33.023 1.00 95.56 524 THR A C 1
ATOM 4199 O O . THR A 1 524 ? 43.680 -2.294 -33.048 1.00 95.56 524 THR A O 1
ATOM 4202 N N . THR A 1 525 ? 43.008 -4.400 -32.611 1.00 96.88 525 THR A N 1
ATOM 4203 C CA . THR A 1 525 ? 44.303 -4.906 -32.138 1.00 96.88 525 THR A CA 1
ATOM 4204 C C . THR A 1 525 ? 44.646 -6.259 -32.748 1.00 96.88 525 THR A C 1
ATOM 4206 O O . THR A 1 525 ? 43.733 -7.054 -32.940 1.00 96.88 525 THR A O 1
ATOM 4209 N N . GLY A 1 526 ? 45.925 -6.557 -32.995 1.00 95.94 526 GLY A N 1
ATOM 4210 C CA . GLY A 1 526 ? 46.370 -7.895 -33.418 1.00 95.94 526 GLY A CA 1
ATOM 4211 C C . GLY A 1 526 ? 47.333 -7.895 -34.603 1.00 95.94 526 GLY A C 1
ATOM 4212 O O . GLY A 1 526 ? 48.181 -7.015 -34.707 1.00 95.94 526 GLY A O 1
ATOM 4213 N N . SER A 1 527 ? 47.223 -8.869 -35.502 1.00 96.12 527 SER A N 1
ATOM 4214 C CA . SER A 1 527 ? 48.042 -8.950 -36.718 1.00 96.12 527 SER A CA 1
ATOM 4215 C C . SER A 1 527 ? 47.219 -9.288 -37.960 1.00 96.12 527 SER A C 1
ATOM 4217 O O . SER A 1 527 ? 46.155 -9.911 -37.889 1.00 96.12 527 SER A O 1
ATOM 4219 N N . PHE A 1 528 ? 47.712 -8.840 -39.113 1.00 95.69 528 PHE A N 1
ATOM 4220 C CA . PHE A 1 528 ? 47.126 -9.125 -40.418 1.00 95.69 528 PHE A CA 1
ATOM 4221 C C . PHE A 1 528 ? 48.227 -9.223 -41.468 1.00 95.69 528 PHE A C 1
ATOM 4223 O O . PHE A 1 528 ? 48.966 -8.260 -41.682 1.00 95.69 528 PHE A O 1
ATOM 4230 N N . ALA A 1 529 ? 48.311 -10.365 -42.137 1.00 96.38 529 ALA A N 1
ATOM 4231 C CA . ALA A 1 529 ? 49.227 -10.601 -43.234 1.00 96.38 529 ALA A CA 1
ATOM 4232 C C . ALA A 1 529 ? 48.506 -11.250 -44.419 1.00 96.38 529 ALA A C 1
ATOM 4234 O O . ALA A 1 529 ? 47.562 -12.023 -44.254 1.00 96.38 529 ALA A O 1
ATOM 4235 N N . THR A 1 530 ? 48.961 -10.942 -45.626 1.00 96.62 530 THR A N 1
ATOM 4236 C CA . THR A 1 530 ? 48.508 -11.586 -46.859 1.00 96.62 530 THR A CA 1
ATOM 4237 C C . THR A 1 530 ? 49.696 -12.203 -47.576 1.00 96.62 530 THR A C 1
ATOM 4239 O O . THR A 1 530 ? 50.767 -11.606 -47.582 1.00 96.62 530 THR A O 1
ATOM 4242 N N . SER A 1 531 ? 49.495 -13.339 -48.224 1.00 96.88 531 SER A N 1
ATOM 4243 C CA . SER A 1 531 ? 50.463 -13.970 -49.124 1.00 96.88 531 SER A CA 1
ATOM 4244 C C . SER A 1 531 ? 49.748 -14.518 -50.358 1.00 96.88 531 SER A C 1
ATOM 4246 O O . SER A 1 531 ? 48.515 -14.559 -50.401 1.00 96.88 531 SER A O 1
ATOM 4248 N N . GLY A 1 532 ? 50.503 -14.897 -51.382 1.00 96.44 532 GLY A N 1
ATOM 4249 C CA . GLY A 1 532 ? 49.986 -15.539 -52.582 1.00 96.44 532 GLY A CA 1
ATOM 4250 C C . GLY A 1 532 ? 50.441 -16.984 -52.665 1.00 96.44 532 GLY A C 1
ATOM 4251 O O . GLY A 1 532 ? 51.582 -17.289 -52.325 1.00 96.44 532 GLY A O 1
ATOM 4252 N N . PHE A 1 533 ? 49.536 -17.865 -53.085 1.00 96.75 533 PHE A N 1
ATOM 4253 C CA . PHE A 1 533 ? 49.835 -19.243 -53.445 1.00 96.75 533 PHE A CA 1
ATOM 4254 C C . PHE A 1 533 ? 49.872 -19.381 -54.972 1.00 96.75 533 PHE A C 1
ATOM 4256 O O . PHE A 1 533 ? 48.836 -19.226 -55.621 1.00 96.75 533 PHE A O 1
ATOM 4263 N N . TYR A 1 534 ? 51.058 -19.644 -55.514 1.00 95.50 534 TYR A N 1
ATOM 4264 C CA . TYR A 1 534 ? 51.369 -19.721 -56.942 1.00 95.50 534 TYR A CA 1
ATOM 4265 C C . TYR A 1 534 ? 51.527 -21.191 -57.339 1.00 95.50 534 TYR A C 1
ATOM 4267 O O . TYR A 1 534 ? 52.573 -21.796 -57.109 1.00 95.50 534 TYR A O 1
ATOM 4275 N N . GLU A 1 535 ? 50.481 -21.786 -57.913 1.00 92.38 535 GLU A N 1
ATOM 4276 C CA . GLU A 1 535 ? 50.472 -23.207 -58.306 1.00 92.38 535 GLU A CA 1
ATOM 4277 C C . GLU A 1 535 ? 51.534 -23.538 -59.363 1.00 92.38 535 GLU A C 1
ATOM 4279 O O . GLU A 1 535 ? 52.027 -24.662 -59.419 1.00 92.38 535 GLU A O 1
ATOM 4284 N N . GLN A 1 536 ? 51.917 -22.545 -60.168 1.00 91.94 536 GLN A N 1
ATOM 4285 C CA . GLN A 1 536 ? 52.934 -22.643 -61.211 1.00 91.94 536 GLN A CA 1
ATOM 4286 C C . GLN A 1 536 ? 54.372 -22.752 -60.677 1.00 91.94 536 GLN A C 1
ATOM 4288 O O . GLN A 1 536 ? 55.277 -23.086 -61.441 1.00 91.94 536 GLN A O 1
ATOM 4293 N N . PHE A 1 537 ? 54.607 -22.459 -59.394 1.00 92.94 537 PHE A N 1
ATOM 4294 C CA . PHE A 1 537 ? 55.945 -22.464 -58.808 1.00 92.94 537 PHE A CA 1
ATOM 4295 C C . PHE A 1 537 ? 56.293 -23.795 -58.119 1.00 92.94 537 PHE A C 1
ATOM 4297 O O . PHE A 1 537 ? 55.398 -24.521 -57.673 1.00 92.94 537 PHE A O 1
ATOM 4304 N N . PRO A 1 538 ? 57.597 -24.131 -58.005 1.00 90.69 538 PRO A N 1
ATOM 4305 C CA . PRO A 1 538 ? 58.064 -25.274 -57.221 1.00 90.69 538 PRO A CA 1
ATOM 4306 C C . PRO A 1 538 ? 57.550 -25.232 -55.778 1.00 90.69 538 PRO A C 1
ATOM 4308 O O . PRO A 1 538 ? 57.435 -24.156 -55.198 1.00 90.69 538 PRO A O 1
ATOM 4311 N N . GLU A 1 539 ? 57.272 -26.398 -55.186 1.00 88.06 539 GLU A N 1
ATOM 4312 C CA . GLU A 1 539 ? 56.595 -26.556 -53.882 1.00 88.06 539 GLU A CA 1
ATOM 4313 C C . GLU A 1 539 ? 57.169 -25.668 -52.761 1.00 88.06 539 GLU A C 1
ATOM 4315 O O . GLU A 1 539 ? 56.429 -25.066 -51.984 1.00 88.06 539 GLU A O 1
ATOM 4320 N N . ASN A 1 540 ? 58.493 -25.507 -52.719 1.00 88.19 540 ASN A N 1
ATOM 4321 C CA . ASN A 1 540 ? 59.199 -24.696 -51.725 1.00 88.19 540 ASN A CA 1
ATOM 4322 C C . ASN A 1 540 ? 59.059 -23.173 -51.918 1.00 88.19 540 ASN A C 1
ATOM 4324 O O . ASN A 1 540 ? 59.406 -22.418 -51.012 1.00 88.19 540 ASN A O 1
ATOM 4328 N N . THR A 1 541 ? 58.561 -22.716 -53.066 1.00 89.25 541 THR A N 1
ATOM 4329 C CA . THR A 1 541 ? 58.359 -21.298 -53.405 1.00 89.25 541 THR A CA 1
ATOM 4330 C C . THR A 1 541 ? 56.907 -20.975 -53.756 1.00 89.25 541 THR A C 1
ATOM 4332 O O . THR A 1 541 ? 56.630 -19.883 -54.240 1.00 89.25 541 THR A O 1
ATOM 4335 N N . GLN A 1 542 ? 55.963 -21.891 -53.515 1.00 92.62 542 GLN A N 1
ATOM 4336 C CA . GLN A 1 542 ? 54.550 -21.664 -53.842 1.00 92.62 542 GLN A CA 1
ATOM 4337 C C . GLN A 1 542 ? 53.908 -20.576 -52.987 1.00 92.62 542 GLN A C 1
ATOM 4339 O O . GLN A 1 542 ? 52.965 -19.944 -53.445 1.00 92.62 542 GLN A O 1
ATOM 4344 N N . ILE A 1 543 ? 54.379 -20.347 -51.757 1.00 93.88 543 ILE A N 1
ATOM 4345 C CA . ILE A 1 543 ? 53.845 -19.301 -50.877 1.00 93.88 543 ILE A CA 1
ATOM 4346 C C . ILE A 1 543 ? 54.809 -18.122 -50.855 1.00 93.88 543 ILE A C 1
ATOM 4348 O O . ILE A 1 543 ? 55.898 -18.214 -50.293 1.00 93.88 543 ILE A O 1
ATOM 4352 N N . ILE A 1 544 ? 54.373 -16.997 -51.412 1.00 93.12 544 ILE A N 1
ATOM 4353 C CA . ILE A 1 544 ? 55.168 -15.772 -51.495 1.00 93.12 544 ILE A CA 1
ATOM 4354 C C . ILE A 1 544 ? 54.459 -14.653 -50.733 1.00 93.12 544 ILE A C 1
ATOM 4356 O O . ILE A 1 544 ? 53.252 -14.462 -50.856 1.00 93.12 544 ILE A O 1
ATOM 4360 N N . SER A 1 545 ? 55.203 -13.913 -49.910 1.00 93.88 545 SER A N 1
ATOM 4361 C CA . SER A 1 545 ? 54.688 -12.812 -49.077 1.00 93.88 545 SER A CA 1
ATOM 4362 C C . SER A 1 545 ? 55.491 -11.517 -49.250 1.00 93.88 545 SER A C 1
ATOM 4364 O O . SER A 1 545 ? 55.651 -10.751 -48.300 1.00 93.88 545 SER A O 1
ATOM 4366 N N . ILE A 1 546 ? 56.058 -11.313 -50.441 1.00 92.69 546 ILE A N 1
ATOM 4367 C CA . ILE A 1 546 ? 56.937 -10.189 -50.784 1.00 92.69 546 ILE A CA 1
ATOM 4368 C C . ILE A 1 546 ? 56.108 -8.889 -50.884 1.00 92.69 546 ILE A C 1
ATOM 4370 O O . ILE A 1 546 ? 55.198 -8.821 -51.714 1.00 92.69 546 ILE A O 1
ATOM 4374 N N . PRO A 1 547 ? 56.375 -7.850 -50.070 1.00 91.75 547 PRO A N 1
ATOM 4375 C CA . PRO A 1 547 ? 55.586 -6.614 -50.085 1.00 91.75 547 PRO A CA 1
ATOM 4376 C C . PRO A 1 547 ? 55.547 -5.888 -51.433 1.00 91.75 547 PRO A C 1
ATOM 4378 O O . PRO A 1 547 ? 54.526 -5.298 -51.786 1.00 91.75 547 PRO A O 1
ATOM 4381 N N . GLU A 1 548 ? 56.626 -5.970 -52.210 1.00 90.94 548 GLU A N 1
ATOM 4382 C CA . GLU A 1 548 ? 56.761 -5.402 -53.554 1.00 90.94 548 GLU A CA 1
ATOM 4383 C C . GLU A 1 548 ? 55.732 -5.982 -54.543 1.00 90.94 548 GLU A C 1
ATOM 4385 O O . GLU A 1 548 ? 55.411 -5.348 -55.548 1.00 90.94 548 GLU A O 1
ATOM 4390 N N . TRP A 1 549 ? 55.178 -7.161 -54.243 1.00 90.50 549 TRP A N 1
ATOM 4391 C CA . TRP A 1 549 ? 54.142 -7.829 -55.040 1.00 90.50 549 TRP A CA 1
ATOM 4392 C C . TRP A 1 549 ? 52.718 -7.490 -54.563 1.00 90.50 549 TRP A C 1
ATOM 4394 O O . TRP A 1 549 ? 51.734 -8.077 -55.006 1.00 90.50 549 TRP A O 1
ATOM 4404 N N . GLY A 1 550 ? 52.587 -6.522 -53.647 1.00 87.62 550 GLY A N 1
ATOM 4405 C CA . GLY A 1 550 ? 51.307 -6.053 -53.110 1.00 87.62 550 GLY A CA 1
ATOM 4406 C C . GLY A 1 550 ? 50.842 -6.783 -51.846 1.00 87.62 550 GLY A C 1
ATOM 4407 O O . GLY A 1 550 ? 49.723 -6.551 -51.377 1.00 87.62 550 GLY A O 1
ATOM 4408 N N . PHE A 1 551 ? 51.682 -7.642 -51.262 1.00 94.50 551 PHE A N 1
ATOM 4409 C CA . PHE A 1 551 ? 51.366 -8.354 -50.029 1.00 94.50 551 PHE A CA 1
ATOM 4410 C C . PHE A 1 551 ? 51.559 -7.471 -48.790 1.00 94.50 551 PHE A C 1
ATOM 4412 O O . PHE A 1 551 ? 52.577 -6.818 -48.586 1.00 94.50 551 PHE A O 1
ATOM 4419 N N . ILE A 1 552 ? 50.553 -7.449 -47.921 1.00 93.81 552 ILE A N 1
ATOM 4420 C CA . ILE A 1 552 ? 50.558 -6.662 -46.690 1.00 93.81 552 ILE A CA 1
ATOM 4421 C C . ILE A 1 552 ? 51.054 -7.543 -45.546 1.00 93.81 552 ILE A C 1
ATOM 4423 O O . ILE A 1 552 ? 50.564 -8.653 -45.378 1.00 93.81 552 ILE A O 1
ATOM 4427 N N . ASN A 1 553 ? 51.948 -7.025 -44.703 1.00 94.06 553 ASN A N 1
ATOM 4428 C CA . ASN A 1 553 ? 52.291 -7.631 -43.418 1.00 94.06 553 ASN A CA 1
ATOM 4429 C C . ASN A 1 553 ? 52.254 -6.568 -42.313 1.00 94.06 553 ASN A C 1
ATOM 4431 O O . ASN A 1 553 ? 53.105 -5.682 -42.251 1.00 94.06 553 ASN A O 1
ATOM 4435 N N . ARG A 1 554 ? 51.233 -6.629 -41.456 1.00 93.62 554 ARG A N 1
ATOM 4436 C CA . ARG A 1 554 ? 51.046 -5.732 -40.312 1.00 93.62 554 ARG A CA 1
ATOM 4437 C C . ARG A 1 554 ? 51.085 -6.537 -39.021 1.00 93.62 554 ARG A C 1
ATOM 4439 O O . ARG A 1 554 ? 50.079 -7.116 -38.607 1.00 93.62 554 ARG A O 1
ATOM 4446 N N . ALA A 1 555 ? 52.240 -6.525 -38.367 1.00 90.44 555 ALA A N 1
ATOM 4447 C CA . ALA A 1 555 ? 52.384 -6.987 -36.993 1.00 90.44 555 ALA A CA 1
ATOM 4448 C C . ALA A 1 555 ? 51.955 -5.883 -36.006 1.00 90.44 555 ALA A C 1
ATOM 4450 O O . ALA A 1 555 ? 52.134 -4.699 -36.284 1.00 90.44 555 ALA A O 1
ATOM 4451 N N . ASN A 1 556 ? 51.418 -6.269 -34.845 1.00 92.06 556 ASN A N 1
ATOM 4452 C CA . ASN A 1 556 ? 51.119 -5.368 -33.720 1.00 92.06 556 ASN A CA 1
ATOM 4453 C C . ASN A 1 556 ? 50.176 -4.193 -34.050 1.00 92.06 556 ASN A C 1
ATOM 4455 O O . ASN A 1 556 ? 50.391 -3.061 -33.620 1.00 92.06 556 ASN A O 1
ATOM 4459 N N . ILE A 1 557 ? 49.102 -4.458 -34.796 1.00 94.75 557 ILE A N 1
ATOM 4460 C CA . ILE A 1 557 ? 48.006 -3.511 -35.011 1.00 94.75 557 ILE A CA 1
ATOM 4461 C C . ILE A 1 557 ? 47.493 -3.045 -33.643 1.00 94.75 557 ILE A C 1
ATOM 4463 O O . ILE A 1 557 ? 47.201 -3.864 -32.773 1.00 94.75 557 ILE A O 1
ATOM 4467 N N . SER A 1 558 ? 47.376 -1.730 -33.468 1.00 94.75 558 SER A N 1
ATOM 4468 C CA . SER A 1 558 ? 46.759 -1.081 -32.308 1.00 94.75 558 SER A CA 1
ATOM 4469 C C . SER A 1 558 ? 46.184 0.261 -32.752 1.00 94.75 558 SER A C 1
ATOM 4471 O O . SER A 1 558 ? 46.730 1.329 -32.485 1.00 94.75 558 SER A O 1
ATOM 4473 N N . ASN A 1 559 ? 45.088 0.193 -33.505 1.00 94.12 559 ASN A N 1
ATOM 4474 C CA . ASN A 1 559 ? 44.455 1.361 -34.106 1.00 94.12 559 ASN A CA 1
ATOM 4475 C C . ASN A 1 559 ? 43.141 1.663 -33.396 1.00 94.12 559 ASN A C 1
ATOM 4477 O O . ASN A 1 559 ? 42.354 0.763 -33.113 1.00 94.12 559 ASN A O 1
ATOM 4481 N N . SER A 1 560 ? 42.864 2.937 -33.153 1.00 95.94 560 SER A N 1
ATOM 4482 C CA . SER A 1 560 ? 41.566 3.396 -32.674 1.00 95.94 560 SER A CA 1
ATOM 4483 C C . SER A 1 560 ? 41.100 4.591 -33.492 1.00 95.94 560 SER A C 1
ATOM 4485 O O . SER A 1 560 ? 41.900 5.327 -34.069 1.00 95.94 560 SER A O 1
ATOM 4487 N N . GLY A 1 561 ? 39.788 4.772 -33.586 1.00 95.88 561 GLY A N 1
ATOM 4488 C CA . GLY A 1 561 ? 39.232 5.861 -34.376 1.00 95.88 561 GLY A CA 1
ATOM 4489 C C . GLY A 1 561 ? 37.721 5.976 -34.266 1.00 95.88 561 GLY A C 1
ATOM 4490 O O . GLY A 1 561 ? 37.072 5.267 -33.496 1.00 95.88 561 GLY A O 1
ATOM 4491 N N . LYS A 1 562 ? 37.153 6.891 -35.056 1.00 95.62 562 LYS A N 1
ATOM 4492 C CA . LYS A 1 562 ? 35.701 7.050 -35.192 1.00 95.62 562 LYS A CA 1
ATOM 4493 C C . LYS A 1 562 ? 35.142 5.925 -36.061 1.00 95.62 562 LYS A C 1
ATOM 4495 O O . LYS A 1 562 ? 35.650 5.670 -37.150 1.00 95.62 562 LYS A O 1
ATOM 4500 N N . ALA A 1 563 ? 34.098 5.259 -35.583 1.00 92.44 563 ALA A N 1
ATOM 4501 C CA . ALA A 1 563 ? 33.421 4.208 -36.328 1.00 92.44 563 ALA A CA 1
ATOM 4502 C C . ALA A 1 563 ? 32.527 4.806 -37.422 1.00 92.44 563 ALA A C 1
ATOM 4504 O O . ALA A 1 563 ? 31.825 5.796 -37.199 1.00 92.44 563 ALA A O 1
ATOM 4505 N N . ASN A 1 564 ? 32.524 4.183 -38.602 1.00 91.12 564 ASN A N 1
ATOM 4506 C CA . ASN A 1 564 ? 31.715 4.620 -39.737 1.00 91.12 564 ASN A CA 1
ATOM 4507 C C . ASN A 1 564 ? 30.268 4.107 -39.634 1.00 91.12 564 ASN A C 1
ATOM 4509 O O . ASN A 1 564 ? 29.835 3.248 -40.402 1.00 91.12 564 ASN A O 1
ATOM 4513 N N . VAL A 1 565 ? 29.528 4.622 -38.653 1.00 93.75 565 VAL A N 1
ATOM 4514 C CA . VAL A 1 565 ? 28.136 4.229 -38.389 1.00 93.75 565 VAL A CA 1
ATOM 4515 C C . VAL A 1 565 ? 27.158 5.361 -38.701 1.00 93.75 565 VAL A C 1
ATOM 4517 O O . VAL A 1 565 ? 27.543 6.537 -38.734 1.00 93.75 565 VAL A O 1
ATOM 4520 N N . SER A 1 566 ? 25.896 5.008 -38.958 1.00 94.25 566 SER A N 1
ATOM 4521 C CA . SER A 1 566 ? 24.806 5.934 -39.274 1.00 94.25 566 SER A CA 1
ATOM 4522 C C . SER A 1 566 ? 24.657 7.008 -38.194 1.00 94.25 566 SER A C 1
ATOM 4524 O O . SER A 1 566 ? 24.861 6.755 -37.007 1.00 94.25 566 SER A O 1
ATOM 4526 N N . ASN A 1 567 ? 24.315 8.232 -38.609 1.00 94.94 567 ASN A N 1
ATOM 4527 C CA . ASN A 1 567 ? 24.012 9.311 -37.662 1.00 94.94 567 ASN A CA 1
ATOM 4528 C C . ASN A 1 567 ? 22.635 9.128 -37.020 1.00 94.94 567 ASN A C 1
ATOM 4530 O O . ASN A 1 567 ? 22.427 9.596 -35.907 1.00 94.94 567 ASN A O 1
ATOM 4534 N N . PHE A 1 568 ? 21.724 8.458 -37.725 1.00 96.50 568 PHE A N 1
ATOM 4535 C CA . PHE A 1 568 ? 20.352 8.225 -37.305 1.00 96.50 568 PHE A CA 1
ATOM 4536 C C . PHE A 1 568 ? 20.047 6.733 -37.335 1.00 96.50 568 PHE A C 1
ATOM 4538 O O . PHE A 1 568 ? 20.414 6.035 -38.285 1.00 96.50 568 PHE A O 1
ATOM 4545 N N . ASN A 1 569 ? 19.372 6.258 -36.298 1.00 96.06 569 ASN A N 1
ATOM 4546 C CA . ASN A 1 569 ? 19.026 4.864 -36.138 1.00 96.06 569 ASN A CA 1
ATOM 4547 C C . ASN A 1 569 ? 17.610 4.720 -35.573 1.00 96.06 569 ASN A C 1
ATOM 4549 O O . ASN A 1 569 ? 17.257 5.399 -34.616 1.00 96.06 569 ASN A O 1
ATOM 4553 N N . LEU A 1 570 ? 16.819 3.814 -36.140 1.00 98.00 570 LEU A N 1
ATOM 4554 C CA . LEU A 1 570 ? 15.460 3.517 -35.702 1.00 98.00 570 LEU A CA 1
ATOM 4555 C C . LEU A 1 570 ? 15.384 2.089 -35.156 1.00 98.00 570 LEU A C 1
ATOM 4557 O O . LEU A 1 570 ? 15.848 1.143 -35.797 1.00 98.00 570 LEU A O 1
ATOM 4561 N N . ALA A 1 571 ? 14.779 1.928 -33.984 1.00 98.19 571 ALA A N 1
ATOM 4562 C CA . ALA A 1 571 ? 14.606 0.638 -33.325 1.00 98.19 571 ALA A CA 1
ATOM 4563 C C . ALA A 1 571 ? 13.188 0.456 -32.766 1.00 98.19 571 ALA A C 1
ATOM 4565 O O . ALA A 1 571 ? 12.464 1.422 -32.539 1.00 98.19 571 ALA A O 1
ATOM 4566 N N . LEU A 1 572 ? 12.814 -0.799 -32.530 1.00 98.50 572 LEU A N 1
ATOM 4567 C CA . LEU A 1 572 ? 11.644 -1.196 -31.753 1.00 98.50 572 LEU A CA 1
ATOM 4568 C C . LEU A 1 572 ? 12.080 -1.508 -30.321 1.00 98.50 572 LEU A C 1
ATOM 4570 O O . LEU A 1 572 ? 13.101 -2.164 -30.122 1.00 98.50 572 LEU A O 1
ATOM 4574 N N . LYS A 1 573 ? 11.309 -1.062 -29.332 1.00 97.94 573 LYS A N 1
ATOM 4575 C CA . LYS A 1 573 ? 11.538 -1.309 -27.903 1.00 97.94 573 LYS A CA 1
ATOM 4576 C C . LYS A 1 573 ? 10.370 -2.097 -27.338 1.00 97.94 573 LYS A C 1
ATOM 4578 O O . LYS A 1 573 ? 9.217 -1.771 -27.612 1.00 97.94 573 LYS A O 1
ATOM 4583 N N . SER A 1 574 ? 10.676 -3.103 -26.531 1.00 98.31 574 SER A N 1
ATOM 4584 C CA . SER A 1 574 ? 9.693 -3.836 -25.742 1.00 98.31 574 SER A CA 1
ATOM 4585 C C . SER A 1 574 ? 10.254 -4.114 -24.354 1.00 98.31 574 SER A C 1
ATOM 4587 O O . SER A 1 574 ? 11.406 -4.523 -24.220 1.00 98.31 574 SER A O 1
ATOM 4589 N N . SER A 1 575 ? 9.435 -3.948 -23.324 1.00 98.31 575 SER A N 1
ATOM 4590 C CA . SER A 1 575 ? 9.762 -4.336 -21.956 1.00 98.31 575 SER A CA 1
ATOM 4591 C C . SER A 1 575 ? 8.532 -4.902 -21.262 1.00 98.31 575 SER A C 1
ATOM 4593 O O . SER A 1 575 ? 7.413 -4.447 -21.483 1.00 98.31 575 SER A O 1
ATOM 4595 N N . VAL A 1 576 ? 8.735 -5.934 -20.452 1.00 98.44 576 VAL A N 1
ATOM 4596 C CA . VAL A 1 576 ? 7.684 -6.562 -19.648 1.00 98.44 576 VAL A CA 1
ATOM 4597 C C . VAL A 1 576 ? 8.232 -6.725 -18.251 1.00 98.44 576 VAL A C 1
ATOM 4599 O O . VAL A 1 576 ? 9.369 -7.153 -18.103 1.00 98.44 576 VAL A O 1
ATOM 4602 N N . GLY A 1 577 ? 7.461 -6.402 -17.222 1.00 98.06 577 GLY A N 1
ATOM 4603 C CA . GLY A 1 577 ? 7.982 -6.481 -15.866 1.00 98.06 577 GLY A CA 1
ATOM 4604 C C . GLY A 1 577 ? 6.939 -6.306 -14.785 1.00 98.06 577 GLY A C 1
ATOM 4605 O O . GLY A 1 577 ? 5.743 -6.444 -15.026 1.00 98.06 577 GLY A O 1
ATOM 4606 N N . ILE A 1 578 ? 7.415 -5.999 -13.584 1.00 98.31 578 ILE A N 1
ATOM 4607 C CA . ILE A 1 578 ? 6.606 -5.789 -12.386 1.00 98.31 578 ILE A CA 1
ATOM 4608 C C . ILE A 1 578 ? 6.731 -4.325 -11.967 1.00 98.31 578 ILE A C 1
ATOM 4610 O O . ILE A 1 578 ? 7.815 -3.743 -12.020 1.00 98.31 578 ILE A O 1
ATOM 4614 N N . THR A 1 579 ? 5.618 -3.738 -11.544 1.00 97.50 579 THR A N 1
ATOM 4615 C CA . THR A 1 579 ? 5.547 -2.454 -10.853 1.00 97.50 579 THR A CA 1
ATOM 4616 C C . THR A 1 579 ? 5.170 -2.671 -9.396 1.00 97.50 579 THR A C 1
ATOM 4618 O O . THR A 1 579 ? 4.303 -3.485 -9.074 1.00 97.50 579 THR A O 1
ATOM 4621 N N . TYR A 1 580 ? 5.831 -1.935 -8.510 1.00 96.44 580 TYR A N 1
ATOM 4622 C CA . TYR A 1 580 ? 5.583 -1.954 -7.077 1.00 96.44 580 TYR A CA 1
ATOM 4623 C C . TYR A 1 580 ? 5.422 -0.510 -6.575 1.00 96.44 580 TYR A C 1
ATOM 4625 O O . TYR A 1 580 ? 6.362 0.284 -6.681 1.00 96.44 580 TYR A O 1
ATOM 4633 N N . PRO A 1 581 ? 4.240 -0.123 -6.076 1.00 92.25 581 PRO A N 1
ATOM 4634 C CA . PRO A 1 581 ? 4.029 1.206 -5.517 1.00 92.25 581 PRO A CA 1
ATOM 4635 C C . PRO A 1 581 ? 4.685 1.302 -4.136 1.00 92.25 581 PRO A C 1
ATOM 4637 O O . PRO A 1 581 ? 4.370 0.530 -3.235 1.00 92.25 581 PRO A O 1
ATOM 4640 N N . ILE A 1 582 ? 5.593 2.265 -3.959 1.00 87.38 582 ILE A N 1
ATOM 4641 C CA . ILE A 1 582 ? 6.143 2.610 -2.637 1.00 87.38 582 ILE A CA 1
ATOM 4642 C C . ILE A 1 582 ? 5.097 3.404 -1.849 1.00 87.38 582 ILE A C 1
ATOM 4644 O O . ILE A 1 582 ? 4.916 3.214 -0.652 1.00 87.38 582 ILE A O 1
ATOM 4648 N N . ASN A 1 583 ? 4.416 4.317 -2.536 1.00 80.19 583 ASN A N 1
ATOM 4649 C CA . ASN A 1 583 ? 3.278 5.075 -2.038 1.00 80.19 583 ASN A CA 1
ATOM 4650 C C . ASN A 1 583 ? 2.403 5.477 -3.238 1.00 80.19 583 ASN A C 1
ATOM 4652 O O . ASN A 1 583 ? 2.685 5.090 -4.371 1.00 80.19 583 ASN A O 1
ATOM 4656 N N . TYR A 1 584 ? 1.358 6.275 -3.011 1.00 78.88 584 TYR A N 1
ATOM 4657 C CA . TYR A 1 584 ? 0.460 6.702 -4.089 1.00 78.88 584 TYR A CA 1
ATOM 4658 C C . TYR A 1 584 ? 1.173 7.445 -5.236 1.00 78.88 584 TYR A C 1
ATOM 4660 O O . TYR A 1 584 ? 0.812 7.283 -6.401 1.00 78.88 584 TYR A O 1
ATOM 4668 N N . PHE A 1 585 ? 2.189 8.248 -4.921 1.00 86.81 585 PHE A N 1
ATOM 4669 C CA . PHE A 1 585 ? 2.883 9.073 -5.905 1.00 86.81 585 PHE A CA 1
ATOM 4670 C C . PHE A 1 585 ? 4.094 8.370 -6.509 1.00 86.81 585 PHE A C 1
ATOM 4672 O O . PHE A 1 585 ? 4.425 8.643 -7.652 1.00 86.81 585 PHE A O 1
ATOM 4679 N N . THR A 1 586 ? 4.748 7.465 -5.782 1.00 92.38 586 THR A N 1
ATOM 4680 C CA . THR A 1 586 ? 6.013 6.854 -6.202 1.00 92.38 586 THR A CA 1
ATOM 4681 C C . THR A 1 586 ? 5.845 5.370 -6.509 1.00 92.38 586 THR A C 1
ATOM 4683 O O . THR A 1 586 ? 5.494 4.580 -5.635 1.00 92.38 586 THR A O 1
ATOM 4686 N N . THR A 1 587 ? 6.182 4.970 -7.733 1.00 95.62 587 THR A N 1
ATOM 4687 C CA . THR A 1 587 ? 6.202 3.571 -8.183 1.00 95.62 587 THR A CA 1
ATOM 4688 C C . THR A 1 587 ? 7.601 3.186 -8.640 1.00 95.62 587 THR A C 1
ATOM 4690 O O . THR A 1 587 ? 8.220 3.922 -9.401 1.00 95.62 587 THR A O 1
ATOM 4693 N N . ILE A 1 588 ? 8.090 2.022 -8.221 1.00 98.00 588 ILE A N 1
ATOM 4694 C CA . ILE A 1 588 ? 9.285 1.402 -8.804 1.00 98.00 588 ILE A CA 1
ATOM 4695 C C . ILE A 1 588 ? 8.871 0.334 -9.811 1.00 98.00 588 ILE A C 1
ATOM 4697 O O . ILE A 1 588 ? 7.808 -0.276 -9.681 1.00 98.00 588 ILE A O 1
ATOM 4701 N N . PHE A 1 589 ? 9.698 0.102 -10.821 1.00 98.00 589 PHE A N 1
ATOM 4702 C CA . PHE A 1 589 ? 9.453 -0.926 -11.822 1.00 98.00 589 PHE A CA 1
ATOM 4703 C C . PHE A 1 589 ? 10.744 -1.619 -12.240 1.00 98.00 589 PHE A C 1
ATOM 4705 O O . PHE A 1 589 ? 11.815 -1.015 -12.282 1.00 98.00 589 PHE A O 1
ATOM 4712 N N . VAL A 1 590 ? 10.631 -2.906 -12.556 1.00 98.50 590 VAL A N 1
ATOM 4713 C CA . VAL A 1 590 ? 11.747 -3.736 -13.011 1.00 98.50 590 VAL A CA 1
ATOM 4714 C C . VAL A 1 590 ? 11.253 -4.758 -14.024 1.00 98.50 590 VAL A C 1
ATOM 4716 O O . VAL A 1 590 ? 10.176 -5.325 -13.852 1.00 98.50 590 VAL A O 1
ATOM 4719 N N . GLY A 1 591 ? 12.006 -4.995 -15.094 1.00 98.19 591 GLY A N 1
ATOM 4720 C CA . GLY A 1 591 ? 11.642 -6.012 -16.078 1.00 98.19 591 GLY A CA 1
ATOM 4721 C C . GLY A 1 591 ? 12.685 -6.226 -17.169 1.00 98.19 591 GLY A C 1
ATOM 4722 O O . GLY A 1 591 ? 13.516 -5.344 -17.395 1.00 98.19 591 GLY A O 1
ATOM 4723 N N . PRO A 1 592 ? 12.678 -7.384 -17.853 1.00 98.38 592 PRO A N 1
ATOM 4724 C CA . PRO A 1 592 ? 13.425 -7.560 -19.088 1.00 98.38 592 PRO A CA 1
ATOM 4725 C C . PRO A 1 592 ? 13.087 -6.490 -20.132 1.00 98.38 592 PRO A C 1
ATOM 4727 O O . PRO A 1 592 ? 11.954 -6.013 -20.238 1.00 98.38 592 PRO A O 1
ATOM 4730 N N . GLU A 1 593 ? 14.083 -6.141 -20.933 1.00 98.25 593 GLU A N 1
ATOM 4731 C CA . GLU A 1 593 ? 13.984 -5.162 -22.008 1.00 98.25 593 GLU A CA 1
ATOM 4732 C C . GLU A 1 593 ? 14.709 -5.664 -23.254 1.00 98.25 593 GLU A C 1
ATOM 4734 O O . GLU A 1 593 ? 15.826 -6.183 -23.181 1.00 98.25 593 GLU A O 1
ATOM 4739 N N . ILE A 1 594 ? 14.073 -5.465 -24.406 1.00 98.44 594 ILE A N 1
ATOM 4740 C CA . ILE A 1 594 ? 14.613 -5.767 -25.724 1.00 98.44 594 ILE A CA 1
ATOM 4741 C C . ILE A 1 594 ? 14.527 -4.506 -26.586 1.00 98.44 594 ILE A C 1
ATOM 4743 O O . ILE A 1 594 ? 13.468 -3.888 -26.688 1.00 98.44 594 ILE A O 1
ATOM 4747 N N . ILE A 1 595 ? 15.639 -4.140 -27.230 1.00 98.00 595 ILE A N 1
ATOM 4748 C CA . ILE A 1 595 ? 15.686 -3.067 -28.233 1.00 98.00 595 ILE A CA 1
ATOM 4749 C C . ILE A 1 595 ? 16.222 -3.658 -29.532 1.00 98.00 595 ILE A C 1
ATOM 4751 O O . ILE A 1 595 ? 17.385 -4.052 -29.611 1.00 98.00 595 ILE A O 1
ATOM 4755 N N . TRP A 1 596 ? 15.375 -3.729 -30.552 1.00 97.81 596 TRP A N 1
ATOM 4756 C CA . TRP A 1 596 ? 15.699 -4.323 -31.840 1.00 97.81 596 TRP A CA 1
ATOM 4757 C C . TRP A 1 596 ? 15.805 -3.263 -32.929 1.00 97.81 596 TRP A C 1
ATOM 4759 O O . TRP A 1 596 ? 14.834 -2.598 -33.283 1.00 97.81 596 TRP A O 1
ATOM 4769 N N . ASN A 1 597 ? 16.999 -3.112 -33.487 1.00 96.00 597 ASN A N 1
ATOM 4770 C CA . ASN A 1 597 ? 17.256 -2.157 -34.548 1.00 96.00 597 ASN A CA 1
ATOM 4771 C C . ASN A 1 597 ? 16.646 -2.595 -35.886 1.00 96.00 597 ASN A C 1
ATOM 4773 O O . ASN A 1 597 ? 16.933 -3.683 -36.395 1.00 96.00 597 ASN A O 1
ATOM 4777 N N . ILE A 1 598 ? 15.862 -1.705 -36.493 1.00 96.31 598 ILE A N 1
ATOM 4778 C CA . ILE A 1 598 ? 15.227 -1.930 -37.793 1.00 96.31 598 ILE A CA 1
ATOM 4779 C C . ILE A 1 598 ? 15.917 -1.174 -38.934 1.00 96.31 598 ILE A C 1
ATOM 4781 O O . ILE A 1 598 ? 15.763 -1.578 -40.087 1.00 96.31 598 ILE A O 1
ATOM 4785 N N . SER A 1 599 ? 16.742 -0.167 -38.645 1.00 94.88 599 SER A N 1
ATOM 4786 C CA . SER A 1 599 ? 17.566 0.533 -39.641 1.00 94.88 599 SER A CA 1
ATOM 4787 C C . SER A 1 599 ? 18.945 -0.114 -39.848 1.00 94.88 599 SER A C 1
ATOM 4789 O O . SER A 1 599 ? 19.315 -1.060 -39.154 1.00 94.88 599 SER A O 1
ATOM 4791 N N . ASN A 1 600 ? 19.692 0.347 -40.858 1.00 94.62 600 ASN A N 1
ATOM 4792 C CA . ASN A 1 600 ? 21.070 -0.090 -41.088 1.00 94.62 600 ASN A CA 1
ATOM 4793 C C . ASN A 1 600 ? 22.041 0.768 -40.267 1.00 94.62 600 ASN A C 1
ATOM 4795 O O . ASN A 1 600 ? 22.031 1.993 -40.383 1.00 94.62 600 ASN A O 1
ATOM 4799 N N . LEU A 1 601 ? 22.908 0.127 -39.480 1.00 94.12 601 LEU A N 1
ATOM 4800 C CA . LEU A 1 601 ? 23.947 0.828 -38.728 1.00 94.12 601 LEU A CA 1
ATOM 4801 C C . LEU A 1 601 ? 25.110 1.315 -39.588 1.00 94.12 601 LEU A C 1
ATOM 4803 O O . LEU A 1 601 ? 25.781 2.260 -39.187 1.00 94.12 601 LEU A O 1
ATOM 4807 N N . SER A 1 602 ? 25.381 0.694 -40.735 1.00 91.62 602 SER A N 1
ATOM 4808 C CA . SER A 1 602 ? 26.506 1.076 -41.593 1.00 91.62 602 SER A CA 1
ATOM 4809 C C . SER A 1 602 ? 26.132 2.213 -42.546 1.00 91.62 602 SER A C 1
ATOM 4811 O O . SER A 1 602 ? 25.060 2.199 -43.149 1.00 91.62 602 SER A O 1
ATOM 4813 N N . LYS A 1 603 ? 27.044 3.181 -42.725 1.00 90.75 603 LYS A N 1
ATOM 4814 C CA . LYS A 1 603 ? 26.971 4.197 -43.798 1.00 90.75 603 LYS A CA 1
ATOM 4815 C C . LYS A 1 603 ? 27.630 3.743 -45.099 1.00 90.75 603 LYS A C 1
ATOM 4817 O O . LYS A 1 603 ? 27.526 4.436 -46.111 1.00 90.75 603 LYS A O 1
ATOM 4822 N N . ALA A 1 604 ? 28.379 2.644 -45.066 1.00 89.38 604 ALA A N 1
ATOM 4823 C CA . ALA A 1 604 ? 29.153 2.206 -46.214 1.00 89.38 604 ALA A CA 1
ATOM 4824 C C . ALA A 1 604 ? 28.211 1.763 -47.342 1.00 89.38 604 ALA A C 1
ATOM 4826 O O . ALA A 1 604 ? 27.272 1.009 -47.095 1.00 89.38 604 ALA A O 1
ATOM 4827 N N . LYS A 1 605 ? 28.466 2.231 -48.572 1.00 90.38 605 LYS A N 1
ATOM 4828 C CA . LYS A 1 605 ? 27.753 1.770 -49.778 1.00 90.38 605 LYS A CA 1
ATOM 4829 C C . LYS A 1 605 ? 28.271 0.414 -50.250 1.00 90.38 605 LYS A C 1
ATOM 4831 O O . LYS A 1 605 ? 27.485 -0.441 -50.640 1.00 90.38 605 LYS A O 1
ATOM 4836 N N . ASN A 1 606 ? 29.583 0.222 -50.141 1.00 93.31 606 ASN A N 1
ATOM 4837 C CA . ASN A 1 606 ? 30.280 -1.014 -50.464 1.00 93.31 606 ASN A CA 1
ATOM 4838 C C . ASN A 1 606 ? 31.007 -1.528 -49.221 1.00 93.31 606 ASN A C 1
ATOM 4840 O O . ASN A 1 606 ? 31.453 -0.730 -48.394 1.00 93.31 606 ASN A O 1
ATOM 4844 N N . SER A 1 607 ? 31.140 -2.843 -49.117 1.00 91.75 607 SER A N 1
ATOM 4845 C CA . SER A 1 607 ? 32.001 -3.520 -48.155 1.00 91.75 607 SER A CA 1
ATOM 4846 C C . SER A 1 607 ? 33.157 -4.181 -48.895 1.00 91.75 607 SER A C 1
ATOM 4848 O O . SER A 1 607 ? 32.968 -4.695 -49.997 1.00 91.75 607 SER A O 1
ATOM 4850 N N . THR A 1 608 ? 34.339 -4.175 -48.288 1.00 92.00 608 THR A N 1
ATOM 4851 C CA . THR A 1 608 ? 35.512 -4.897 -48.785 1.00 92.00 608 THR A CA 1
ATOM 4852 C C . THR A 1 608 ? 35.838 -6.002 -47.795 1.00 92.00 608 THR A C 1
ATOM 4854 O O . THR A 1 608 ? 36.078 -5.720 -46.620 1.00 92.00 608 THR A O 1
ATOM 4857 N N . ASN A 1 609 ? 35.826 -7.257 -48.245 1.00 91.44 609 ASN A N 1
ATOM 4858 C CA . ASN A 1 609 ? 36.181 -8.384 -47.381 1.00 91.44 609 ASN A CA 1
ATOM 4859 C C . ASN A 1 609 ? 37.710 -8.515 -47.216 1.00 91.44 609 ASN A C 1
ATOM 4861 O O . ASN A 1 609 ? 38.483 -7.793 -47.847 1.00 91.44 609 ASN A O 1
ATOM 4865 N N . ALA A 1 610 ? 38.170 -9.449 -46.378 1.00 91.19 610 ALA A N 1
ATOM 4866 C CA . ALA A 1 610 ? 39.603 -9.614 -46.104 1.00 91.19 610 ALA A CA 1
ATOM 4867 C C . ALA A 1 610 ? 40.427 -10.053 -47.335 1.00 91.19 610 ALA A C 1
ATOM 4869 O O . ALA A 1 610 ? 41.627 -9.783 -47.404 1.00 91.19 610 ALA A O 1
ATOM 4870 N N . PHE A 1 611 ? 39.792 -10.675 -48.335 1.00 93.00 611 PHE A N 1
ATOM 4871 C CA . PHE A 1 611 ? 40.437 -10.991 -49.611 1.00 93.00 611 PHE A CA 1
ATOM 4872 C C . PHE A 1 611 ? 40.544 -9.775 -50.542 1.00 93.00 611 PHE A C 1
ATOM 4874 O O . PHE A 1 611 ? 41.349 -9.797 -51.471 1.00 93.00 611 PHE A O 1
ATOM 4881 N N . GLY A 1 612 ? 39.852 -8.672 -50.248 1.00 89.44 612 GLY A N 1
ATOM 4882 C CA . GLY A 1 612 ? 39.833 -7.461 -51.070 1.00 89.44 612 GLY A CA 1
ATOM 4883 C C . GLY A 1 612 ? 38.670 -7.412 -52.061 1.00 89.44 612 GLY A C 1
ATOM 4884 O O . GLY A 1 612 ? 38.595 -6.481 -52.856 1.00 89.44 612 GLY A O 1
ATOM 4885 N N . GLU A 1 613 ? 37.751 -8.380 -52.016 1.00 90.75 613 GLU A N 1
ATOM 4886 C CA . GLU A 1 613 ? 36.568 -8.368 -52.874 1.00 90.75 613 GLU A CA 1
ATOM 4887 C C . GLU A 1 613 ? 35.600 -7.281 -52.405 1.00 90.75 613 GLU A C 1
ATOM 4889 O O . GLU A 1 613 ? 35.298 -7.174 -51.212 1.00 90.75 613 GLU A O 1
ATOM 4894 N N . ILE A 1 614 ? 35.106 -6.484 -53.351 1.00 92.12 614 ILE A N 1
ATOM 4895 C CA . ILE A 1 614 ? 34.165 -5.397 -53.092 1.00 92.12 614 ILE A CA 1
ATOM 4896 C C . ILE A 1 614 ? 32.755 -5.884 -53.419 1.00 92.12 614 ILE A C 1
ATOM 4898 O O . ILE A 1 614 ? 32.478 -6.291 -54.545 1.00 92.12 614 ILE A O 1
ATOM 4902 N N . SER A 1 615 ? 31.848 -5.800 -52.451 1.00 92.62 615 SER A N 1
ATOM 4903 C CA . SER A 1 615 ? 30.429 -6.112 -52.629 1.00 92.62 615 SER A CA 1
ATOM 4904 C C . SER A 1 615 ? 29.549 -4.954 -52.153 1.00 92.62 615 SER A C 1
ATOM 4906 O O . SER A 1 615 ? 29.982 -4.161 -51.311 1.00 92.62 615 SER A O 1
ATOM 4908 N N . PRO A 1 616 ? 28.293 -4.844 -52.624 1.00 93.06 616 PRO A N 1
ATOM 4909 C CA . PRO A 1 616 ? 27.323 -3.941 -52.016 1.00 93.06 616 PRO A CA 1
ATOM 4910 C C . PRO A 1 616 ? 27.197 -4.214 -50.513 1.00 93.06 616 PRO A C 1
ATOM 4912 O O . PRO A 1 616 ? 27.156 -5.369 -50.081 1.00 93.06 616 PRO A O 1
ATOM 4915 N N . SER A 1 617 ? 27.157 -3.147 -49.719 1.00 91.75 617 SER A N 1
ATOM 4916 C CA . SER A 1 617 ? 27.049 -3.231 -48.264 1.00 91.75 617 SER A CA 1
ATOM 4917 C C . SER A 1 617 ? 25.691 -3.795 -47.855 1.00 91.75 617 SER A C 1
ATOM 4919 O O . SER A 1 617 ? 24.635 -3.320 -48.279 1.00 91.75 617 SER A O 1
ATOM 4921 N N . GLN A 1 618 ? 25.719 -4.815 -47.009 1.00 92.75 618 GLN A N 1
ATOM 4922 C CA . GLN A 1 618 ? 24.552 -5.447 -46.421 1.00 92.75 618 GLN A CA 1
ATOM 4923 C C . GLN A 1 618 ? 24.166 -4.776 -45.099 1.00 92.75 618 GLN A C 1
ATOM 4925 O O . GLN A 1 618 ? 24.955 -4.072 -44.462 1.00 92.75 618 GLN A O 1
ATOM 4930 N N . LYS A 1 619 ? 22.918 -5.000 -44.675 1.00 92.31 619 LYS A N 1
ATOM 4931 C CA . LYS A 1 619 ? 22.376 -4.430 -43.439 1.00 92.31 619 LYS A CA 1
ATOM 4932 C C . LYS A 1 619 ? 23.144 -4.939 -42.217 1.00 92.31 619 LYS A C 1
ATOM 4934 O O . LYS A 1 619 ? 23.187 -6.143 -41.970 1.00 92.31 619 LYS A O 1
ATOM 4939 N N . VAL A 1 620 ? 23.639 -3.996 -41.421 1.00 94.12 620 VAL A N 1
ATOM 4940 C CA . VAL A 1 620 ? 24.234 -4.227 -40.105 1.00 94.12 620 VAL A CA 1
ATOM 4941 C C . VAL A 1 620 ? 23.176 -3.976 -39.037 1.00 94.12 620 VAL A C 1
ATOM 4943 O O . VAL A 1 620 ? 22.650 -2.866 -38.919 1.00 94.12 620 VAL A O 1
ATOM 4946 N N . GLY A 1 621 ? 22.838 -5.024 -38.292 1.00 94.44 621 GLY A N 1
ATOM 4947 C CA . GLY A 1 621 ? 21.816 -5.023 -37.254 1.00 94.44 621 GLY A CA 1
ATOM 4948 C C . GLY A 1 621 ? 22.402 -5.053 -35.847 1.00 94.44 621 GLY A C 1
ATOM 4949 O O . GLY A 1 621 ? 23.478 -5.597 -35.601 1.00 94.44 621 GLY A O 1
ATOM 4950 N N . LEU A 1 622 ? 21.643 -4.498 -34.907 1.00 95.69 622 LEU A N 1
ATOM 4951 C CA . LEU A 1 622 ? 21.934 -4.556 -33.481 1.00 95.69 622 LEU A CA 1
ATOM 4952 C C . LEU A 1 622 ? 20.661 -4.911 -32.726 1.00 95.69 622 LEU A C 1
ATOM 4954 O O . LEU A 1 622 ? 19.605 -4.318 -32.936 1.00 95.69 622 LEU A O 1
ATOM 4958 N N . LEU A 1 623 ? 20.777 -5.878 -31.837 1.00 97.12 623 LEU A N 1
ATOM 4959 C CA . LEU A 1 623 ? 19.756 -6.237 -30.874 1.00 97.12 623 LEU A CA 1
ATOM 4960 C C . LEU A 1 623 ? 20.356 -6.029 -29.489 1.00 97.12 623 LEU A C 1
ATOM 4962 O O . LEU A 1 623 ? 21.490 -6.419 -29.242 1.00 97.12 623 LEU A O 1
ATOM 4966 N N . LYS A 1 624 ? 19.614 -5.416 -28.582 1.00 97.12 624 LYS A N 1
ATOM 4967 C CA . LYS A 1 624 ? 19.930 -5.385 -27.157 1.00 97.12 624 LYS A CA 1
ATOM 4968 C C . LYS A 1 624 ? 18.916 -6.256 -26.437 1.00 97.12 624 LYS A C 1
ATOM 4970 O O . LYS A 1 624 ? 17.726 -6.151 -26.722 1.00 97.12 624 LYS A O 1
ATOM 4975 N N . TYR A 1 625 ? 19.381 -7.034 -25.470 1.00 97.75 625 TYR A N 1
ATOM 4976 C CA . TYR A 1 625 ? 18.540 -7.696 -24.482 1.00 97.75 625 TYR A CA 1
ATOM 4977 C C . TYR A 1 625 ? 19.140 -7.488 -23.087 1.00 97.75 625 TYR A C 1
ATOM 4979 O O . TYR A 1 625 ? 20.359 -7.517 -22.907 1.00 97.75 625 TYR A O 1
ATOM 4987 N N . GLY A 1 626 ? 18.302 -7.224 -22.091 1.00 97.94 626 GLY A N 1
ATOM 4988 C CA . GLY A 1 626 ? 18.767 -6.894 -20.748 1.00 97.94 626 GLY A CA 1
ATOM 4989 C C . GLY A 1 626 ? 17.635 -6.721 -19.752 1.00 97.94 626 GLY A C 1
ATOM 4990 O O . GLY A 1 626 ? 16.532 -7.212 -19.971 1.00 97.94 626 GLY A O 1
ATOM 4991 N N . VAL A 1 627 ? 17.924 -6.010 -18.667 1.00 98.38 627 VAL A N 1
ATOM 4992 C CA . VAL A 1 627 ? 16.972 -5.659 -17.611 1.00 98.38 627 VAL A CA 1
ATOM 4993 C C . VAL A 1 627 ? 16.929 -4.143 -17.468 1.00 98.38 627 VAL A C 1
ATOM 4995 O O . VAL A 1 627 ? 17.971 -3.488 -17.484 1.00 98.38 627 VAL A O 1
ATOM 4998 N N . LYS A 1 628 ? 15.721 -3.605 -17.312 1.00 98.06 628 LYS A N 1
ATOM 4999 C CA . LYS A 1 628 ? 15.417 -2.209 -16.997 1.00 98.06 628 LYS A CA 1
ATOM 5000 C C . LYS A 1 628 ? 14.934 -2.123 -15.552 1.00 98.06 628 LYS A C 1
ATOM 5002 O O . LYS A 1 628 ? 14.102 -2.926 -15.132 1.00 98.06 628 LYS A O 1
ATOM 5007 N N . PHE A 1 629 ? 15.431 -1.143 -14.810 1.00 98.38 629 PHE A N 1
ATOM 5008 C CA . PHE A 1 629 ? 14.985 -0.776 -13.468 1.00 98.38 629 PHE A CA 1
ATOM 5009 C C . PHE A 1 629 ? 14.708 0.725 -13.429 1.00 98.38 629 PHE A C 1
ATOM 5011 O O . PHE A 1 629 ? 15.506 1.506 -13.942 1.00 98.38 629 PHE A O 1
ATOM 5018 N N . GLY A 1 630 ? 13.613 1.155 -12.810 1.00 98.00 630 GLY A N 1
ATOM 5019 C CA . GLY A 1 630 ? 13.307 2.575 -12.709 1.00 98.00 630 GLY A CA 1
ATOM 5020 C C . GLY A 1 630 ? 12.339 2.946 -11.600 1.00 98.00 630 GLY A C 1
ATOM 5021 O O . GLY A 1 630 ? 11.735 2.099 -10.943 1.00 98.00 630 GLY A O 1
ATOM 5022 N N . VAL A 1 631 ? 12.207 4.254 -11.412 1.00 98.25 631 VAL A N 1
ATOM 5023 C CA . VAL A 1 631 ? 11.271 4.901 -10.495 1.00 98.25 631 VAL A CA 1
ATOM 5024 C C . VAL A 1 631 ? 10.445 5.920 -11.269 1.00 98.25 631 VAL A C 1
ATOM 5026 O O . VAL A 1 631 ? 10.952 6.583 -12.171 1.00 98.25 631 VAL A O 1
ATOM 5029 N N . SER A 1 632 ? 9.168 6.038 -10.928 1.00 97.56 632 SER A N 1
ATOM 5030 C CA . SER A 1 632 ? 8.212 6.964 -11.525 1.00 97.56 632 SER A CA 1
ATOM 5031 C C . SER A 1 632 ? 7.451 7.705 -10.426 1.00 97.56 632 SER A C 1
ATOM 5033 O O . SER A 1 632 ? 7.068 7.096 -9.425 1.00 97.56 632 SER A O 1
ATOM 5035 N N . TYR A 1 633 ? 7.271 9.013 -10.600 1.00 95.69 633 TYR A N 1
ATOM 5036 C CA . TYR A 1 633 ? 6.584 9.911 -9.680 1.00 95.69 633 TYR A CA 1
ATOM 5037 C C . TYR A 1 633 ? 5.380 10.573 -10.360 1.00 95.69 633 TYR A C 1
ATOM 5039 O O . TYR A 1 633 ? 5.544 11.231 -11.389 1.00 95.69 633 TYR A O 1
ATOM 5047 N N . LYS A 1 634 ? 4.192 10.435 -9.767 1.00 93.62 634 LYS A N 1
ATOM 5048 C CA . LYS A 1 634 ? 2.941 11.070 -10.196 1.00 93.62 634 LYS A CA 1
ATOM 5049 C C . LYS A 1 634 ? 2.878 12.530 -9.739 1.00 93.62 634 LYS A C 1
ATOM 5051 O O . LYS A 1 634 ? 3.077 12.799 -8.554 1.00 93.62 634 LYS A O 1
ATOM 5056 N N . PHE A 1 635 ? 2.539 13.432 -10.659 1.00 85.69 635 PHE A N 1
ATOM 5057 C CA . PHE A 1 635 ? 2.297 14.852 -10.386 1.00 85.69 635 PHE A CA 1
ATOM 5058 C C . PHE A 1 635 ? 0.825 15.160 -10.122 1.00 85.69 635 PHE A C 1
ATOM 5060 O O . PHE A 1 635 ? -0.048 14.533 -10.772 1.00 85.69 635 PHE A O 1
#

Mean predicted aligned error: 11.52 Å

Foldseek 3Di:
DDDDPPPPPDPPPPPPQPFDFDDDDPVVVLVVVQVLVVLVVQLQVLLQVLLVCLVPVVVNVVSLVSNCLQALHQQQKEAPPPDLVPPDDRIDRSVVNSVCQCQFFSNGKHKDKDPVFKFKDGWIDLDPQKIKIKIWIKMFIFGQTNVPDTGGDIFTKIWIWMWGDDPNDIDQIHTLYMHGLPDPWDFPSSVSNLSSQFDDDDPVLVVVVLVVVLVLQVLLQVLLQQCFALPRDPVVNVVSLVSNCVQAPHQQAWEAPPQDQDDPDRIDRVNCVSVCNCQQFVNGWPDWDKPSVPWDKDGWGDPDDQKIKIWIKIWIWTWGCGNVHDIDIDTFIKIFIWMWGDDPSDIDDTHTRYIHTPPPDSTDPDPDPPNPDDRDHGSDPQAPAAKKKKKKKWKFKKFKDFCLQVVPVQFPKDKGIDMKIKIWIKMWGDPGRFKIKMKIKMKIKTKIKIWTADKGWAPDWDAWPVRATWIKIKHDGKMKMKIWIWIKIWIWMKGWPDRRLQAKTKMKIKTKIKIFTPWIKMWMWAWIWMWTQHPPDDPVPRTGQDVVRVIDTDGTDTDMDTDQWDRIWMWIKIWMWMWHAPDSFKIKIKTKMKIWTPFAGHPDQWRAYSSRDIDGGDGIIMMTITMMIMMMGGD

Solvent-accessible surface area (backbone atoms only — not comparable to full-atom values): 33063 Å² total; per-residue (Å²): 137,85,91,86,84,84,87,80,85,75,80,77,75,76,70,72,78,69,67,44,76,53,91,65,58,71,71,56,48,51,52,54,54,50,54,47,48,51,48,51,51,48,49,41,49,32,46,34,48,30,23,73,24,56,87,40,64,71,59,24,52,55,32,49,48,55,42,54,66,43,30,35,41,68,74,21,44,29,46,46,79,82,52,91,78,67,80,65,69,69,55,34,38,38,55,58,45,55,51,44,49,55,68,36,17,61,82,16,41,42,54,47,70,42,73,86,70,26,16,34,41,67,40,31,36,72,56,94,53,32,36,35,35,38,38,32,31,46,40,34,40,46,30,35,42,70,80,75,44,79,41,68,55,70,46,53,33,33,37,32,32,29,28,31,56,55,98,90,44,78,43,59,65,21,36,44,30,34,38,48,75,82,59,85,76,50,66,67,53,74,82,46,55,62,44,41,52,45,55,93,66,54,73,67,57,47,49,51,54,50,53,54,51,49,51,54,53,51,50,53,49,51,33,51,51,53,56,24,39,67,84,56,51,76,68,61,40,51,53,38,50,54,54,51,52,64,42,31,73,51,65,76,37,47,26,50,42,80,81,46,98,77,51,92,51,62,59,30,37,42,59,54,44,63,51,45,50,37,67,37,18,65,85,13,59,79,44,75,48,65,46,66,92,74,44,44,70,58,64,41,22,65,75,55,90,55,30,33,32,35,38,38,40,30,45,36,40,39,31,28,35,46,68,78,73,45,82,43,73,47,78,48,48,30,41,37,32,35,31,30,34,55,56,95,93,44,79,43,77,72,21,42,61,35,38,41,60,62,98,64,78,62,60,52,86,68,90,67,86,72,77,77,85,71,49,73,46,70,50,79,70,86,63,50,51,42,49,27,43,31,47,34,42,32,46,38,32,34,43,52,45,50,49,68,52,58,67,44,81,75,52,73,47,45,64,42,41,34,54,26,40,36,43,33,45,35,43,32,45,20,83,38,47,34,39,30,43,34,40,35,48,28,46,37,40,40,30,33,35,42,33,39,73,52,76,38,71,49,94,54,76,45,70,43,78,81,74,46,69,23,30,42,31,39,42,32,47,32,42,33,42,37,39,42,31,29,46,26,41,41,42,29,43,36,40,38,73,31,70,50,59,76,45,60,32,46,36,40,37,45,35,43,32,46,31,38,50,78,65,30,33,34,40,34,39,32,32,43,33,32,32,33,38,29,84,91,43,60,84,95,59,19,72,44,60,55,54,90,52,72,28,48,78,42,75,76,44,76,48,69,49,78,44,76,51,38,60,60,42,42,28,41,38,40,34,46,32,42,36,41,40,81,46,94,43,38,33,38,38,40,27,47,32,38,40,41,43,75,44,48,42,53,63,56,69,57,38,67,43,95,89,64,54,75,41,76,46,56,66,27,37,47,34,37,46,34,40,34,40,35,40,36,37,56,109